Protein AF-A0A9Q0MIT6-F1 (afdb_monomer_lite)

InterPro domains:
  IPR011042 Six-bladed beta-propeller, TolB-like [G3DSA:2.120.10.30] (24-433)
  IPR011042 Six-bladed beta-propeller, TolB-like [G3DSA:2.120.10.30] (461-610)
  IPR011042 Six-bladed beta-propeller, TolB-like [G3DSA:2.120.10.30] (611-724)
  IPR017996 Major royal jelly/yellow-related [PF03022] (143-430)
  IPR017996 Major royal jelly/yellow-related [PF03022] (547-611)
  IPR017996 Major royal jelly/yellow-related [PF03022] (612-721)
  IPR017996 Major royal jelly/yellow-related [PTHR10009] (20-435)

Sequence (727 aa):
MGVGRSLIIFQILIYFVVVSDCKLNEFYRWKQMSFEKLETDIDDKESITFPSDLDLIGTTDSNEPTVTPNAEFIAYNNVPMSVAHYKGKVIITVPRRAPGIPSTLNYVNADLPEGSSPSLRPYPNFEMNELQPLQLADHTRIVSVYRTRVDDCGRLWFVCTGALEYNETIQIQRPSLWIIDMNTEKVVQRYEIPESIIEPGRGIISLNVDVDMKSCDNAYAYISDFLTQSLLVYSLKENHMWKFNHKYLQYDLELTKYSLDGFKYQWFDGVFSVALGNRQKDGYRTAYFHPMASTSEFAVNTKVLQNEKLSKRSDHGDDFKKIGERGNLSQSALHDFHQRSGIIFFSQIARNAVSCWNSQKPCTPENNVIVDQNDVTMNYPVDLNIDKEDNLWVLTNTLPRFIYGKLDKNEYNFRIWRTNVYEAIRGTECDQKQGHGYGLGNIGNIWNGHENRYGEESSDSSSSRSFRQYTNSIENFIPYNNVPMGVTHFKGKFIVTIPRRKPGIKSTLNYVSSKFSKGSSPNLRSFPDLETNQLHSELKPDTNKIVSVYRTRMDDCDRMWFVDTGSLQYNGTIQVQRASIWIMNMTTEQVIRRFEIPEHIVKSGQGLISLKKLGERGENSQSAMHDFDLDTGVIIFSQIGKNGLSCWNTATPLTPDNTALIIQNNESMLYPADVNIDNDGNLWVLTNKLPRFVYGKLKNTEYNFRIWNAKVRDVIKGTVCDTDRNQ

Structure (mmCIF, N/CA/C/O backbone):
data_AF-A0A9Q0MIT6-F1
#
_entry.id   AF-A0A9Q0MIT6-F1
#
loop_
_atom_site.group_PDB
_atom_site.id
_atom_site.type_symbol
_atom_site.label_atom_id
_atom_site.label_alt_id
_atom_site.label_comp_id
_atom_site.label_asym_id
_atom_site.label_entity_id
_atom_site.label_seq_id
_atom_site.pdbx_PDB_ins_code
_atom_site.Cartn_x
_atom_site.Cartn_y
_atom_site.Cartn_z
_atom_site.occupancy
_atom_site.B_iso_or_equiv
_atom_site.auth_seq_id
_atom_site.auth_comp_id
_atom_site.auth_asym_id
_atom_site.auth_atom_id
_atom_site.pdbx_PDB_model_num
ATOM 1 N N . MET A 1 1 ? -28.166 -74.457 -7.489 1.00 37.31 1 MET A N 1
ATOM 2 C CA . MET A 1 1 ? -26.768 -74.042 -7.741 1.00 37.31 1 MET A CA 1
ATOM 3 C C . MET A 1 1 ? -26.766 -73.072 -8.911 1.00 37.31 1 MET A C 1
ATOM 5 O O . MET A 1 1 ? -27.382 -73.395 -9.914 1.00 37.31 1 MET A O 1
ATOM 9 N N . GLY A 1 2 ? -26.114 -71.913 -8.760 1.00 35.88 2 GLY A N 1
ATOM 10 C CA . GLY A 1 2 ? -25.817 -70.967 -9.846 1.00 35.88 2 GLY A CA 1
ATOM 11 C C . GLY A 1 2 ? -26.899 -69.921 -10.141 1.00 35.88 2 GLY A C 1
ATOM 12 O O . GLY A 1 2 ? -27.712 -70.121 -11.033 1.00 35.88 2 GLY A O 1
ATOM 13 N N . VAL A 1 3 ? -26.873 -68.781 -9.441 1.00 33.78 3 VAL A N 1
ATOM 14 C CA . VAL A 1 3 ? -27.565 -67.554 -9.880 1.00 33.78 3 VAL A CA 1
ATOM 15 C C . VAL A 1 3 ? -26.517 -66.640 -10.513 1.00 33.78 3 VAL A C 1
ATOM 17 O O . VAL A 1 3 ? -25.520 -66.296 -9.876 1.00 33.78 3 VAL A O 1
ATOM 20 N N . GLY A 1 4 ? -26.719 -66.332 -11.794 1.00 30.14 4 GLY A N 1
ATOM 21 C CA . GLY A 1 4 ? -25.803 -65.583 -12.646 1.00 30.14 4 GLY A CA 1
ATOM 22 C C . GLY A 1 4 ? -25.633 -64.123 -12.227 1.00 30.14 4 GLY A C 1
ATOM 23 O O . GLY A 1 4 ? -26.590 -63.440 -11.868 1.00 30.14 4 GLY A O 1
ATOM 24 N N . ARG A 1 5 ? -24.388 -63.647 -12.304 1.00 33.78 5 ARG A N 1
ATOM 25 C CA . ARG A 1 5 ? -24.026 -62.230 -12.229 1.00 33.78 5 ARG A CA 1
ATOM 26 C C . ARG A 1 5 ? -24.001 -61.649 -13.643 1.00 33.78 5 ARG A C 1
ATOM 28 O O . ARG A 1 5 ? -23.174 -62.059 -14.453 1.00 33.78 5 ARG A O 1
ATOM 35 N N . SER A 1 6 ? -24.869 -60.678 -13.908 1.00 31.75 6 SER A N 1
ATOM 36 C CA . SER A 1 6 ? -24.752 -59.776 -15.056 1.00 31.75 6 SER A CA 1
ATOM 37 C C . SER A 1 6 ? -23.567 -58.828 -14.850 1.00 31.75 6 SER A C 1
ATOM 39 O O . SER A 1 6 ? -23.523 -58.102 -13.857 1.00 31.75 6 SER A O 1
ATOM 41 N N . LEU A 1 7 ? -22.613 -58.833 -15.785 1.00 30.09 7 LEU A N 1
ATOM 42 C CA . LEU A 1 7 ? -21.585 -57.799 -15.916 1.00 30.09 7 LEU A CA 1
ATOM 43 C C . LEU A 1 7 ? -22.195 -56.577 -16.618 1.00 30.09 7 LEU A C 1
ATOM 45 O O . LEU A 1 7 ? -22.647 -56.678 -17.756 1.00 30.09 7 LEU A O 1
ATOM 49 N N . ILE A 1 8 ? -22.169 -55.423 -15.952 1.00 32.97 8 ILE A N 1
ATOM 50 C CA . ILE A 1 8 ? -22.409 -54.110 -16.558 1.00 32.97 8 ILE A CA 1
ATOM 51 C C . ILE A 1 8 ? -21.040 -53.544 -16.947 1.00 32.97 8 ILE A C 1
ATOM 53 O O . ILE A 1 8 ? -20.187 -53.327 -16.089 1.00 32.97 8 ILE A O 1
ATOM 57 N N . ILE A 1 9 ? -20.824 -53.338 -18.246 1.00 30.41 9 ILE A N 1
ATOM 58 C CA . ILE A 1 9 ? -19.632 -52.691 -18.803 1.00 30.41 9 ILE A CA 1
ATOM 59 C C . ILE A 1 9 ? -19.832 -51.174 -18.690 1.00 30.41 9 ILE A C 1
ATOM 61 O O . ILE A 1 9 ? -20.677 -50.609 -19.379 1.00 30.41 9 ILE A O 1
ATOM 65 N N . PHE A 1 10 ? -19.059 -50.512 -17.827 1.00 30.06 10 PHE A N 1
ATOM 66 C CA . PHE A 1 10 ? -18.935 -49.053 -17.817 1.00 30.06 10 PHE A CA 1
ATOM 67 C C . PHE A 1 10 ? -17.907 -48.635 -18.878 1.00 30.06 10 PHE A C 1
ATOM 69 O O . PHE A 1 10 ? -16.709 -48.856 -18.711 1.00 30.06 10 PHE A O 1
ATOM 76 N N . GLN A 1 11 ? -18.369 -48.027 -19.974 1.00 29.22 11 GLN A N 1
ATOM 77 C CA . GLN A 1 11 ? -17.504 -47.257 -20.868 1.00 29.22 11 GLN A CA 1
ATOM 78 C C . GLN A 1 11 ? -17.152 -45.932 -20.183 1.00 29.22 11 GLN A C 1
ATOM 80 O O . GLN A 1 11 ? -17.995 -45.050 -20.040 1.00 29.22 11 GLN A O 1
ATOM 85 N N . ILE A 1 12 ? -15.899 -45.796 -19.754 1.00 32.59 12 ILE A N 1
ATOM 86 C CA . ILE A 1 12 ? -15.334 -44.517 -19.324 1.00 32.59 12 ILE A CA 1
ATOM 87 C C . ILE A 1 12 ? -14.945 -43.753 -20.594 1.00 32.59 12 ILE A C 1
ATOM 89 O O . ILE A 1 12 ? -13.946 -44.072 -21.238 1.00 32.59 12 ILE A O 1
ATOM 93 N N . LEU A 1 13 ? -15.746 -42.751 -20.968 1.00 29.98 13 LEU A N 1
ATOM 94 C CA . LEU A 1 13 ? -15.323 -41.712 -21.905 1.00 29.98 13 LEU A CA 1
ATOM 95 C C . LEU A 1 13 ? -14.286 -40.833 -21.196 1.00 29.98 13 LEU A C 1
ATOM 97 O O . LEU A 1 13 ? -14.628 -39.978 -20.381 1.00 29.98 13 LEU A O 1
ATOM 101 N N . ILE A 1 14 ? -13.011 -41.057 -21.505 1.00 31.94 14 ILE A N 1
ATOM 102 C CA . ILE A 1 14 ? -11.932 -40.133 -21.158 1.00 31.94 14 ILE A CA 1
ATOM 103 C C . ILE A 1 14 ? -12.075 -38.924 -22.088 1.00 31.94 14 ILE A C 1
ATOM 105 O O . ILE A 1 14 ? -11.670 -38.967 -23.249 1.00 31.94 14 ILE A O 1
ATOM 109 N N . TYR A 1 15 ? -12.680 -37.848 -21.587 1.00 30.31 15 TYR A N 1
ATOM 110 C CA . TYR A 1 15 ? -12.530 -36.527 -22.187 1.00 30.31 15 TYR A CA 1
ATOM 111 C C . TYR A 1 15 ? -11.078 -36.088 -21.974 1.00 30.31 15 TYR A C 1
ATOM 113 O O . TYR A 1 15 ? -10.703 -35.657 -20.885 1.00 30.31 15 TYR A O 1
ATOM 121 N N . PHE A 1 16 ? -10.251 -36.203 -23.012 1.00 28.75 16 PHE A N 1
ATOM 122 C CA . PHE A 1 16 ? -9.017 -35.429 -23.096 1.00 28.75 16 PHE A CA 1
ATOM 123 C C . PHE A 1 16 ? -9.410 -33.954 -23.227 1.00 28.75 16 PHE A C 1
ATOM 125 O O . PHE A 1 16 ? -9.684 -33.464 -24.321 1.00 28.75 16 PHE A O 1
ATOM 132 N N . VAL A 1 17 ? -9.473 -33.245 -22.100 1.00 32.09 17 VAL A N 1
ATOM 133 C CA . VAL A 1 17 ? -9.372 -31.787 -22.107 1.00 32.09 17 VAL A CA 1
ATOM 134 C C . VAL A 1 17 ? -7.928 -31.485 -22.483 1.00 32.09 17 VAL A C 1
ATOM 136 O O . VAL A 1 17 ? -7.019 -31.609 -21.665 1.00 32.09 17 VAL A O 1
ATOM 139 N N . VAL A 1 18 ? -7.706 -31.160 -23.753 1.00 29.61 18 VAL A N 1
ATOM 140 C CA . VAL A 1 18 ? -6.460 -30.540 -24.198 1.00 29.61 18 VAL A CA 1
ATOM 141 C C . VAL A 1 18 ? -6.438 -29.149 -23.569 1.00 29.61 18 VAL A C 1
ATOM 143 O O . VAL A 1 18 ? -7.050 -28.217 -24.086 1.00 29.61 18 VAL A O 1
ATOM 146 N N . VAL A 1 19 ? -5.800 -29.030 -22.404 1.00 38.34 19 VAL A N 1
ATOM 147 C CA . VAL A 1 19 ? -5.391 -27.734 -21.860 1.00 38.34 19 VAL A CA 1
ATOM 148 C C . VAL A 1 19 ? -4.369 -27.192 -22.853 1.00 38.34 19 VAL A C 1
ATOM 150 O O . VAL A 1 19 ? -3.306 -27.781 -23.037 1.00 38.34 19 VAL A O 1
ATOM 153 N N . SER A 1 20 ? -4.742 -26.138 -23.577 1.00 38.75 20 SER A N 1
ATOM 154 C CA . SER A 1 20 ? -3.818 -25.412 -24.442 1.00 38.75 20 SER A CA 1
ATOM 155 C C . SER A 1 20 ? -2.722 -24.838 -23.551 1.00 38.75 20 SER A C 1
ATOM 157 O O . SER A 1 20 ? -2.968 -23.911 -22.787 1.00 38.75 20 SER A O 1
ATOM 159 N N . ASP A 1 21 ? -1.536 -25.434 -23.615 1.00 45.31 21 ASP A N 1
ATOM 160 C CA . ASP A 1 21 ? -0.343 -25.071 -22.849 1.00 45.31 21 ASP A CA 1
ATOM 161 C C . ASP A 1 21 ? 0.244 -23.763 -23.441 1.00 45.31 21 ASP A C 1
ATOM 163 O O . ASP A 1 21 ? 1.302 -23.758 -24.068 1.00 45.31 21 ASP A O 1
ATOM 167 N N . CYS A 1 22 ? -0.489 -22.646 -23.342 1.00 52.25 22 CYS A N 1
ATOM 168 C CA . CYS A 1 22 ? -0.023 -21.321 -23.766 1.00 52.25 22 CYS A CA 1
ATOM 169 C C . CYS A 1 22 ? 0.924 -20.743 -22.708 1.00 52.25 22 CYS A C 1
ATOM 171 O O . CYS A 1 22 ? 0.532 -19.923 -21.884 1.00 52.25 22 CYS A O 1
ATOM 173 N N . LYS A 1 23 ? 2.178 -21.199 -22.722 1.00 75.06 23 LYS A N 1
ATOM 174 C CA . LYS A 1 23 ? 3.226 -20.747 -21.797 1.00 75.06 23 LYS A CA 1
ATOM 175 C C . LYS A 1 23 ? 3.854 -19.431 -22.255 1.00 75.06 23 LYS A C 1
ATOM 177 O O . LYS A 1 23 ? 3.988 -19.177 -23.453 1.00 75.06 23 LYS A O 1
ATOM 182 N N . LEU A 1 24 ? 4.250 -18.593 -21.300 1.00 90.19 24 LEU A N 1
ATOM 183 C CA . LEU A 1 24 ? 5.116 -17.451 -21.569 1.00 90.19 24 LEU A CA 1
ATOM 184 C C . LEU A 1 24 ? 6.452 -17.959 -22.129 1.00 90.19 24 LEU A C 1
ATOM 186 O O . LEU A 1 24 ? 7.014 -18.936 -21.629 1.00 90.19 24 LEU A O 1
ATOM 190 N N . ASN A 1 25 ? 6.995 -17.282 -23.142 1.00 93.00 25 ASN A N 1
ATOM 191 C CA . ASN A 1 25 ? 8.290 -17.666 -23.699 1.00 93.00 25 ASN A CA 1
ATOM 192 C C . ASN A 1 25 ? 9.416 -17.047 -22.868 1.00 93.00 25 ASN A C 1
ATOM 194 O O . ASN A 1 25 ? 9.407 -15.842 -22.601 1.00 93.00 25 ASN A O 1
ATOM 198 N N . GLU A 1 26 ? 10.386 -17.869 -22.459 1.00 94.69 26 GLU A N 1
ATOM 199 C CA . GLU A 1 26 ? 11.604 -17.402 -21.789 1.00 94.69 26 GLU A CA 1
ATOM 200 C C . GLU A 1 26 ? 12.425 -16.581 -22.790 1.00 94.69 26 GLU A C 1
ATOM 202 O O . GLU A 1 26 ? 13.030 -17.122 -23.713 1.00 94.69 26 GLU A O 1
ATOM 207 N N . PHE A 1 27 ? 12.425 -15.261 -22.619 1.00 96.00 27 PHE A N 1
ATOM 208 C CA . PHE A 1 27 ? 13.058 -14.337 -23.548 1.00 96.00 27 PHE A CA 1
ATOM 209 C C . PHE A 1 27 ? 14.537 -14.139 -23.206 1.00 96.00 27 PHE A C 1
ATOM 211 O O . PHE A 1 27 ? 15.395 -14.402 -24.042 1.00 96.00 27 PHE A O 1
ATOM 218 N N . TYR A 1 28 ? 14.852 -13.791 -21.954 1.00 97.88 28 TYR A N 1
ATOM 219 C CA . TYR A 1 28 ? 16.224 -13.740 -21.429 1.00 97.88 28 TYR A CA 1
ATOM 220 C C . TYR A 1 28 ? 16.319 -14.396 -20.057 1.00 97.88 28 TYR A C 1
ATOM 222 O O . TYR A 1 28 ? 15.340 -14.451 -19.312 1.00 97.88 28 TYR A O 1
ATOM 230 N N . ARG A 1 29 ? 17.519 -14.858 -19.695 1.00 97.12 29 ARG A N 1
ATOM 231 C CA . ARG A 1 29 ? 17.786 -15.499 -18.402 1.00 97.12 29 ARG A CA 1
ATOM 232 C C . ARG A 1 29 ? 19.184 -15.192 -17.898 1.00 97.12 29 ARG A C 1
ATOM 234 O O . ARG A 1 29 ? 20.124 -15.137 -18.679 1.00 97.12 29 ARG A O 1
ATOM 241 N N . TRP A 1 30 ? 19.356 -15.090 -16.588 1.00 97.62 30 TRP A N 1
ATOM 242 C CA . TRP A 1 30 ? 20.652 -14.862 -15.955 1.00 97.62 30 TRP A CA 1
ATOM 243 C C . TRP A 1 30 ? 20.809 -15.721 -14.714 1.00 97.62 30 TRP A C 1
ATOM 245 O O . TRP A 1 30 ? 19.898 -15.830 -13.891 1.00 97.62 30 TRP A O 1
ATOM 255 N N . LYS A 1 31 ? 21.998 -16.304 -14.559 1.00 95.81 31 LYS A N 1
ATOM 256 C CA . LYS A 1 31 ? 22.416 -16.862 -13.270 1.00 95.81 31 LYS A CA 1
ATOM 257 C C . LYS A 1 31 ? 22.822 -15.754 -12.312 1.00 95.81 31 LYS A C 1
ATOM 259 O O . LYS A 1 31 ? 22.378 -15.703 -11.170 1.00 95.81 31 LYS A O 1
ATOM 264 N N . GLN A 1 32 ? 23.619 -14.831 -12.834 1.00 94.31 32 GLN A N 1
ATOM 265 C CA . GLN A 1 32 ? 23.998 -13.575 -12.212 1.00 94.31 32 GLN A CA 1
ATOM 266 C C . GLN A 1 32 ? 23.965 -12.486 -13.286 1.00 94.31 32 GLN A C 1
ATOM 268 O O . GLN A 1 32 ? 24.192 -12.779 -14.463 1.00 94.31 32 GLN A O 1
ATOM 273 N N . MET A 1 33 ? 23.676 -11.249 -12.888 1.00 92.44 33 MET A N 1
ATOM 274 C CA . MET A 1 33 ? 23.738 -10.121 -13.815 1.00 92.44 33 MET A CA 1
ATOM 275 C C . MET A 1 33 ? 25.180 -9.828 -14.217 1.00 92.44 33 MET A C 1
ATOM 277 O O . MET A 1 33 ? 26.110 -10.066 -13.448 1.00 92.44 33 MET A O 1
ATOM 281 N N . SER A 1 34 ? 25.346 -9.301 -15.424 1.00 90.06 34 SER A N 1
ATOM 282 C CA . SER A 1 34 ? 26.616 -8.817 -15.962 1.00 90.06 34 SER A CA 1
ATOM 283 C C . SER A 1 34 ? 26.393 -7.465 -16.631 1.00 90.06 34 SER A C 1
ATOM 285 O O . SER A 1 34 ? 25.265 -7.145 -17.003 1.00 90.06 34 SER A O 1
ATOM 287 N N . PHE A 1 35 ? 27.450 -6.670 -16.756 1.00 88.12 35 PHE A N 1
ATOM 288 C CA . PHE A 1 35 ? 27.429 -5.354 -17.392 1.00 88.12 35 PHE A CA 1
ATOM 289 C C . PHE A 1 35 ? 28.458 -5.334 -18.517 1.00 88.12 35 PHE A C 1
ATOM 291 O O . PHE A 1 35 ? 29.453 -6.062 -18.466 1.00 88.12 35 PHE A O 1
ATOM 298 N N . GLU A 1 36 ? 28.192 -4.562 -19.565 1.00 84.56 36 GLU A N 1
ATOM 299 C CA . GLU A 1 36 ? 29.180 -4.346 -20.620 1.00 84.56 36 GLU A CA 1
ATOM 300 C C . GLU A 1 36 ? 30.369 -3.554 -20.058 1.00 84.56 36 GLU A C 1
ATOM 302 O O . GLU A 1 36 ? 30.187 -2.682 -19.207 1.00 84.56 36 GLU A O 1
ATOM 307 N N . LYS A 1 37 ? 31.588 -3.882 -20.507 1.00 70.19 37 LYS A N 1
ATOM 308 C CA . LYS A 1 37 ? 32.790 -3.140 -20.108 1.00 70.19 37 LYS A CA 1
ATOM 309 C C . LYS A 1 37 ? 32.696 -1.705 -20.623 1.00 70.19 37 LYS A C 1
ATOM 311 O O . LYS A 1 37 ? 32.309 -1.490 -21.771 1.00 70.19 37 LYS A O 1
ATOM 316 N N . LEU A 1 38 ? 33.057 -0.740 -19.784 1.00 65.06 38 LEU A N 1
ATOM 317 C CA . LEU A 1 38 ? 33.102 0.667 -20.173 1.00 65.06 38 LEU A CA 1
ATOM 318 C C . LEU A 1 38 ? 34.392 0.921 -20.967 1.00 65.06 38 LEU A C 1
ATOM 320 O O . LEU A 1 38 ? 35.427 0.330 -20.670 1.00 65.06 38 LEU A O 1
ATOM 324 N N . GLU A 1 39 ? 34.350 1.797 -21.975 1.00 52.94 39 GLU A N 1
ATOM 325 C CA . GLU A 1 39 ? 35.496 2.070 -22.867 1.00 52.94 39 GLU A CA 1
ATOM 326 C C . GLU A 1 39 ? 36.748 2.603 -22.138 1.00 52.94 39 GLU A C 1
ATOM 328 O O . GLU A 1 39 ? 37.835 2.595 -22.708 1.00 52.94 39 GLU A O 1
ATOM 333 N N . THR A 1 40 ? 36.627 3.030 -20.879 1.00 49.97 40 THR A N 1
ATOM 334 C CA . THR A 1 40 ? 37.739 3.483 -20.030 1.00 49.97 40 THR A CA 1
ATOM 335 C C . THR A 1 40 ? 38.530 2.347 -19.360 1.00 49.97 40 THR A C 1
ATOM 337 O O . THR A 1 40 ? 39.608 2.612 -18.837 1.00 49.97 40 THR A O 1
ATOM 340 N N . ASP A 1 41 ? 38.066 1.091 -19.405 1.00 50.25 41 ASP A N 1
ATOM 341 C CA . ASP A 1 41 ? 38.732 -0.084 -18.800 1.00 50.25 41 ASP A CA 1
ATOM 342 C C . ASP A 1 41 ? 39.813 -0.703 -19.730 1.00 50.25 41 ASP A C 1
ATOM 344 O O . ASP A 1 41 ? 39.845 -1.915 -19.953 1.00 50.25 41 ASP A O 1
ATOM 348 N N . ILE A 1 42 ? 40.693 0.118 -20.326 1.00 44.56 42 ILE A N 1
ATOM 349 C CA . ILE A 1 42 ? 41.691 -0.334 -21.329 1.00 44.56 42 ILE A CA 1
ATOM 350 C C . ILE A 1 42 ? 42.835 -1.177 -20.718 1.00 44.56 42 ILE A C 1
ATOM 352 O O . ILE A 1 42 ? 43.531 -1.872 -21.456 1.00 44.56 42 ILE A O 1
ATOM 356 N N . ASP A 1 43 ? 43.003 -1.215 -19.394 1.00 45.75 43 ASP A N 1
ATOM 357 C CA . ASP A 1 43 ? 43.998 -2.087 -18.756 1.00 45.75 43 ASP A CA 1
ATOM 358 C C . ASP A 1 43 ? 43.387 -3.430 -18.322 1.00 45.75 43 ASP A C 1
ATOM 360 O O . ASP A 1 43 ? 42.541 -3.465 -17.435 1.00 45.75 43 ASP A O 1
ATOM 364 N N . ASP A 1 44 ? 43.873 -4.511 -18.949 1.00 40.84 44 ASP A N 1
ATOM 365 C CA . ASP A 1 44 ? 43.752 -5.982 -18.776 1.00 40.84 44 ASP A CA 1
ATOM 366 C C . ASP A 1 44 ? 43.307 -6.604 -17.415 1.00 40.84 44 ASP A C 1
ATOM 368 O O . ASP A 1 44 ? 43.718 -7.710 -17.050 1.00 40.84 44 ASP A O 1
ATOM 372 N N . LYS A 1 45 ? 42.415 -5.981 -16.644 1.00 42.34 45 LYS A N 1
ATOM 373 C CA . LYS A 1 45 ? 41.775 -6.570 -15.461 1.00 42.34 45 LYS A CA 1
ATOM 374 C C . LYS A 1 45 ? 40.312 -6.883 -15.761 1.00 42.34 45 LYS A C 1
ATOM 376 O O . LYS A 1 45 ? 39.568 -6.084 -16.314 1.00 42.34 45 LYS A O 1
ATOM 381 N N . GLU A 1 46 ? 39.869 -8.078 -15.380 1.00 44.56 46 GLU A N 1
ATOM 382 C CA . GLU A 1 46 ? 38.486 -8.563 -15.538 1.00 44.56 46 GLU A CA 1
ATOM 383 C C . GLU A 1 46 ? 37.441 -7.807 -14.677 1.00 44.56 46 GLU A C 1
ATOM 385 O O . GLU A 1 46 ? 36.290 -8.231 -14.589 1.00 44.56 46 GLU A O 1
ATOM 390 N N . SER A 1 47 ? 37.812 -6.695 -14.038 1.00 44.72 47 SER A N 1
ATOM 391 C CA . SER A 1 47 ? 36.992 -5.946 -13.084 1.00 44.72 47 SER A CA 1
ATOM 392 C C . SER A 1 47 ? 36.534 -4.606 -13.661 1.00 44.72 47 SER A C 1
ATOM 394 O O . SER A 1 47 ? 37.379 -3.784 -13.997 1.00 44.72 47 SER A O 1
ATOM 396 N N . ILE A 1 48 ? 35.219 -4.354 -13.686 1.00 48.62 48 ILE A N 1
ATOM 397 C CA . ILE A 1 48 ? 34.675 -2.997 -13.867 1.00 48.62 48 ILE A CA 1
ATOM 398 C C . ILE A 1 48 ? 35.056 -2.197 -12.619 1.00 48.62 48 ILE A C 1
ATOM 400 O O . ILE A 1 48 ? 34.561 -2.485 -11.521 1.00 48.62 48 ILE A O 1
ATOM 404 N N . THR A 1 49 ? 35.953 -1.230 -12.783 1.00 44.16 49 THR A N 1
ATOM 405 C CA . THR A 1 49 ? 36.360 -0.302 -11.724 1.00 44.16 49 THR A CA 1
ATOM 406 C C . THR A 1 49 ? 35.622 1.021 -11.882 1.00 44.16 49 THR A C 1
ATOM 408 O O . THR A 1 49 ? 35.512 1.555 -12.979 1.00 44.16 49 THR A O 1
ATOM 411 N N . PHE A 1 50 ? 35.071 1.544 -10.788 1.00 49.69 50 PHE A N 1
ATOM 412 C CA . PHE A 1 50 ? 34.397 2.842 -10.800 1.00 49.69 50 PHE A CA 1
ATOM 413 C C . PHE A 1 50 ? 35.460 3.944 -10.710 1.00 49.69 50 PHE A C 1
ATOM 415 O O . PHE A 1 50 ? 36.402 3.769 -9.931 1.00 49.69 50 PHE A O 1
ATOM 422 N N . PRO A 1 51 ? 35.329 5.061 -11.449 1.00 39.94 51 PRO A N 1
ATOM 423 C CA . PRO A 1 51 ? 36.325 6.125 -11.420 1.00 39.94 51 PRO A CA 1
ATOM 424 C C . PRO A 1 51 ? 36.528 6.663 -9.999 1.00 39.94 51 PRO A C 1
ATOM 426 O O . PRO A 1 51 ? 35.578 7.073 -9.328 1.00 39.94 51 PRO A O 1
ATOM 429 N N . SER A 1 52 ? 37.780 6.680 -9.549 1.00 42.78 52 SER A N 1
ATOM 430 C CA . SER A 1 52 ? 38.227 7.341 -8.324 1.00 42.78 52 SER A CA 1
ATOM 431 C C . SER A 1 52 ? 38.946 8.643 -8.672 1.00 42.78 52 SER A C 1
ATOM 433 O O . SER A 1 52 ? 40.093 8.834 -8.283 1.00 42.78 52 SER A O 1
ATOM 435 N N . ASP A 1 53 ? 38.322 9.534 -9.439 1.00 36.22 53 ASP A N 1
ATOM 436 C CA . ASP A 1 53 ? 39.019 10.748 -9.865 1.00 36.22 53 ASP A CA 1
ATOM 437 C C . ASP A 1 53 ? 38.742 11.905 -8.905 1.00 36.22 53 ASP A C 1
ATOM 439 O O . ASP A 1 53 ? 37.729 12.595 -9.006 1.00 36.22 53 ASP A O 1
ATOM 443 N N . LEU A 1 54 ? 39.673 12.092 -7.962 1.00 35.66 54 LEU A N 1
ATOM 444 C CA . LEU A 1 54 ? 40.231 13.391 -7.564 1.00 35.66 54 LEU A CA 1
ATOM 445 C C . LEU A 1 54 ? 41.524 13.154 -6.762 1.00 35.66 54 LEU A C 1
ATOM 447 O O . LEU A 1 54 ? 41.524 13.117 -5.532 1.00 35.66 54 LEU A O 1
ATOM 451 N N . ASP A 1 55 ? 42.647 13.070 -7.478 1.00 35.78 55 ASP A N 1
ATOM 452 C CA . ASP A 1 55 ? 43.942 13.506 -6.952 1.00 35.78 55 ASP A CA 1
ATOM 453 C C . ASP A 1 55 ? 43.855 15.020 -6.680 1.00 35.78 55 ASP A C 1
ATOM 455 O O . ASP A 1 55 ? 44.165 15.852 -7.537 1.00 35.78 55 ASP A O 1
ATOM 459 N N . LEU A 1 56 ? 43.394 15.408 -5.486 1.00 31.56 56 LEU A N 1
ATOM 460 C CA . LEU A 1 56 ? 43.590 16.766 -4.980 1.00 31.56 56 LEU A CA 1
ATOM 461 C C . LEU A 1 56 ? 44.867 16.814 -4.145 1.00 31.56 56 LEU A C 1
ATOM 463 O O . LEU A 1 56 ? 44.984 16.253 -3.059 1.00 31.56 56 LEU A O 1
ATOM 467 N N . ILE A 1 57 ? 45.835 17.517 -4.712 1.00 30.30 57 ILE A N 1
ATOM 468 C CA . ILE A 1 57 ? 47.141 17.852 -4.160 1.00 30.30 57 ILE A CA 1
ATOM 469 C C . ILE A 1 57 ? 47.007 18.546 -2.786 1.00 30.30 57 ILE A C 1
ATOM 471 O O . ILE A 1 57 ? 46.473 19.648 -2.707 1.00 30.30 57 ILE A O 1
ATOM 475 N N . GLY A 1 58 ? 47.616 17.950 -1.749 1.00 30.53 58 GLY A N 1
ATOM 476 C CA . GLY A 1 58 ? 48.326 18.661 -0.669 1.00 30.53 58 GLY A CA 1
ATOM 477 C C . GLY A 1 58 ? 47.644 18.840 0.703 1.00 30.53 58 GLY A C 1
ATOM 478 O O . GLY A 1 58 ? 46.819 19.728 0.847 1.00 30.53 58 GLY A O 1
ATOM 479 N N . THR A 1 59 ? 48.137 18.078 1.705 1.00 35.62 59 THR A N 1
ATOM 480 C CA . THR A 1 59 ? 48.413 18.415 3.142 1.00 35.62 59 THR A CA 1
ATOM 481 C C . THR A 1 59 ? 47.332 19.171 3.950 1.00 35.62 59 THR A C 1
ATOM 483 O O . THR A 1 59 ? 46.903 20.232 3.534 1.00 35.62 59 THR A O 1
ATOM 486 N N . THR A 1 60 ? 46.876 18.814 5.157 1.00 36.16 60 THR A N 1
ATOM 487 C CA . THR A 1 60 ? 47.457 18.198 6.372 1.00 36.16 60 THR A CA 1
ATOM 488 C C . THR A 1 60 ? 46.311 17.812 7.328 1.00 36.16 60 THR A C 1
ATOM 490 O O . THR A 1 60 ? 45.291 18.492 7.330 1.00 36.16 60 THR A O 1
ATOM 493 N N . ASP A 1 61 ? 46.543 16.801 8.177 1.00 43.69 61 ASP A N 1
ATOM 494 C CA . ASP A 1 61 ? 45.925 16.535 9.494 1.00 43.69 61 ASP A CA 1
ATOM 495 C C . ASP A 1 61 ? 44.463 16.957 9.738 1.00 43.69 61 ASP A C 1
ATOM 497 O O . ASP A 1 61 ? 44.171 18.105 10.065 1.00 43.69 61 ASP A O 1
ATOM 501 N N . SER A 1 62 ? 43.552 15.981 9.769 1.00 35.62 62 SER A N 1
ATOM 502 C CA . SER A 1 62 ? 42.638 15.762 10.907 1.00 35.62 62 SER A CA 1
ATOM 503 C C . SER A 1 62 ? 41.721 14.559 10.664 1.00 35.62 62 SER A C 1
ATOM 505 O O . SER A 1 62 ? 41.399 14.206 9.536 1.00 35.62 62 SER A O 1
ATOM 507 N N . ASN A 1 63 ? 41.358 13.897 11.764 1.00 45.47 63 ASN A N 1
ATOM 508 C CA . ASN A 1 63 ? 40.489 12.725 11.831 1.00 45.47 63 ASN A CA 1
ATOM 509 C C . ASN A 1 63 ? 39.151 12.935 11.094 1.00 45.47 63 ASN A C 1
ATOM 511 O O . ASN A 1 63 ? 38.277 13.629 11.610 1.00 45.47 63 ASN A O 1
ATOM 515 N N . GLU A 1 64 ? 38.960 12.252 9.966 1.00 31.64 64 GLU A N 1
ATOM 516 C CA . GLU A 1 64 ? 37.668 12.083 9.292 1.00 31.64 64 GLU A CA 1
ATOM 517 C C . GLU A 1 64 ? 37.430 10.604 8.921 1.00 31.64 64 GLU A C 1
ATOM 519 O O . GLU A 1 64 ? 38.388 9.827 8.830 1.00 31.64 64 GLU A O 1
ATOM 524 N N . PRO A 1 65 ? 36.158 10.166 8.801 1.00 31.12 65 PRO A N 1
ATOM 525 C CA . PRO A 1 65 ? 35.808 8.754 8.721 1.00 31.12 65 PRO A CA 1
ATOM 526 C C . PRO A 1 65 ? 36.309 8.135 7.414 1.00 31.12 65 PRO A C 1
ATOM 528 O O . PRO A 1 65 ? 36.164 8.704 6.338 1.00 31.12 65 PRO A O 1
ATOM 531 N N . THR A 1 66 ? 36.880 6.933 7.503 1.00 28.80 66 THR A N 1
ATOM 532 C CA . THR A 1 66 ? 37.383 6.176 6.353 1.00 28.80 66 THR A CA 1
ATOM 533 C C . THR A 1 66 ? 36.244 5.799 5.403 1.00 28.80 66 THR A C 1
ATOM 535 O O . THR A 1 66 ? 35.579 4.779 5.596 1.00 28.80 66 THR A O 1
ATOM 538 N N . VAL A 1 67 ? 36.021 6.614 4.371 1.00 37.09 67 VAL A N 1
ATOM 539 C CA . VAL A 1 67 ? 35.259 6.246 3.170 1.00 37.09 67 VAL A CA 1
ATOM 540 C C . VAL A 1 67 ? 36.098 5.226 2.410 1.00 37.09 67 VAL A C 1
ATOM 542 O O . VAL A 1 67 ? 37.248 5.500 2.084 1.00 37.09 67 VAL A O 1
ATOM 545 N N . THR A 1 68 ? 35.562 4.030 2.167 1.00 40.03 68 THR A N 1
ATOM 546 C CA . THR A 1 68 ? 36.243 3.004 1.364 1.00 40.03 68 THR A CA 1
ATOM 547 C C . THR A 1 68 ? 36.104 3.359 -0.123 1.00 40.03 68 THR A C 1
ATOM 549 O O . THR A 1 68 ? 34.992 3.278 -0.650 1.00 40.03 68 THR A O 1
ATOM 552 N N . PRO A 1 69 ? 37.187 3.762 -0.816 1.00 40.78 69 PRO A N 1
ATOM 553 C CA . PRO A 1 69 ? 37.167 4.098 -2.234 1.00 40.78 69 PRO A CA 1
ATOM 554 C C . PRO A 1 69 ? 37.504 2.832 -3.030 1.00 40.78 69 PRO A C 1
ATOM 556 O O . PRO A 1 69 ? 38.604 2.305 -2.891 1.00 40.78 69 PRO A O 1
ATOM 559 N N . ASN A 1 70 ? 36.511 2.328 -3.770 1.00 43.81 70 ASN A N 1
ATOM 560 C CA . ASN A 1 70 ? 36.514 1.236 -4.762 1.00 43.81 70 ASN A CA 1
ATOM 561 C C . ASN A 1 70 ? 35.318 0.322 -4.489 1.00 43.81 70 ASN A C 1
ATOM 563 O O . ASN A 1 70 ? 35.434 -0.718 -3.840 1.00 43.81 70 ASN A O 1
ATOM 567 N N . ALA A 1 71 ? 34.134 0.694 -4.975 1.00 54.31 71 ALA A N 1
ATOM 568 C CA . ALA A 1 71 ? 33.080 -0.302 -5.097 1.00 54.31 71 ALA A CA 1
ATOM 569 C C . ALA A 1 71 ? 33.447 -1.182 -6.293 1.00 54.31 71 ALA A C 1
ATOM 571 O O . ALA A 1 71 ? 33.187 -0.796 -7.410 1.00 54.31 71 ALA A O 1
ATOM 572 N N . GLU A 1 72 ? 34.088 -2.330 -6.124 1.00 70.00 72 GLU A N 1
ATOM 573 C CA . GLU A 1 72 ? 34.221 -3.265 -7.250 1.00 70.00 72 GLU A CA 1
ATOM 574 C C . GLU A 1 72 ? 32.835 -3.799 -7.648 1.00 70.00 72 GLU A C 1
ATOM 576 O O . GLU A 1 72 ? 31.928 -3.909 -6.815 1.00 70.00 72 GLU A O 1
ATOM 581 N N . PHE A 1 73 ? 32.633 -4.124 -8.926 1.00 82.44 73 PHE A N 1
ATOM 582 C CA . PHE A 1 73 ? 31.415 -4.800 -9.371 1.00 82.44 73 PHE A CA 1
ATOM 583 C C . PHE A 1 73 ? 31.229 -6.145 -8.644 1.00 82.44 73 PHE A C 1
ATOM 585 O O . PHE A 1 73 ? 32.102 -7.010 -8.671 1.00 82.44 73 PHE A O 1
ATOM 592 N N . ILE A 1 74 ? 30.053 -6.361 -8.040 1.00 86.81 74 ILE A N 1
ATOM 593 C CA . ILE A 1 74 ? 29.713 -7.608 -7.337 1.00 86.81 74 ILE A CA 1
ATOM 594 C C . ILE A 1 74 ? 28.476 -8.223 -7.988 1.00 86.81 74 ILE A C 1
ATOM 596 O O . ILE A 1 74 ? 27.342 -7.964 -7.585 1.00 86.81 74 ILE A O 1
ATOM 600 N N . ALA A 1 75 ? 28.681 -9.116 -8.958 1.00 87.94 75 ALA A N 1
ATOM 601 C CA . ALA A 1 75 ? 27.600 -9.759 -9.716 1.00 87.94 75 ALA A CA 1
ATOM 602 C C . ALA A 1 75 ? 26.496 -10.388 -8.839 1.00 87.94 75 ALA A C 1
ATOM 604 O O . ALA A 1 75 ? 25.331 -10.415 -9.222 1.00 87.94 75 ALA A O 1
ATOM 605 N N . TYR A 1 76 ? 26.844 -10.896 -7.651 1.00 90.69 76 TYR A N 1
ATOM 606 C CA . TYR A 1 76 ? 25.896 -11.515 -6.712 1.00 90.69 76 TYR A CA 1
ATOM 607 C C . TYR A 1 76 ? 24.861 -10.526 -6.148 1.00 90.69 76 TYR A C 1
ATOM 609 O O . TYR A 1 76 ? 23.734 -10.915 -5.862 1.00 90.69 76 TYR A O 1
ATOM 617 N N . ASN A 1 77 ? 25.230 -9.252 -6.017 1.00 92.06 77 ASN A N 1
ATOM 618 C CA . ASN A 1 77 ? 24.409 -8.213 -5.393 1.00 92.06 77 ASN A CA 1
ATOM 619 C C . ASN A 1 77 ? 23.410 -7.558 -6.362 1.00 92.06 77 ASN A C 1
ATOM 621 O O . ASN A 1 77 ? 22.597 -6.734 -5.953 1.00 92.06 77 ASN A O 1
ATOM 625 N N . ASN A 1 78 ? 23.466 -7.908 -7.648 1.00 94.12 78 ASN A N 1
ATOM 626 C CA . ASN A 1 78 ? 22.696 -7.268 -8.707 1.00 94.12 78 ASN A CA 1
ATOM 627 C C . ASN A 1 78 ? 21.402 -8.058 -8.980 1.00 94.12 78 ASN A C 1
ATOM 629 O O . ASN A 1 78 ? 21.382 -8.960 -9.818 1.00 94.12 78 ASN A O 1
ATOM 633 N N . VAL A 1 79 ? 20.327 -7.722 -8.257 1.00 96.81 79 VAL A N 1
ATOM 634 C CA . VAL A 1 79 ? 18.990 -8.330 -8.405 1.00 96.81 79 VAL A CA 1
ATOM 635 C C . VAL A 1 79 ? 18.065 -7.378 -9.180 1.00 96.81 79 VAL A C 1
ATOM 637 O O . VAL A 1 79 ? 17.818 -6.269 -8.698 1.00 96.81 79 VAL A O 1
ATOM 640 N N . PRO A 1 80 ? 17.532 -7.766 -10.354 1.00 97.81 80 PRO A N 1
ATOM 641 C CA . PRO A 1 80 ? 16.650 -6.899 -11.129 1.00 97.81 80 PRO A CA 1
ATOM 642 C C . PRO A 1 80 ? 15.255 -6.791 -10.511 1.00 97.81 80 PRO A C 1
ATOM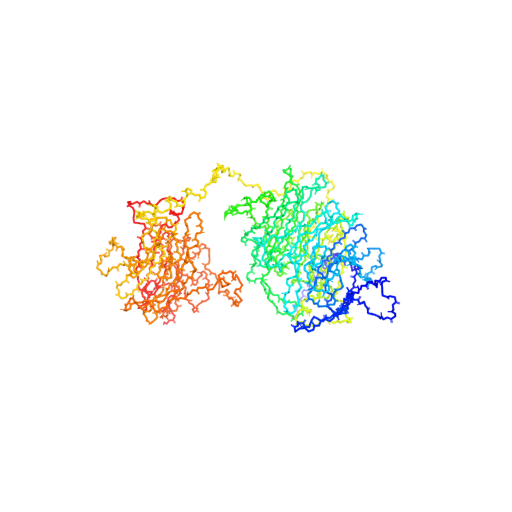 644 O O . PRO A 1 80 ? 14.763 -7.755 -9.919 1.00 97.81 80 PRO A O 1
ATOM 647 N N . MET A 1 81 ? 14.589 -5.648 -10.696 1.00 97.06 81 MET A N 1
ATOM 648 C CA . MET A 1 81 ? 13.268 -5.389 -10.096 1.00 97.06 81 MET A CA 1
ATOM 649 C C . MET A 1 81 ? 12.182 -4.922 -11.066 1.00 97.06 81 MET A C 1
ATOM 651 O O . MET A 1 81 ? 11.011 -4.955 -10.688 1.00 97.06 81 MET A O 1
ATOM 655 N N . SER A 1 82 ? 12.528 -4.511 -12.287 1.00 97.38 82 SER A N 1
ATOM 656 C CA . SER A 1 82 ? 11.547 -4.062 -13.279 1.00 97.38 82 SER A CA 1
ATOM 657 C C . SER A 1 82 ? 11.957 -4.381 -14.705 1.00 97.38 82 SER A C 1
ATOM 659 O O . SER A 1 82 ? 13.152 -4.463 -14.999 1.00 97.38 82 SER A O 1
ATOM 661 N N . VAL A 1 83 ? 10.954 -4.530 -15.572 1.00 97.62 83 VAL A N 1
ATOM 662 C CA . VAL A 1 83 ? 11.110 -4.668 -17.020 1.00 97.62 83 VAL A CA 1
ATOM 663 C C . VAL A 1 83 ? 10.150 -3.733 -17.757 1.00 97.62 83 VAL A C 1
ATOM 665 O O . VAL A 1 83 ? 8.961 -3.665 -17.453 1.00 97.62 83 VAL A O 1
ATOM 668 N N . ALA A 1 84 ? 10.656 -3.024 -18.764 1.00 96.88 84 ALA A N 1
ATOM 669 C CA . ALA A 1 84 ? 9.832 -2.280 -19.713 1.00 96.88 84 ALA A CA 1
ATOM 670 C C . ALA A 1 84 ? 10.428 -2.372 -21.121 1.00 96.88 84 ALA A C 1
ATOM 672 O O . ALA A 1 84 ? 11.643 -2.452 -21.270 1.00 96.88 84 ALA A O 1
ATOM 673 N N . HIS A 1 85 ? 9.594 -2.340 -22.158 1.00 97.06 85 HIS A N 1
ATOM 674 C CA . HIS A 1 85 ? 10.046 -2.404 -23.548 1.00 97.06 85 HIS A CA 1
ATOM 675 C C . HIS A 1 85 ? 9.655 -1.140 -24.319 1.00 97.06 85 HIS A C 1
ATOM 677 O O . HIS A 1 85 ? 8.535 -0.639 -24.196 1.00 97.06 85 HIS A O 1
ATOM 683 N N . TYR A 1 86 ? 10.580 -0.634 -25.135 1.00 96.50 86 TYR A N 1
ATOM 684 C CA . TYR A 1 86 ? 10.307 0.415 -26.112 1.00 96.50 86 TYR A CA 1
ATOM 685 C C . TYR A 1 86 ? 11.279 0.336 -27.292 1.00 96.50 86 TYR A C 1
ATOM 687 O O . TYR A 1 86 ? 12.490 0.441 -27.102 1.00 96.50 86 TYR A O 1
ATOM 695 N N . LYS A 1 87 ? 10.748 0.203 -28.517 1.00 93.94 87 LYS A N 1
ATOM 696 C CA . LYS A 1 87 ? 11.499 0.262 -29.789 1.00 93.94 87 LYS A CA 1
ATOM 697 C C . LYS A 1 87 ? 12.808 -0.546 -29.775 1.00 93.94 87 LYS A C 1
ATOM 699 O O . LYS A 1 87 ? 13.875 -0.016 -30.076 1.00 93.94 87 LYS A O 1
ATOM 704 N N . GLY A 1 88 ? 12.735 -1.821 -29.400 1.00 94.25 88 GLY A N 1
ATOM 705 C CA . GLY A 1 88 ? 13.891 -2.718 -29.404 1.00 94.25 88 GLY A CA 1
ATOM 706 C C . GLY A 1 88 ? 14.820 -2.586 -28.193 1.00 94.25 88 GLY A C 1
ATOM 707 O O . GLY A 1 88 ? 15.790 -3.333 -28.108 1.00 94.25 88 GLY A O 1
ATOM 708 N N . LYS A 1 89 ? 14.534 -1.694 -27.236 1.00 96.50 89 LYS A N 1
ATOM 709 C CA . LYS A 1 89 ? 15.225 -1.633 -25.940 1.00 96.50 89 LYS A CA 1
ATOM 710 C C . LYS A 1 89 ? 14.368 -2.263 -24.851 1.00 96.50 89 LYS A C 1
ATOM 712 O O . LYS A 1 89 ? 13.216 -1.872 -24.667 1.00 96.50 89 LYS A O 1
ATOM 717 N N . VAL A 1 90 ? 14.951 -3.191 -24.101 1.00 97.94 90 VAL A N 1
ATOM 718 C CA . VAL A 1 90 ? 14.374 -3.751 -22.874 1.00 97.94 90 VAL A CA 1
ATOM 719 C C . VAL A 1 90 ? 15.058 -3.078 -21.690 1.00 97.94 90 VAL A C 1
ATOM 721 O O . VAL A 1 90 ? 16.222 -3.352 -21.410 1.00 97.94 90 VAL A O 1
ATOM 724 N N . ILE A 1 91 ? 14.349 -2.167 -21.028 1.00 98.44 91 ILE A N 1
ATOM 725 C CA . ILE A 1 91 ? 14.795 -1.451 -19.832 1.00 98.44 91 ILE A CA 1
ATOM 726 C C . ILE A 1 91 ? 14.716 -2.384 -18.626 1.00 98.44 91 ILE A C 1
ATOM 728 O O . ILE A 1 91 ? 13.688 -3.023 -18.403 1.00 98.44 91 ILE A O 1
ATOM 732 N N . ILE A 1 92 ? 15.794 -2.439 -17.846 1.00 98.56 92 ILE A N 1
ATOM 733 C CA . ILE A 1 92 ? 15.933 -3.277 -16.653 1.00 98.56 92 ILE A CA 1
ATOM 734 C C . ILE A 1 92 ? 16.460 -2.411 -15.510 1.00 98.56 92 ILE A C 1
ATOM 736 O O . ILE A 1 92 ? 17.468 -1.717 -15.655 1.00 98.56 92 ILE A O 1
ATOM 740 N N . THR A 1 93 ? 15.806 -2.464 -14.353 1.00 98.50 93 THR A N 1
ATOM 741 C CA . THR A 1 93 ? 16.269 -1.757 -13.150 1.00 98.50 93 THR A CA 1
ATOM 742 C C . THR A 1 93 ? 16.974 -2.700 -12.184 1.00 98.50 93 THR A C 1
ATOM 744 O O . THR A 1 93 ? 16.551 -3.841 -12.001 1.00 98.50 93 THR A O 1
ATOM 747 N N . VAL A 1 94 ? 18.024 -2.208 -11.529 1.00 97.88 94 VAL A N 1
ATOM 748 C CA . VAL A 1 94 ? 18.755 -2.890 -10.453 1.00 97.88 94 VAL A CA 1
ATOM 749 C C . VAL A 1 94 ? 18.907 -1.895 -9.292 1.00 97.88 94 VAL A C 1
ATOM 751 O O . VAL A 1 94 ? 19.820 -1.065 -9.303 1.00 97.88 94 VAL A O 1
ATOM 754 N N . PRO A 1 95 ? 17.997 -1.888 -8.303 1.00 96.12 95 PRO A N 1
ATOM 755 C CA . PRO A 1 95 ? 18.063 -0.933 -7.198 1.00 96.12 95 PRO A CA 1
ATOM 756 C C . PRO A 1 95 ? 19.280 -1.191 -6.312 1.00 96.12 95 PRO A C 1
ATOM 758 O O . PRO A 1 95 ? 19.665 -2.340 -6.087 1.00 96.12 95 PRO A O 1
ATOM 761 N N . ARG A 1 96 ? 19.851 -0.128 -5.741 1.00 93.38 96 ARG A N 1
ATOM 762 C CA . ARG A 1 96 ? 21.061 -0.197 -4.910 1.00 93.38 96 ARG A CA 1
ATOM 763 C C . ARG A 1 96 ? 20.783 -0.719 -3.495 1.00 93.38 96 ARG A C 1
ATOM 765 O O . ARG A 1 96 ? 20.811 0.039 -2.529 1.00 93.38 96 ARG A O 1
ATOM 772 N N . ARG A 1 97 ? 20.514 -2.025 -3.389 1.00 90.31 97 ARG A N 1
ATOM 773 C CA . ARG A 1 97 ? 20.258 -2.757 -2.127 1.00 90.31 97 ARG A CA 1
ATOM 774 C C . ARG A 1 97 ? 21.499 -3.411 -1.518 1.00 90.31 97 ARG A C 1
ATOM 776 O O . ARG A 1 97 ? 21.463 -3.953 -0.422 1.00 90.31 97 ARG A O 1
ATOM 783 N N . ALA A 1 98 ? 22.601 -3.402 -2.250 1.00 88.38 98 ALA A N 1
ATOM 784 C CA . ALA A 1 98 ? 23.895 -3.862 -1.781 1.00 88.38 98 ALA A CA 1
ATOM 785 C C . ALA A 1 98 ? 25.004 -3.181 -2.607 1.00 88.38 98 ALA A C 1
ATOM 787 O O . ALA A 1 98 ? 24.726 -2.683 -3.701 1.00 88.38 98 ALA A O 1
ATOM 788 N N . PRO A 1 99 ? 26.251 -3.125 -2.109 1.00 87.50 99 PRO A N 1
ATOM 789 C CA . PRO A 1 99 ? 27.374 -2.566 -2.861 1.00 87.50 99 PRO A CA 1
ATOM 790 C C . PRO A 1 99 ? 27.656 -3.319 -4.173 1.00 87.50 99 PRO A C 1
ATOM 792 O O . PRO A 1 99 ? 27.257 -4.473 -4.337 1.00 87.50 99 PRO A O 1
ATOM 795 N N . GLY A 1 100 ? 28.400 -2.692 -5.088 1.00 85.56 100 GLY A N 1
ATOM 796 C CA . GLY A 1 100 ? 28.861 -3.330 -6.329 1.00 85.56 100 GLY A CA 1
ATOM 797 C C . GLY A 1 100 ? 27.821 -3.387 -7.453 1.00 85.56 100 GLY A C 1
ATOM 798 O O . GLY A 1 100 ? 27.844 -4.312 -8.268 1.00 85.56 100 GLY A O 1
ATOM 799 N N . ILE A 1 101 ? 26.907 -2.414 -7.489 1.00 91.12 101 ILE A N 1
ATOM 800 C CA . ILE A 1 101 ? 25.924 -2.206 -8.564 1.00 91.12 101 ILE A CA 1
ATOM 801 C C . ILE A 1 101 ? 26.398 -1.017 -9.422 1.00 91.12 101 ILE A C 1
ATOM 803 O O . ILE A 1 101 ? 26.388 0.108 -8.919 1.00 91.12 101 ILE A O 1
ATOM 807 N N . PRO A 1 102 ? 26.837 -1.224 -10.678 1.00 89.44 102 PRO A N 1
ATOM 808 C CA . PRO A 1 102 ? 27.348 -0.165 -11.554 1.00 89.44 102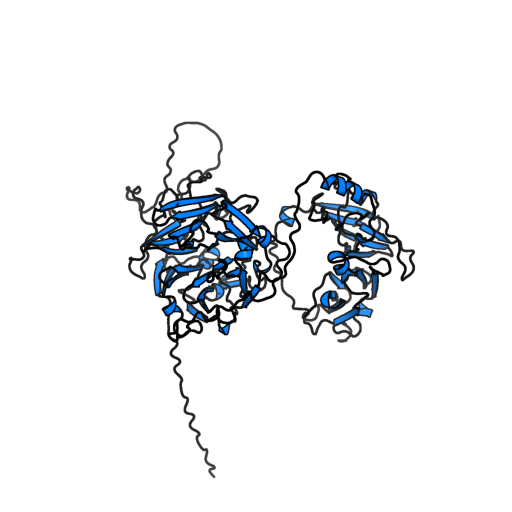 PRO A CA 1
ATOM 809 C C . PRO A 1 102 ? 26.322 0.921 -11.838 1.00 89.44 102 PRO A C 1
ATOM 811 O O . PRO A 1 102 ? 26.510 2.086 -11.483 1.00 89.44 102 PRO A O 1
ATOM 814 N N . SER A 1 103 ? 25.186 0.504 -12.378 1.00 93.88 103 SER A N 1
ATOM 815 C CA . SER A 1 103 ? 24.110 1.377 -12.818 1.00 93.88 103 SER A CA 1
ATOM 816 C C . SER A 1 103 ? 22.762 0.810 -12.405 1.00 93.88 103 SER A C 1
ATOM 818 O O . SER A 1 103 ? 22.514 -0.395 -12.487 1.00 93.88 103 SER A O 1
ATOM 820 N N . THR A 1 104 ? 21.880 1.692 -11.932 1.00 96.94 104 THR A N 1
ATOM 821 C CA . THR A 1 104 ? 20.568 1.287 -11.418 1.00 96.94 104 THR A CA 1
ATOM 822 C C . THR A 1 104 ? 19.504 1.225 -12.507 1.00 96.94 104 THR A C 1
ATOM 824 O O . THR A 1 104 ? 18.584 0.417 -12.417 1.00 96.94 104 THR A O 1
ATOM 827 N N . LEU A 1 105 ? 19.649 2.032 -13.558 1.00 98.25 105 LEU A N 1
ATOM 828 C CA . LEU A 1 105 ? 18.791 2.036 -14.730 1.00 98.25 105 LEU A CA 1
ATOM 829 C C . LEU A 1 105 ? 19.595 1.548 -15.935 1.00 98.25 105 LEU A C 1
ATOM 831 O O . LEU A 1 105 ? 20.647 2.101 -16.253 1.00 98.25 105 LEU A O 1
ATOM 835 N N . ASN A 1 106 ? 19.113 0.492 -16.587 1.00 98.25 106 ASN A N 1
ATOM 836 C CA . ASN A 1 106 ? 19.852 -0.215 -17.627 1.00 98.25 106 ASN A CA 1
ATOM 837 C C . ASN A 1 106 ? 18.966 -0.589 -18.807 1.00 98.25 106 ASN A C 1
ATOM 839 O O . ASN A 1 106 ? 17.741 -0.555 -18.706 1.00 98.25 106 ASN A O 1
ATOM 843 N N . TYR A 1 107 ? 19.584 -1.021 -19.902 1.00 98.00 107 TYR A N 1
ATOM 844 C CA . TYR A 1 107 ? 18.900 -1.667 -21.010 1.00 98.00 107 TYR A CA 1
ATOM 845 C C . TYR A 1 107 ? 19.708 -2.823 -21.610 1.00 98.00 107 TYR A C 1
ATOM 847 O O . TYR A 1 107 ? 20.926 -2.910 -21.444 1.00 98.00 107 TYR A O 1
ATOM 855 N N . VAL A 1 108 ? 19.003 -3.688 -22.337 1.00 97.88 108 VAL A N 1
ATOM 856 C CA . VAL A 1 108 ? 19.550 -4.650 -23.304 1.00 97.88 108 VAL A CA 1
ATOM 857 C C . VAL A 1 108 ? 18.764 -4.540 -24.611 1.00 97.88 108 VAL A C 1
ATOM 859 O O . VAL A 1 108 ? 17.624 -4.064 -24.613 1.00 97.88 108 VAL A O 1
ATOM 862 N N . ASN A 1 109 ? 19.348 -4.963 -25.731 1.00 96.25 109 ASN A N 1
ATOM 863 C CA . ASN A 1 109 ? 18.630 -4.967 -27.007 1.00 96.25 109 ASN A CA 1
ATOM 864 C C . ASN A 1 109 ? 17.662 -6.155 -27.076 1.00 96.25 109 ASN A C 1
ATOM 866 O O . ASN A 1 109 ? 17.947 -7.208 -26.514 1.00 96.25 109 ASN A O 1
ATOM 870 N N . ALA A 1 110 ? 16.527 -5.997 -27.755 1.00 94.50 110 ALA A N 1
ATOM 871 C CA . ALA A 1 110 ? 15.496 -7.025 -27.926 1.00 94.50 110 ALA A CA 1
ATOM 872 C C . ALA A 1 110 ? 15.722 -7.938 -29.151 1.00 94.50 110 ALA A C 1
ATOM 874 O O . ALA A 1 110 ? 14.937 -8.849 -29.388 1.00 94.50 110 ALA A O 1
ATOM 875 N N . ASP A 1 111 ? 16.747 -7.679 -29.959 1.00 93.62 111 ASP A N 1
ATOM 876 C CA . ASP A 1 111 ? 17.101 -8.459 -31.152 1.00 93.62 111 ASP A CA 1
ATOM 877 C C . ASP A 1 111 ? 18.149 -9.551 -30.875 1.00 93.62 111 ASP A C 1
ATOM 879 O O . ASP A 1 111 ? 18.508 -10.316 -31.773 1.00 93.62 111 ASP A O 1
ATOM 883 N N . LEU A 1 112 ? 18.632 -9.648 -29.633 1.00 93.88 112 LEU A N 1
ATOM 884 C CA . LEU A 1 112 ? 19.557 -10.696 -29.216 1.00 93.88 112 LEU A CA 1
ATOM 885 C C . LEU A 1 112 ? 18.840 -12.057 -29.149 1.00 93.88 112 LEU A C 1
ATOM 887 O O . LEU A 1 112 ? 17.624 -12.109 -28.956 1.00 93.88 112 LEU A O 1
ATOM 891 N N . PRO A 1 113 ? 19.573 -13.181 -29.286 1.00 94.69 113 PRO A N 1
ATOM 892 C CA . PRO A 1 113 ? 18.964 -14.507 -29.286 1.00 94.69 113 PRO A CA 1
ATOM 893 C C . PRO A 1 113 ? 18.133 -14.783 -28.024 1.00 94.69 113 PRO A C 1
ATOM 895 O O . PRO A 1 113 ? 18.594 -14.529 -26.907 1.00 94.69 113 PRO A O 1
ATOM 898 N N . GLU A 1 114 ? 16.939 -15.355 -28.194 1.00 92.31 114 GLU A N 1
ATOM 899 C CA . GLU A 1 114 ? 16.098 -15.785 -27.071 1.00 92.31 114 GLU A CA 1
ATOM 900 C C . GLU A 1 114 ? 16.826 -16.828 -26.200 1.00 92.31 114 GLU A C 1
ATOM 902 O O . GLU A 1 114 ? 17.623 -17.638 -26.680 1.00 92.31 114 GLU A O 1
ATOM 907 N N . GLY A 1 115 ? 16.591 -16.785 -24.889 1.00 92.25 115 GLY A N 1
ATOM 908 C CA . GLY A 1 115 ? 17.258 -17.638 -23.901 1.00 92.25 115 GLY A CA 1
ATOM 909 C C . GLY A 1 115 ? 18.722 -17.269 -23.613 1.00 92.25 115 GLY A C 1
ATOM 910 O O . GLY A 1 115 ? 19.401 -18.001 -22.880 1.00 92.25 115 GLY A O 1
ATOM 911 N N . SER A 1 116 ? 19.224 -16.157 -24.164 1.00 95.75 116 SER A N 1
ATOM 912 C CA . SER A 1 116 ? 20.562 -15.628 -23.865 1.00 95.75 116 SER A CA 1
ATOM 913 C C . SER A 1 116 ? 20.627 -14.886 -22.516 1.00 95.75 116 SER A C 1
ATOM 915 O O . SER A 1 116 ? 19.611 -14.648 -21.856 1.00 95.75 116 SER A O 1
ATOM 917 N N . SER A 1 117 ? 21.851 -14.549 -22.092 1.00 97.25 117 SER A N 1
ATOM 918 C CA . SER A 1 117 ? 22.168 -13.822 -20.850 1.00 97.25 117 SER A CA 1
ATOM 919 C C . SER A 1 117 ? 22.909 -12.514 -21.161 1.00 97.25 117 SER A C 1
ATOM 921 O O . SER A 1 117 ? 24.104 -12.420 -20.877 1.00 97.25 117 SER A O 1
ATOM 923 N N . PRO A 1 118 ? 22.262 -11.526 -21.804 1.00 96.50 118 PRO A N 1
ATOM 924 C CA . PRO A 1 118 ? 22.961 -10.346 -22.299 1.00 96.50 118 PRO A CA 1
ATOM 925 C C . PRO A 1 118 ? 23.479 -9.448 -21.172 1.00 96.50 118 PRO A C 1
ATOM 927 O O . PRO A 1 118 ? 22.849 -9.325 -20.119 1.00 96.50 118 PRO A O 1
ATOM 930 N N . SER A 1 119 ? 24.624 -8.807 -21.404 1.00 95.00 119 SER A N 1
ATOM 931 C CA . SER A 1 119 ? 25.192 -7.826 -20.478 1.00 95.00 119 SER A CA 1
ATOM 932 C C . SER A 1 119 ? 24.381 -6.531 -20.484 1.00 95.00 119 SER A C 1
ATOM 934 O O . SER A 1 119 ? 23.994 -6.033 -21.541 1.00 95.00 119 SER A O 1
ATOM 936 N N . LEU A 1 120 ? 24.142 -5.978 -19.297 1.00 96.06 120 LEU A N 1
ATOM 937 C CA . LEU A 1 120 ? 23.414 -4.733 -19.095 1.00 96.06 120 LEU A CA 1
ATOM 938 C C . LEU A 1 120 ? 24.243 -3.519 -19.531 1.00 96.06 120 LEU A C 1
ATOM 940 O O . LEU A 1 120 ? 25.451 -3.457 -19.295 1.00 96.06 120 LEU A O 1
ATOM 944 N N . ARG A 1 121 ? 23.560 -2.526 -20.104 1.00 95.44 121 ARG A N 1
ATOM 945 C CA . ARG A 1 121 ? 24.123 -1.222 -20.470 1.00 95.44 121 ARG A CA 1
ATOM 946 C C . ARG A 1 121 ? 23.447 -0.113 -19.666 1.00 95.44 121 ARG A C 1
ATOM 948 O O . ARG A 1 121 ? 22.215 -0.105 -19.634 1.00 95.44 121 ARG A O 1
ATOM 955 N N . PRO A 1 122 ? 24.184 0.828 -19.053 1.00 95.81 122 PRO A N 1
ATOM 956 C CA . PRO A 1 122 ? 23.586 1.966 -18.356 1.00 95.81 122 PRO A CA 1
ATOM 957 C C . PRO A 1 122 ? 22.660 2.777 -19.273 1.00 95.81 122 PRO A C 1
ATOM 959 O O . PRO A 1 122 ? 22.989 3.014 -20.435 1.00 95.81 122 PRO A O 1
ATOM 962 N N . TYR A 1 123 ? 21.516 3.225 -18.753 1.00 97.06 123 TYR A N 1
ATOM 963 C CA . TYR A 1 123 ? 20.560 4.060 -19.484 1.00 97.06 123 TYR A CA 1
ATOM 964 C C . TYR A 1 123 ? 20.249 5.362 -18.721 1.00 97.06 123 TYR A C 1
ATOM 966 O O . TYR A 1 123 ? 19.900 5.286 -17.543 1.00 97.06 123 TYR A O 1
ATOM 974 N N . PRO A 1 124 ? 20.294 6.546 -19.364 1.00 96.00 124 PRO A N 1
ATOM 975 C CA . PRO A 1 124 ? 20.665 6.760 -20.771 1.00 96.00 124 PRO A CA 1
ATOM 976 C C . PRO A 1 124 ? 22.161 6.578 -21.021 1.00 96.00 124 PRO A C 1
ATOM 978 O O . PRO A 1 124 ? 22.570 6.196 -22.109 1.00 96.00 124 PRO A O 1
ATOM 981 N N . ASN A 1 125 ? 22.971 6.837 -19.998 1.00 93.12 125 ASN A N 1
ATOM 982 C CA . ASN A 1 125 ? 24.416 6.700 -20.038 1.00 93.12 125 ASN A CA 1
ATOM 983 C C . ASN A 1 125 ? 24.957 6.343 -18.647 1.00 93.12 125 ASN A C 1
ATOM 985 O O . ASN A 1 125 ? 24.212 6.293 -17.659 1.00 93.12 125 ASN A O 1
ATOM 989 N N . PHE A 1 126 ? 26.256 6.055 -18.591 1.00 90.38 126 PHE A N 1
ATOM 990 C CA . PHE A 1 126 ? 26.927 5.696 -17.349 1.00 90.38 126 PHE A CA 1
ATOM 991 C C . PHE A 1 126 ? 27.004 6.877 -16.377 1.00 90.38 126 PHE A C 1
ATOM 993 O O . PHE A 1 126 ? 26.637 6.697 -15.224 1.00 90.38 126 PHE A O 1
ATOM 1000 N N . GLU A 1 127 ? 27.357 8.077 -16.845 1.00 89.62 127 GLU A N 1
ATOM 1001 C CA . GLU A 1 127 ? 27.511 9.299 -16.031 1.00 89.62 127 GLU A CA 1
ATOM 1002 C C . GLU A 1 127 ? 26.277 9.613 -15.164 1.00 89.62 127 GLU A C 1
ATOM 1004 O O . GLU A 1 127 ? 26.398 9.898 -13.975 1.00 89.62 127 GLU A O 1
ATOM 1009 N N . MET A 1 128 ? 25.066 9.483 -15.716 1.00 93.62 128 MET A N 1
ATOM 1010 C CA . MET A 1 128 ? 23.827 9.664 -14.949 1.00 93.62 128 MET A CA 1
ATOM 1011 C C . MET A 1 128 ? 23.573 8.550 -13.929 1.00 93.62 128 MET A C 1
ATOM 1013 O O . MET A 1 128 ? 22.779 8.737 -13.010 1.00 93.62 128 MET A O 1
ATOM 1017 N N . ASN A 1 129 ? 24.179 7.377 -14.092 1.00 93.75 129 ASN A N 1
ATOM 1018 C CA . ASN A 1 129 ? 23.932 6.208 -13.255 1.00 93.75 129 ASN A CA 1
ATOM 1019 C C . ASN A 1 129 ? 25.024 5.935 -12.222 1.00 93.75 129 ASN A C 1
ATOM 1021 O O . ASN A 1 129 ? 24.713 5.288 -11.222 1.00 93.75 129 ASN A O 1
ATOM 1025 N N . GLU A 1 130 ? 26.270 6.354 -12.441 1.00 87.69 130 GLU A N 1
ATOM 1026 C CA . GLU A 1 130 ? 27.337 6.177 -11.455 1.00 87.69 130 GLU A CA 1
ATOM 1027 C C . GLU A 1 130 ? 27.054 6.983 -10.183 1.00 87.69 130 GLU A C 1
ATOM 1029 O O . GLU A 1 130 ? 26.555 8.111 -10.225 1.00 87.69 130 GLU A O 1
ATOM 1034 N N . LEU A 1 131 ? 27.380 6.394 -9.027 1.00 84.56 131 LEU A N 1
ATOM 1035 C CA . LEU A 1 131 ? 27.327 7.127 -7.766 1.00 84.56 131 LEU A CA 1
ATOM 1036 C C . LEU A 1 131 ? 28.434 8.163 -7.725 1.00 84.56 131 LEU A C 1
ATOM 1038 O O . LEU A 1 131 ? 29.569 7.892 -8.103 1.00 84.56 131 LEU A O 1
ATOM 1042 N N . GLN A 1 132 ? 28.102 9.318 -7.164 1.00 80.44 132 GLN A N 1
ATOM 1043 C CA . GLN A 1 132 ? 29.097 10.318 -6.829 1.00 80.44 132 GLN A CA 1
ATOM 1044 C C . GLN A 1 132 ? 30.067 9.727 -5.770 1.00 80.44 132 GLN A C 1
ATOM 1046 O O . GLN A 1 132 ? 29.589 9.171 -4.775 1.00 80.44 132 GLN A O 1
ATOM 1051 N N . PRO A 1 133 ? 31.403 9.811 -5.956 1.00 73.81 133 PRO A N 1
ATOM 1052 C CA . PRO A 1 133 ? 32.376 9.122 -5.095 1.00 73.81 133 PRO A CA 1
ATOM 1053 C C . PRO A 1 133 ? 32.324 9.499 -3.608 1.00 73.81 133 PRO A C 1
ATOM 1055 O O . PRO A 1 133 ? 32.509 8.647 -2.742 1.00 73.81 133 PRO A O 1
ATOM 1058 N N . LEU A 1 134 ? 32.031 10.765 -3.305 1.00 77.25 134 LEU A N 1
ATOM 1059 C CA . LEU A 1 134 ? 31.861 11.287 -1.943 1.00 77.25 134 LEU A CA 1
ATOM 1060 C C . LEU A 1 134 ? 30.451 11.037 -1.381 1.00 77.25 134 LEU A C 1
ATOM 1062 O O . LEU A 1 134 ? 30.156 11.463 -0.268 1.00 77.25 134 LEU A O 1
ATOM 1066 N N . GLN A 1 135 ? 29.576 10.375 -2.146 1.00 80.38 135 GLN A N 1
ATOM 1067 C CA . GLN A 1 135 ? 28.181 10.113 -1.800 1.00 80.38 135 GLN A CA 1
ATOM 1068 C C . GLN A 1 135 ? 27.404 11.385 -1.420 1.00 80.38 135 GLN A C 1
ATOM 1070 O O . GLN A 1 135 ? 26.490 11.357 -0.598 1.00 80.38 135 GLN A O 1
ATOM 1075 N N . LEU A 1 136 ? 27.764 12.511 -2.037 1.00 82.81 136 LEU A N 1
ATOM 1076 C CA . LEU A 1 136 ? 27.052 13.774 -1.891 1.00 82.81 136 LEU A CA 1
ATOM 1077 C C . LEU A 1 136 ? 25.860 13.830 -2.851 1.00 82.81 136 LEU A C 1
ATOM 1079 O O . LEU A 1 136 ? 25.853 13.180 -3.899 1.00 82.81 136 LEU A O 1
ATOM 1083 N N . ALA A 1 137 ? 24.852 14.629 -2.496 1.00 89.88 137 ALA A N 1
ATOM 1084 C CA . ALA A 1 137 ? 23.697 14.854 -3.355 1.00 89.88 137 ALA A CA 1
ATOM 1085 C C . ALA A 1 137 ? 24.133 15.461 -4.699 1.00 89.88 137 ALA A C 1
ATOM 1087 O O . ALA A 1 137 ? 24.705 16.550 -4.738 1.00 89.88 137 ALA A O 1
ATOM 1088 N N . ASP A 1 138 ? 23.804 14.782 -5.799 1.00 91.88 138 ASP A N 1
ATOM 1089 C CA . ASP A 1 138 ? 24.020 15.265 -7.161 1.00 91.88 138 ASP A CA 1
ATOM 1090 C C . ASP A 1 138 ? 22.715 15.117 -7.944 1.00 91.88 138 ASP A C 1
ATOM 1092 O O . ASP A 1 138 ? 22.231 14.025 -8.244 1.00 91.88 138 ASP A O 1
ATOM 1096 N N . HIS A 1 139 ? 22.108 16.255 -8.269 1.00 92.44 139 HIS A N 1
ATOM 1097 C CA . HIS A 1 139 ? 20.774 16.292 -8.856 1.00 92.44 139 HIS A CA 1
ATOM 1098 C C . HIS A 1 139 ? 20.765 15.864 -10.329 1.00 92.44 139 HIS A C 1
ATOM 1100 O O . HIS A 1 139 ? 19.684 15.674 -10.887 1.00 92.44 139 HIS A O 1
ATOM 1106 N N . THR A 1 140 ? 21.936 15.678 -10.940 1.00 92.81 140 THR A N 1
ATOM 1107 C CA . THR A 1 140 ? 22.092 15.127 -12.292 1.00 92.81 140 THR A CA 1
ATOM 1108 C C . THR A 1 140 ? 22.195 13.601 -12.301 1.00 92.81 140 THR A C 1
ATOM 1110 O O . THR A 1 140 ? 22.030 12.989 -13.355 1.00 92.81 140 THR A O 1
ATOM 1113 N N . ARG A 1 141 ? 22.383 12.977 -11.129 1.00 93.69 141 ARG A N 1
ATOM 1114 C CA . ARG A 1 141 ? 22.596 11.535 -10.981 1.00 93.69 141 ARG A CA 1
ATOM 1115 C C . ARG A 1 141 ? 21.385 10.801 -10.419 1.00 93.69 141 ARG A C 1
ATOM 1117 O O . ARG A 1 141 ? 20.592 11.307 -9.616 1.00 93.69 141 ARG A O 1
ATOM 1124 N N . ILE A 1 142 ? 21.271 9.549 -10.842 1.00 96.19 142 ILE A N 1
ATOM 1125 C CA . ILE A 1 142 ? 20.236 8.601 -10.462 1.00 96.19 142 ILE A CA 1
ATOM 1126 C C . ILE A 1 142 ? 20.831 7.645 -9.428 1.00 96.19 142 ILE A C 1
ATOM 1128 O O . ILE A 1 142 ? 21.647 6.781 -9.737 1.00 96.19 142 ILE A O 1
ATOM 1132 N N . VAL A 1 143 ? 20.386 7.779 -8.179 1.00 94.69 143 VAL A N 1
ATOM 1133 C CA . VAL A 1 143 ? 20.876 6.952 -7.071 1.00 94.69 143 VAL A CA 1
ATOM 1134 C C . VAL A 1 143 ? 20.333 5.527 -7.164 1.00 94.69 143 VAL A C 1
ATOM 1136 O O . VAL A 1 143 ? 21.107 4.584 -7.274 1.00 94.69 143 VAL A O 1
ATOM 1139 N N . SER A 1 144 ? 19.013 5.335 -7.112 1.00 95.75 144 SER A N 1
ATOM 1140 C CA . SER A 1 144 ? 18.411 3.995 -7.056 1.00 95.75 144 SER A CA 1
ATOM 1141 C C . SER A 1 144 ? 16.984 4.019 -7.593 1.00 95.75 144 SER A C 1
ATOM 1143 O O . SER A 1 144 ? 16.183 4.859 -7.175 1.00 95.75 144 SER A O 1
ATOM 1145 N N . VAL A 1 145 ? 16.668 3.115 -8.522 1.00 97.50 145 VAL A N 1
ATOM 1146 C CA . VAL A 1 145 ? 15.369 3.041 -9.206 1.00 97.50 145 VAL A CA 1
ATOM 1147 C C . VAL A 1 145 ? 14.792 1.642 -9.081 1.00 97.50 145 VAL A C 1
ATOM 1149 O O . VAL A 1 145 ? 15.457 0.665 -9.407 1.00 97.50 145 VAL A O 1
ATOM 1152 N N . TYR A 1 146 ? 13.530 1.555 -8.659 1.00 96.88 146 TYR A N 1
ATOM 1153 C CA . TYR A 1 146 ? 12.814 0.285 -8.536 1.00 96.88 146 TYR A CA 1
ATOM 1154 C C . TYR A 1 146 ? 12.053 -0.102 -9.785 1.00 96.88 146 TYR A C 1
ATOM 1156 O O . TYR A 1 146 ? 12.268 -1.194 -10.304 1.00 96.88 146 TYR A O 1
ATOM 1164 N N . ARG A 1 147 ? 11.168 0.771 -10.265 1.00 96.56 147 ARG A N 1
ATOM 1165 C CA . ARG A 1 147 ? 10.290 0.477 -11.396 1.00 96.56 147 ARG A CA 1
ATOM 1166 C C . ARG A 1 147 ? 10.222 1.619 -12.372 1.00 96.56 147 ARG A C 1
ATOM 1168 O O . ARG A 1 147 ? 10.391 2.782 -12.004 1.00 96.56 147 ARG A O 1
ATOM 1175 N N . THR A 1 148 ? 9.963 1.244 -13.615 1.00 97.31 148 THR A N 1
ATOM 1176 C CA . THR A 1 148 ? 9.863 2.169 -14.734 1.00 97.31 148 THR A CA 1
ATOM 1177 C C . THR A 1 148 ? 8.553 1.964 -15.474 1.00 97.31 148 THR A C 1
ATOM 1179 O O . THR A 1 148 ? 7.977 0.876 -15.470 1.00 97.31 148 THR A O 1
ATOM 1182 N N . ARG A 1 149 ? 8.077 3.021 -16.125 1.00 97.44 149 ARG A N 1
ATOM 1183 C CA . ARG A 1 149 ? 6.899 2.965 -16.981 1.00 97.44 149 ARG A CA 1
ATOM 1184 C C . ARG A 1 149 ? 7.155 3.737 -18.264 1.00 97.44 149 ARG A C 1
ATOM 1186 O O . ARG A 1 149 ? 7.581 4.886 -18.210 1.00 97.44 149 ARG A O 1
ATOM 1193 N N . VAL A 1 150 ? 6.888 3.110 -19.404 1.00 97.44 150 VAL A N 1
ATOM 1194 C CA . VAL A 1 150 ? 6.904 3.788 -20.702 1.00 97.44 150 VAL A CA 1
ATOM 1195 C C . VAL A 1 150 ? 5.490 4.256 -21.002 1.00 97.44 150 VAL A C 1
ATOM 1197 O O . VAL A 1 150 ? 4.548 3.473 -20.914 1.00 97.44 150 VAL A O 1
ATOM 1200 N N . ASP A 1 151 ? 5.335 5.534 -21.321 1.00 96.44 151 ASP A N 1
ATOM 1201 C CA . ASP A 1 151 ? 4.026 6.124 -21.578 1.00 96.44 151 ASP A CA 1
ATOM 1202 C C . ASP A 1 151 ? 3.633 6.126 -23.073 1.00 96.44 151 ASP A C 1
ATOM 1204 O O . ASP A 1 151 ? 4.411 5.780 -23.977 1.00 96.44 151 ASP A O 1
ATOM 1208 N N . ASP A 1 152 ? 2.404 6.567 -23.366 1.00 93.38 152 ASP A N 1
ATOM 1209 C CA . ASP A 1 152 ? 1.890 6.615 -24.741 1.00 93.38 152 ASP A CA 1
ATOM 1210 C C . ASP A 1 152 ? 2.652 7.584 -25.662 1.00 93.38 152 ASP A C 1
ATOM 1212 O O . ASP A 1 152 ? 2.585 7.449 -26.885 1.00 93.38 152 ASP A O 1
ATOM 1216 N N . CYS A 1 153 ? 3.484 8.461 -25.106 1.00 95.88 153 CYS A N 1
ATOM 1217 C CA . CYS A 1 153 ? 4.314 9.416 -25.834 1.00 95.88 153 CYS A CA 1
ATOM 1218 C C . CYS A 1 153 ? 5.767 8.945 -26.018 1.00 95.88 153 CYS A C 1
ATOM 1220 O O . CYS A 1 153 ? 6.560 9.644 -26.643 1.00 95.88 153 CYS A O 1
ATOM 1222 N N . GLY A 1 154 ? 6.124 7.755 -25.518 1.00 96.12 154 GLY A N 1
ATOM 1223 C CA . GLY A 1 154 ? 7.488 7.228 -25.619 1.00 96.12 154 GLY A CA 1
ATOM 1224 C C . GLY A 1 154 ? 8.451 7.871 -24.623 1.00 96.12 154 GLY A C 1
ATOM 1225 O O . GLY A 1 154 ? 9.639 8.012 -24.912 1.00 96.12 154 GLY A O 1
ATOM 1226 N N . ARG A 1 155 ? 7.942 8.285 -23.460 1.00 98.00 155 ARG A N 1
ATOM 1227 C CA . ARG A 1 155 ? 8.746 8.776 -22.340 1.00 98.00 155 ARG A CA 1
ATOM 1228 C C . ARG A 1 155 ? 8.861 7.689 -21.280 1.00 98.00 155 ARG A C 1
ATOM 1230 O O . ARG A 1 155 ? 7.869 7.038 -20.952 1.00 98.00 155 ARG A O 1
ATOM 1237 N N . LEU A 1 156 ? 10.059 7.517 -20.737 1.00 98.56 156 LEU A N 1
ATOM 1238 C CA . LEU A 1 156 ? 10.345 6.654 -19.601 1.00 98.56 156 LEU A CA 1
ATOM 1239 C C . LEU A 1 156 ? 10.166 7.449 -18.310 1.00 98.56 156 LEU A C 1
ATOM 1241 O O . LEU A 1 156 ? 10.843 8.454 -18.095 1.00 98.56 156 LEU A O 1
ATOM 1245 N N . TRP A 1 157 ? 9.280 6.971 -17.450 1.00 98.69 157 TRP A N 1
ATOM 1246 C CA . TRP A 1 157 ? 8.990 7.546 -16.146 1.00 98.69 157 TRP A CA 1
ATOM 1247 C C . TRP A 1 157 ? 9.491 6.627 -15.047 1.00 98.69 157 TRP A C 1
ATOM 1249 O O . TRP A 1 157 ? 9.283 5.413 -15.112 1.00 98.69 157 TRP A O 1
ATOM 1259 N N . PHE A 1 158 ? 10.107 7.195 -14.017 1.00 98.56 158 PHE A N 1
ATOM 1260 C CA . PHE A 1 158 ? 10.538 6.437 -12.848 1.00 98.56 158 PHE A CA 1
ATOM 1261 C C . PHE A 1 158 ? 10.764 7.326 -11.633 1.00 98.56 158 PHE A C 1
ATOM 1263 O O . PHE A 1 158 ? 10.972 8.533 -11.740 1.00 98.56 158 PHE A O 1
ATOM 1270 N N . VAL A 1 159 ? 10.754 6.701 -10.460 1.00 98.19 159 VAL A N 1
ATOM 1271 C CA . VAL A 1 159 ? 11.122 7.345 -9.202 1.00 98.19 159 VAL A CA 1
ATOM 1272 C C . VAL A 1 159 ? 12.536 6.920 -8.826 1.00 98.19 159 VAL A C 1
ATOM 1274 O O . VAL A 1 159 ? 12.830 5.730 -8.714 1.00 98.19 159 VAL A O 1
ATOM 1277 N N . CYS A 1 160 ? 13.400 7.906 -8.608 1.00 97.19 160 CYS A N 1
ATOM 1278 C CA . CYS A 1 160 ? 14.678 7.734 -7.937 1.00 97.19 160 CYS A CA 1
ATOM 1279 C C . CYS A 1 160 ? 14.453 7.907 -6.431 1.00 97.19 160 CYS A C 1
ATOM 1281 O O . CYS A 1 160 ? 14.047 8.984 -5.987 1.00 97.19 160 CYS A O 1
ATOM 1283 N N . THR A 1 161 ? 14.713 6.870 -5.632 1.00 95.69 161 THR A N 1
ATOM 1284 C CA . THR A 1 161 ? 14.487 6.912 -4.172 1.00 95.69 161 THR A CA 1
ATOM 1285 C C . THR A 1 161 ? 15.471 7.834 -3.453 1.00 95.69 161 THR A C 1
ATOM 1287 O O . THR A 1 161 ? 15.219 8.249 -2.320 1.00 95.69 161 THR A O 1
ATOM 1290 N N . GLY A 1 162 ? 16.600 8.146 -4.100 1.00 94.06 162 GLY A N 1
ATOM 1291 C CA . GLY A 1 162 ? 17.692 8.916 -3.512 1.00 94.06 162 GLY A CA 1
ATOM 1292 C C . GLY A 1 162 ? 18.400 8.194 -2.362 1.00 94.06 162 GLY A C 1
ATOM 1293 O O . GLY A 1 162 ? 19.159 8.831 -1.636 1.00 94.06 162 GLY A O 1
ATOM 1294 N N . ALA A 1 163 ? 18.139 6.896 -2.172 1.00 92.00 163 ALA A N 1
ATOM 1295 C CA . ALA A 1 163 ? 18.608 6.124 -1.030 1.00 92.00 163 ALA A CA 1
ATOM 1296 C C . ALA A 1 163 ? 19.392 4.875 -1.454 1.00 92.00 163 ALA A C 1
ATOM 1298 O O . ALA A 1 163 ? 19.036 4.197 -2.422 1.00 92.00 163 ALA A O 1
ATOM 1299 N N . LEU A 1 164 ? 20.434 4.565 -0.685 1.00 91.00 164 LEU A N 1
ATOM 1300 C CA . LEU A 1 164 ? 21.158 3.297 -0.722 1.00 91.00 164 LEU A CA 1
ATOM 1301 C C . LEU A 1 164 ? 20.594 2.402 0.375 1.00 91.00 164 LEU A C 1
ATOM 1303 O O . LEU A 1 164 ? 20.591 2.794 1.536 1.00 91.00 164 LEU A O 1
ATOM 1307 N N . GLU A 1 165 ? 20.114 1.214 0.030 1.00 88.06 165 GLU A N 1
ATOM 1308 C CA . GLU A 1 165 ? 19.491 0.278 0.971 1.00 88.06 165 GLU A CA 1
ATOM 1309 C C . GLU A 1 165 ? 20.457 -0.843 1.353 1.00 88.06 165 GLU A C 1
ATOM 1311 O O . GLU A 1 165 ? 20.177 -2.012 1.117 1.00 88.06 165 GLU A O 1
ATOM 1316 N N . TYR A 1 166 ? 21.618 -0.484 1.901 1.00 85.38 166 TYR A N 1
ATOM 1317 C CA . TYR A 1 166 ? 22.596 -1.458 2.396 1.00 85.38 166 TYR A CA 1
ATOM 1318 C C . TYR A 1 166 ? 22.165 -1.981 3.782 1.00 85.38 166 TYR A C 1
ATOM 1320 O O . TYR A 1 166 ? 20.975 -2.045 4.083 1.00 85.38 166 TYR A O 1
ATOM 1328 N N . ASN A 1 167 ? 23.113 -2.350 4.651 1.00 74.56 167 ASN A N 1
ATOM 1329 C CA . ASN A 1 167 ? 22.797 -2.771 6.025 1.00 74.56 167 ASN A CA 1
ATOM 1330 C C . ASN A 1 167 ? 21.989 -1.704 6.780 1.00 74.56 167 ASN A C 1
ATOM 1332 O O . ASN A 1 167 ? 21.031 -2.019 7.481 1.00 74.56 167 ASN A O 1
ATOM 1336 N N . GLU A 1 168 ? 22.363 -0.442 6.586 1.00 78.06 168 GLU A N 1
ATOM 1337 C CA . GLU A 1 168 ? 21.572 0.716 6.971 1.00 78.06 168 GLU A CA 1
ATOM 1338 C C . GLU A 1 168 ? 21.199 1.483 5.709 1.00 78.06 168 GLU A C 1
ATOM 1340 O O . GLU A 1 168 ? 21.976 1.560 4.752 1.00 78.06 168 GLU A O 1
ATOM 1345 N N . THR A 1 169 ? 19.994 2.046 5.689 1.00 84.06 169 THR A N 1
ATOM 1346 C CA . THR A 1 169 ? 19.598 2.876 4.559 1.00 84.06 169 THR A CA 1
ATOM 1347 C C . THR A 1 169 ? 20.199 4.269 4.699 1.00 84.06 169 THR A C 1
ATOM 1349 O O . THR A 1 169 ? 19.891 4.985 5.655 1.00 84.06 169 THR A O 1
ATOM 1352 N N . ILE A 1 170 ? 20.972 4.676 3.699 1.00 88.56 170 ILE A N 1
ATOM 1353 C CA . ILE A 1 170 ? 21.624 5.982 3.623 1.00 88.56 170 ILE A CA 1
ATOM 1354 C C . ILE A 1 170 ? 20.858 6.832 2.609 1.00 88.56 170 ILE A C 1
ATOM 1356 O O . ILE A 1 170 ? 20.750 6.461 1.440 1.00 88.56 170 ILE A O 1
ATOM 1360 N N . GLN A 1 171 ? 20.299 7.960 3.047 1.00 91.19 171 GLN A N 1
ATOM 1361 C CA . GLN A 1 171 ? 19.617 8.905 2.160 1.00 91.19 171 GLN A CA 1
ATOM 1362 C C . GLN A 1 171 ? 20.653 9.882 1.587 1.00 91.19 171 GLN A C 1
ATOM 1364 O O . GLN A 1 171 ? 21.125 10.763 2.297 1.00 91.19 171 GLN A O 1
ATOM 1369 N N . ILE A 1 172 ? 20.996 9.717 0.311 1.00 91.56 172 ILE A N 1
ATOM 1370 C CA . ILE A 1 172 ? 21.985 10.541 -0.402 1.00 91.56 172 ILE A CA 1
ATOM 1371 C C . ILE A 1 172 ? 21.374 11.872 -0.837 1.00 91.56 172 ILE A C 1
ATOM 1373 O O . ILE A 1 172 ? 21.968 12.931 -0.676 1.00 91.56 172 ILE A O 1
ATOM 1377 N N . GLN A 1 173 ? 20.159 11.819 -1.380 1.00 93.19 173 GLN A N 1
ATOM 1378 C CA . GLN A 1 173 ? 19.422 12.994 -1.845 1.00 93.19 173 GLN A CA 1
ATOM 1379 C C . GLN A 1 173 ? 17.921 12.787 -1.694 1.00 93.19 173 GLN A C 1
ATOM 1381 O O . GLN A 1 173 ? 17.466 11.659 -1.519 1.00 93.19 173 GLN A O 1
ATOM 1386 N N . ARG A 1 174 ? 17.128 13.857 -1.787 1.00 94.75 174 ARG A N 1
ATOM 1387 C CA . ARG A 1 174 ? 15.660 13.767 -1.770 1.00 94.75 174 ARG A CA 1
ATOM 1388 C C . ARG A 1 174 ? 15.152 12.843 -2.895 1.00 94.75 174 ARG A C 1
ATOM 1390 O O . ARG A 1 174 ? 15.720 12.847 -3.994 1.00 94.75 174 ARG A O 1
ATOM 1397 N N . PRO A 1 175 ? 14.078 12.067 -2.666 1.00 96.44 175 PRO A N 1
ATOM 1398 C CA . PRO A 1 175 ? 13.470 11.286 -3.733 1.00 96.44 175 PRO A CA 1
ATOM 1399 C C . PRO A 1 175 ? 12.962 12.195 -4.855 1.00 96.44 175 PRO A C 1
ATOM 1401 O O . PRO A 1 175 ? 12.511 13.315 -4.612 1.00 96.44 175 PRO A O 1
ATOM 1404 N N . SER A 1 176 ? 13.033 11.719 -6.094 1.00 97.31 176 SER A N 1
ATOM 1405 C CA . SER A 1 176 ? 12.677 12.508 -7.277 1.00 97.31 176 SER A CA 1
ATOM 1406 C C . SER A 1 176 ? 11.977 11.667 -8.339 1.00 97.31 176 SER A C 1
ATOM 1408 O O . SER A 1 176 ? 12.321 10.507 -8.554 1.00 97.31 176 SER A O 1
ATOM 1410 N N . LEU A 1 177 ? 10.994 12.261 -9.012 1.00 98.44 177 LEU A N 1
ATOM 1411 C CA . LEU A 1 177 ? 10.361 11.715 -10.209 1.00 98.44 177 LEU A CA 1
ATOM 1412 C C . LEU A 1 177 ? 11.132 12.194 -11.442 1.00 98.44 177 LEU A C 1
ATOM 1414 O O . LEU A 1 177 ? 11.401 13.388 -11.580 1.00 98.44 177 LEU A O 1
ATOM 1418 N N . TRP A 1 178 ? 11.452 11.270 -12.340 1.00 98.56 178 TRP A N 1
ATOM 1419 C CA . TRP A 1 178 ? 12.193 11.523 -13.570 1.00 98.56 178 TRP A CA 1
ATOM 1420 C C . TRP A 1 178 ? 11.365 11.143 -14.789 1.00 98.56 178 TRP A C 1
ATOM 1422 O O . TRP A 1 178 ? 10.655 10.135 -14.780 1.00 98.56 178 TRP A O 1
ATOM 1432 N N . ILE A 1 179 ? 11.498 11.948 -15.840 1.00 98.62 179 ILE A N 1
ATOM 1433 C CA . ILE A 1 179 ? 10.903 11.719 -17.154 1.00 98.62 179 ILE A CA 1
ATOM 1434 C C . ILE A 1 179 ? 12.008 11.868 -18.194 1.00 98.62 179 ILE A C 1
ATOM 1436 O O . ILE A 1 179 ? 12.604 12.939 -18.305 1.00 98.62 179 ILE A O 1
ATOM 1440 N N . ILE A 1 180 ? 12.268 10.816 -18.965 1.00 98.56 180 ILE A N 1
ATOM 1441 C CA . ILE A 1 180 ? 13.260 10.809 -20.046 1.00 98.56 180 ILE A CA 1
ATOM 1442 C C . ILE A 1 180 ? 12.542 10.507 -21.357 1.00 98.56 180 ILE A C 1
ATOM 1444 O O . ILE A 1 180 ? 11.850 9.498 -21.463 1.00 98.56 180 ILE A O 1
ATOM 1448 N N . ASP A 1 181 ? 12.699 11.354 -22.368 1.00 97.81 181 ASP A N 1
ATOM 1449 C CA . ASP A 1 181 ? 12.222 11.039 -23.717 1.00 97.81 181 ASP A CA 1
ATOM 1450 C C . ASP A 1 181 ? 13.110 9.941 -24.304 1.00 97.81 181 ASP A C 1
ATOM 1452 O O . ASP A 1 181 ? 14.313 10.129 -24.459 1.00 97.81 181 ASP A O 1
ATOM 1456 N N . MET A 1 182 ? 12.534 8.783 -24.625 1.00 97.38 182 MET A N 1
ATOM 1457 C CA . MET A 1 182 ? 13.308 7.631 -25.092 1.00 97.38 182 MET A CA 1
ATOM 1458 C C . MET A 1 182 ? 13.752 7.736 -26.552 1.00 97.38 182 MET A C 1
ATOM 1460 O O . MET A 1 182 ? 14.553 6.922 -27.000 1.00 97.38 182 MET A O 1
ATOM 1464 N N . ASN A 1 183 ? 13.229 8.699 -27.315 1.00 95.31 183 ASN A N 1
ATOM 1465 C CA . ASN A 1 183 ? 13.668 8.937 -28.690 1.00 95.31 183 ASN A CA 1
ATOM 1466 C C . ASN A 1 183 ? 14.893 9.853 -28.736 1.00 95.31 183 ASN A C 1
ATOM 1468 O O . ASN A 1 183 ? 15.743 9.687 -29.605 1.00 95.31 183 ASN A O 1
ATOM 1472 N N . THR A 1 184 ? 14.961 10.832 -27.829 1.00 96.44 184 THR A N 1
ATOM 1473 C CA . THR A 1 184 ? 16.070 11.798 -27.755 1.00 96.44 184 THR A CA 1
ATOM 1474 C C . THR A 1 184 ? 17.070 11.487 -26.647 1.00 96.44 184 THR A C 1
ATOM 1476 O O . THR A 1 184 ? 18.143 12.081 -26.631 1.00 96.44 184 THR A O 1
ATOM 1479 N N . GLU A 1 185 ? 16.714 10.583 -25.730 1.00 95.44 185 GLU A N 1
ATOM 1480 C CA . GLU A 1 185 ? 17.474 10.201 -24.532 1.00 95.44 185 GLU A CA 1
ATOM 1481 C C . GLU A 1 185 ? 17.763 11.372 -23.585 1.00 95.44 185 GLU A C 1
ATOM 1483 O O . GLU A 1 185 ? 18.679 11.332 -22.763 1.00 95.44 185 GLU A O 1
ATOM 1488 N N . LYS A 1 186 ? 16.948 12.428 -23.671 1.00 96.62 186 LYS A N 1
ATOM 1489 C CA . LYS A 1 186 ? 17.076 13.630 -22.847 1.00 96.62 186 LYS A CA 1
ATOM 1490 C C . LYS A 1 186 ? 16.090 13.617 -21.693 1.00 96.62 186 LYS A C 1
ATOM 1492 O O . LYS A 1 186 ? 14.942 13.189 -21.826 1.00 96.62 186 LYS A O 1
ATOM 1497 N N . VAL A 1 187 ? 16.540 14.155 -20.564 1.00 97.88 187 VAL A N 1
ATOM 1498 C CA . VAL A 1 187 ? 15.683 14.424 -19.410 1.00 97.88 187 VAL A CA 1
ATOM 1499 C C . VAL A 1 187 ? 14.678 15.509 -19.797 1.00 97.88 187 VAL A C 1
ATOM 1501 O O . VAL A 1 187 ? 15.054 16.631 -20.124 1.00 97.88 187 VAL A O 1
ATOM 1504 N N . VAL A 1 188 ? 13.398 15.154 -19.771 1.00 97.25 188 VAL A N 1
ATOM 1505 C CA . VAL A 1 188 ? 12.267 16.065 -19.986 1.00 97.25 188 VAL A CA 1
ATOM 1506 C C . VAL A 1 188 ? 11.925 16.786 -18.689 1.00 97.25 188 VAL A C 1
ATOM 1508 O O . VAL A 1 188 ? 11.620 17.974 -18.704 1.00 97.25 188 VAL A O 1
ATOM 1511 N N . GLN A 1 189 ? 11.966 16.065 -17.566 1.00 97.75 189 GLN A N 1
ATOM 1512 C CA . GLN A 1 189 ? 11.636 16.612 -16.258 1.00 97.75 189 GLN A CA 1
ATOM 1513 C C . GLN A 1 189 ? 12.341 15.848 -15.140 1.00 97.75 189 GLN A C 1
ATOM 1515 O O . GLN A 1 189 ? 12.423 14.617 -15.169 1.00 97.75 189 GLN A O 1
ATOM 1520 N N . ARG A 1 190 ? 12.756 16.594 -14.114 1.00 97.75 190 ARG A N 1
ATOM 1521 C CA . ARG A 1 190 ? 13.121 16.071 -12.795 1.00 97.75 190 ARG A CA 1
ATOM 1522 C C . ARG A 1 190 ? 12.343 16.851 -11.744 1.00 97.75 190 ARG A C 1
ATOM 1524 O O . ARG A 1 190 ? 12.605 18.029 -11.521 1.00 97.75 190 ARG A O 1
ATOM 1531 N N . TYR A 1 191 ? 11.416 16.185 -11.072 1.00 98.12 191 TYR A N 1
ATOM 1532 C CA . TYR A 1 191 ? 10.663 16.759 -9.964 1.00 98.12 191 TYR A CA 1
ATOM 1533 C C . TYR A 1 191 ? 11.181 16.204 -8.641 1.00 98.12 191 TYR A C 1
ATOM 1535 O O . TYR A 1 191 ? 11.078 15.007 -8.377 1.00 98.12 191 TYR A O 1
ATOM 1543 N N . GLU A 1 192 ? 11.743 17.066 -7.801 1.00 97.38 192 GLU A N 1
ATOM 1544 C CA . GLU A 1 192 ? 12.135 16.693 -6.445 1.00 97.38 192 GLU A CA 1
ATOM 1545 C C . GLU A 1 192 ? 10.909 16.641 -5.535 1.00 97.38 192 GLU A C 1
ATOM 1547 O O . GLU A 1 192 ? 10.163 17.613 -5.433 1.00 97.38 192 GLU A O 1
ATOM 1552 N N . ILE A 1 193 ? 10.687 15.504 -4.875 1.00 97.00 193 ILE A N 1
ATOM 1553 C CA . ILE A 1 193 ? 9.514 15.311 -4.025 1.00 97.00 193 ILE A CA 1
ATOM 1554 C C . ILE A 1 193 ? 9.741 16.060 -2.700 1.00 97.00 193 ILE A C 1
ATOM 1556 O O . ILE A 1 193 ? 10.721 15.762 -2.007 1.00 97.00 193 ILE A O 1
ATOM 1560 N N . PRO A 1 194 ? 8.851 16.988 -2.297 1.00 94.75 194 PRO A N 1
ATOM 1561 C CA . PRO A 1 194 ? 9.009 17.760 -1.062 1.00 94.75 194 PRO A CA 1
ATOM 1562 C C . PRO A 1 194 ? 8.935 16.913 0.216 1.00 94.75 194 PRO A C 1
ATOM 1564 O O . PRO A 1 194 ? 8.244 15.892 0.264 1.00 94.75 194 PRO A O 1
ATOM 1567 N N . GLU A 1 195 ? 9.595 17.366 1.286 1.00 91.38 195 GLU A N 1
ATOM 1568 C CA . GLU A 1 195 ? 9.599 16.684 2.597 1.00 91.38 195 GLU A CA 1
ATOM 1569 C C . GLU A 1 195 ? 8.210 16.580 3.220 1.00 91.38 195 GLU A C 1
ATOM 1571 O O . GLU A 1 195 ? 7.862 15.567 3.821 1.00 91.38 195 GLU A O 1
ATOM 1576 N N . SER A 1 196 ? 7.366 17.580 2.969 1.00 89.44 196 SER A N 1
ATOM 1577 C CA . SER A 1 196 ? 5.961 17.580 3.376 1.00 89.44 196 SER A CA 1
ATOM 1578 C C . SER A 1 196 ? 5.124 16.466 2.731 1.00 89.44 196 SER A C 1
ATOM 1580 O O . SER A 1 196 ? 4.043 16.158 3.231 1.00 89.44 196 SER A O 1
ATOM 1582 N N . ILE A 1 197 ? 5.597 15.866 1.632 1.00 91.75 197 ILE A N 1
ATOM 1583 C CA . ILE A 1 197 ? 4.942 14.747 0.942 1.00 91.75 197 ILE A CA 1
ATOM 1584 C C . ILE A 1 197 ? 5.538 13.408 1.392 1.00 91.75 197 ILE A C 1
ATOM 1586 O O . ILE A 1 197 ? 4.795 12.462 1.676 1.00 91.75 197 ILE A O 1
ATOM 1590 N N . ILE A 1 198 ? 6.868 13.317 1.471 1.00 87.75 198 ILE A N 1
ATOM 1591 C CA . ILE A 1 198 ? 7.562 12.105 1.910 1.00 87.75 198 ILE A CA 1
ATOM 1592 C C . ILE A 1 198 ? 8.847 12.442 2.670 1.00 87.75 198 ILE A C 1
ATOM 1594 O O . ILE A 1 198 ? 9.636 13.270 2.220 1.00 87.75 198 ILE A O 1
ATOM 1598 N N . GLU A 1 199 ? 9.075 11.791 3.809 1.00 78.06 199 GLU A N 1
ATOM 1599 C CA . GLU A 1 199 ? 10.250 12.044 4.650 1.00 78.06 199 GLU A CA 1
ATOM 1600 C C . GLU A 1 199 ? 11.478 11.279 4.087 1.00 78.06 199 GLU A C 1
ATOM 1602 O O . GLU A 1 199 ? 12.256 11.928 3.382 1.00 78.06 199 GLU A O 1
ATOM 1607 N N . PRO A 1 200 ? 11.621 9.935 4.206 1.00 80.44 200 PRO A N 1
ATOM 1608 C CA . PRO A 1 200 ? 12.577 9.164 3.399 1.00 80.44 200 PRO A CA 1
ATOM 1609 C C . PRO A 1 200 ? 11.919 8.429 2.212 1.00 80.44 200 PRO A C 1
ATOM 1611 O O . PRO A 1 200 ? 10.782 7.960 2.289 1.00 80.44 200 PRO A O 1
ATOM 1614 N N . GLY A 1 201 ? 12.662 8.237 1.119 1.00 75.12 201 GLY A N 1
ATOM 1615 C CA . GLY A 1 201 ? 12.168 7.658 -0.144 1.00 75.12 201 GLY A CA 1
ATOM 1616 C C . GLY A 1 201 ? 11.950 6.134 -0.176 1.00 75.12 201 GLY A C 1
ATOM 1617 O O . GLY A 1 201 ? 12.061 5.545 -1.245 1.00 75.12 201 GLY A O 1
ATOM 1618 N N . ARG A 1 202 ? 11.676 5.472 0.958 1.00 79.31 202 ARG A N 1
ATOM 1619 C CA . ARG A 1 202 ? 11.731 3.994 1.086 1.00 79.31 202 ARG A CA 1
ATOM 1620 C C . ARG A 1 202 ? 10.474 3.238 0.613 1.00 79.31 202 ARG A C 1
ATOM 1622 O O . ARG A 1 202 ? 10.535 2.030 0.430 1.00 79.31 202 ARG A O 1
ATOM 1629 N N . GLY A 1 203 ? 9.338 3.919 0.430 1.00 86.50 203 GLY A N 1
ATOM 1630 C CA . GLY A 1 203 ? 8.045 3.279 0.110 1.00 86.50 203 GLY A CA 1
ATOM 1631 C C . GLY A 1 203 ? 7.567 3.436 -1.336 1.00 86.50 203 GLY A C 1
ATOM 1632 O O . GLY A 1 203 ? 6.631 2.763 -1.756 1.00 86.50 203 GLY A O 1
ATOM 1633 N N . ILE A 1 204 ? 8.199 4.317 -2.111 1.00 92.69 204 ILE A N 1
ATOM 1634 C CA . ILE A 1 204 ? 7.723 4.779 -3.426 1.00 92.69 204 ILE A CA 1
ATOM 1635 C C . ILE A 1 204 ? 8.381 4.013 -4.576 1.00 92.69 204 ILE A C 1
ATOM 1637 O O . ILE A 1 204 ? 9.197 4.542 -5.327 1.00 92.69 204 ILE A O 1
ATOM 1641 N N . ILE A 1 205 ? 8.037 2.732 -4.689 1.00 87.69 205 ILE A N 1
ATOM 1642 C CA . ILE A 1 205 ? 8.727 1.782 -5.579 1.00 87.69 205 ILE A CA 1
ATOM 1643 C C . ILE A 1 205 ? 7.947 1.414 -6.847 1.00 87.69 205 ILE A C 1
ATOM 1645 O O . ILE A 1 205 ? 8.402 0.570 -7.617 1.00 87.69 205 ILE A O 1
ATOM 1649 N N . SER A 1 206 ? 6.752 1.965 -7.067 1.00 92.62 206 SER A N 1
ATOM 1650 C CA . SER A 1 206 ? 5.984 1.732 -8.294 1.00 92.62 206 SER A CA 1
ATOM 1651 C C . SER A 1 206 ? 5.245 2.988 -8.739 1.00 92.62 206 SER A C 1
ATOM 1653 O O . SER A 1 206 ? 4.928 3.864 -7.929 1.00 92.62 206 SER A O 1
ATOM 1655 N N . LEU A 1 207 ? 5.005 3.076 -10.046 1.00 97.00 207 LEU A N 1
ATOM 1656 C CA . LEU A 1 207 ? 4.230 4.140 -10.659 1.00 97.00 207 LEU A CA 1
ATOM 1657 C C . LEU A 1 207 ? 3.478 3.639 -11.894 1.00 97.00 207 LEU A C 1
ATOM 1659 O O . LEU A 1 207 ? 3.951 2.745 -12.596 1.00 97.00 207 LEU A O 1
ATOM 1663 N N . ASN A 1 208 ? 2.352 4.278 -12.197 1.00 97.31 208 ASN A N 1
ATOM 1664 C CA . ASN A 1 208 ? 1.709 4.202 -13.507 1.00 97.31 208 ASN A CA 1
ATOM 1665 C C . ASN A 1 208 ? 1.367 5.615 -14.003 1.00 97.31 208 ASN A C 1
ATOM 1667 O O . ASN A 1 208 ? 1.241 6.542 -13.200 1.00 97.31 208 ASN A O 1
ATOM 1671 N N . VAL A 1 209 ? 1.255 5.793 -15.318 1.00 97.88 209 VAL A N 1
ATOM 1672 C CA . VAL A 1 209 ? 1.178 7.111 -15.963 1.00 97.88 209 VAL A CA 1
ATOM 1673 C C . VAL A 1 209 ? -0.100 7.212 -16.790 1.00 97.88 209 VAL A C 1
ATOM 1675 O O . VAL A 1 209 ? -0.306 6.446 -17.728 1.00 97.88 209 VAL A O 1
ATOM 1678 N N . ASP A 1 210 ? -0.955 8.177 -16.456 1.00 97.69 210 ASP A N 1
ATOM 1679 C CA . ASP A 1 210 ? -2.135 8.538 -17.236 1.00 97.69 210 ASP A CA 1
ATOM 1680 C C . ASP A 1 210 ? -1.791 9.675 -18.198 1.00 97.69 210 ASP A C 1
ATOM 1682 O O . ASP A 1 210 ? -1.712 10.839 -17.807 1.00 97.69 210 ASP A O 1
ATOM 1686 N N . VAL A 1 211 ? -1.604 9.336 -19.470 1.00 95.81 211 VAL A N 1
ATOM 1687 C CA . VAL A 1 211 ? -1.309 10.293 -20.542 1.00 95.81 211 VAL A CA 1
ATOM 1688 C C . VAL A 1 211 ? -2.256 10.081 -21.716 1.00 95.81 211 VAL A C 1
ATOM 1690 O O . VAL A 1 211 ? -2.750 8.979 -21.956 1.00 95.81 211 VAL A O 1
ATOM 1693 N N . ASP A 1 212 ? -2.654 11.160 -22.382 1.00 90.69 212 ASP A N 1
ATOM 1694 C CA . ASP A 1 212 ? -3.324 11.088 -23.680 1.00 90.69 212 ASP A CA 1
ATOM 1695 C C . ASP A 1 212 ? -2.260 11.353 -24.742 1.00 90.69 212 ASP A C 1
ATOM 1697 O O . ASP A 1 212 ? -1.570 12.369 -24.677 1.00 90.69 212 ASP A O 1
ATOM 1701 N N . MET A 1 213 ? -2.129 10.466 -25.729 1.00 87.44 213 MET A N 1
ATOM 1702 C CA . MET A 1 213 ? -1.181 10.638 -26.833 1.00 87.44 213 MET A CA 1
ATOM 1703 C C . MET A 1 213 ? -1.406 11.956 -27.600 1.00 87.44 213 MET A C 1
ATOM 1705 O O . MET A 1 213 ? -0.483 12.476 -28.220 1.00 87.44 213 MET A O 1
ATOM 1709 N N . LYS A 1 214 ? -2.616 12.531 -27.544 1.00 90.00 214 LYS A N 1
ATOM 1710 C CA . LYS A 1 214 ? -2.934 13.846 -28.126 1.00 90.00 214 LYS A CA 1
ATOM 1711 C C . LYS A 1 214 ? -2.497 15.027 -27.252 1.00 90.00 214 LYS A C 1
ATOM 1713 O O . LYS A 1 214 ? -2.528 16.163 -27.715 1.00 90.00 214 LYS A O 1
ATOM 1718 N N . SER A 1 215 ? -2.141 14.789 -25.990 1.00 91.88 215 SER A N 1
ATOM 1719 C CA . SER A 1 215 ? -1.785 15.818 -25.011 1.00 91.88 215 SER A CA 1
ATOM 1720 C C . SER A 1 215 ? -0.739 15.293 -24.022 1.00 91.88 215 SER A C 1
ATOM 1722 O O . SER A 1 215 ? -0.999 15.127 -22.831 1.00 91.88 215 SER A O 1
ATOM 1724 N N . CYS A 1 216 ? 0.471 15.035 -24.527 1.00 95.00 216 CYS A N 1
ATOM 1725 C CA . CYS A 1 216 ? 1.575 14.488 -23.735 1.00 95.00 216 CYS A CA 1
ATOM 1726 C C . CYS A 1 216 ? 1.953 15.358 -22.523 1.00 95.00 216 CYS A C 1
ATOM 1728 O O . CYS A 1 216 ? 2.370 14.825 -21.493 1.00 95.00 216 CYS A O 1
ATOM 1730 N N . ASP A 1 217 ? 1.777 16.678 -22.609 1.00 94.56 217 ASP A N 1
ATOM 1731 C CA . ASP A 1 217 ? 2.093 17.611 -21.517 1.00 94.56 217 ASP A CA 1
ATOM 1732 C C . ASP A 1 217 ? 1.044 17.600 -20.395 1.00 94.56 217 ASP A C 1
ATOM 1734 O O . ASP A 1 217 ? 1.311 18.051 -19.283 1.00 94.56 217 ASP A O 1
ATOM 1738 N N . ASN A 1 218 ? -0.142 17.041 -20.651 1.00 95.25 218 ASN A N 1
ATOM 1739 C CA . ASN A 1 218 ? -1.204 16.869 -19.663 1.00 95.25 218 ASN A CA 1
ATOM 1740 C C . ASN A 1 218 ? -1.218 15.433 -19.118 1.00 95.25 218 ASN A C 1
ATOM 1742 O O . ASN A 1 218 ? -2.212 14.714 -19.235 1.00 95.25 218 ASN A O 1
ATOM 1746 N N . ALA A 1 219 ? -0.080 15.010 -18.569 1.00 97.75 219 ALA A N 1
ATOM 1747 C CA . ALA A 1 219 ? 0.100 13.687 -17.986 1.00 97.75 219 ALA A CA 1
ATOM 1748 C C . ALA A 1 219 ? 0.022 13.725 -16.456 1.00 97.75 219 ALA A C 1
ATOM 1750 O O . ALA A 1 219 ? 0.467 14.686 -15.822 1.00 97.75 219 ALA A O 1
ATOM 1751 N N . TYR A 1 220 ? -0.483 12.638 -15.876 1.00 98.69 220 TYR A N 1
ATOM 1752 C CA . TYR A 1 220 ? -0.479 12.405 -14.437 1.00 98.69 220 TYR A CA 1
ATOM 1753 C C . TYR A 1 220 ? 0.281 11.125 -14.103 1.00 98.69 220 TYR A C 1
ATOM 1755 O O . TYR A 1 220 ? 0.138 10.128 -14.805 1.00 98.69 220 TYR A O 1
ATOM 1763 N N . ALA A 1 221 ? 1.044 11.124 -13.013 1.00 98.62 221 ALA A N 1
ATOM 1764 C CA . ALA A 1 221 ? 1.644 9.908 -12.467 1.00 98.62 221 ALA A CA 1
ATOM 1765 C C . ALA A 1 221 ? 0.972 9.532 -11.142 1.00 98.62 221 ALA A C 1
ATOM 1767 O O . ALA A 1 221 ? 0.764 10.392 -10.285 1.00 98.62 221 ALA A O 1
ATOM 1768 N N . TYR A 1 222 ? 0.663 8.247 -10.975 1.00 98.62 222 TYR A N 1
ATOM 1769 C CA . TYR A 1 222 ? 0.158 7.656 -9.737 1.00 98.62 222 TYR A CA 1
ATOM 1770 C C . TYR A 1 222 ? 1.255 6.791 -9.133 1.00 98.62 222 TYR A C 1
ATOM 1772 O O . TYR A 1 222 ? 1.606 5.763 -9.708 1.00 98.62 222 TYR A O 1
ATOM 1780 N N . ILE A 1 223 ? 1.811 7.217 -8.003 1.00 98.56 223 ILE A N 1
ATOM 1781 C CA . ILE A 1 223 ? 2.960 6.580 -7.355 1.00 98.56 223 ILE A CA 1
ATOM 1782 C C . ILE A 1 223 ? 2.469 5.941 -6.058 1.00 98.56 223 ILE A C 1
ATOM 1784 O O . ILE A 1 223 ? 1.927 6.628 -5.188 1.00 98.56 223 ILE A O 1
ATOM 1788 N N . SER A 1 224 ? 2.636 4.626 -5.931 1.00 96.62 224 SER A N 1
ATOM 1789 C CA . SER A 1 224 ? 2.212 3.897 -4.735 1.00 96.62 224 SER A CA 1
ATOM 1790 C C . SER A 1 224 ? 3.266 3.995 -3.640 1.00 96.62 224 SER A C 1
ATOM 1792 O O . SER A 1 224 ? 4.437 3.706 -3.894 1.00 96.62 224 SER A O 1
ATOM 1794 N N . ASP A 1 225 ? 2.845 4.328 -2.425 1.00 95.31 225 ASP A N 1
ATOM 1795 C CA . ASP A 1 225 ? 3.679 4.264 -1.230 1.00 95.31 225 ASP A CA 1
ATOM 1796 C C . ASP A 1 225 ? 3.158 3.154 -0.313 1.00 95.31 225 ASP A C 1
ATOM 1798 O O . ASP A 1 225 ? 2.219 3.349 0.469 1.00 95.31 225 ASP A O 1
ATOM 1802 N N . PHE A 1 226 ? 3.767 1.972 -0.433 1.00 93.69 226 PHE A N 1
ATOM 1803 C CA . PHE A 1 226 ? 3.322 0.781 0.292 1.00 93.69 226 PHE A CA 1
ATOM 1804 C C . PHE A 1 226 ? 3.584 0.882 1.801 1.00 93.69 226 PHE A C 1
ATOM 1806 O O . PHE A 1 226 ? 2.851 0.275 2.582 1.00 93.69 226 PHE A O 1
ATOM 1813 N N . LEU A 1 227 ? 4.593 1.662 2.218 1.00 89.75 227 LEU A N 1
ATOM 1814 C CA . LEU A 1 227 ? 4.970 1.818 3.625 1.00 89.75 227 LEU A CA 1
ATOM 1815 C C . LEU A 1 227 ? 3.963 2.684 4.371 1.00 89.75 227 LEU A C 1
ATOM 1817 O O . LEU A 1 227 ? 3.483 2.306 5.441 1.00 89.75 227 LEU A O 1
ATOM 1821 N N . THR A 1 228 ? 3.631 3.848 3.806 1.00 89.81 228 THR A N 1
ATOM 1822 C CA . THR A 1 228 ? 2.670 4.766 4.434 1.00 89.81 228 THR A CA 1
ATOM 1823 C C . THR A 1 228 ? 1.225 4.513 4.006 1.00 89.81 228 THR A C 1
ATOM 1825 O O . THR A 1 228 ? 0.328 5.204 4.485 1.00 89.81 228 THR A O 1
ATOM 1828 N N . GLN A 1 229 ? 0.996 3.499 3.160 1.00 92.81 229 GLN A N 1
ATOM 1829 C CA . GLN A 1 229 ? -0.322 3.071 2.674 1.00 92.81 229 GLN A CA 1
ATOM 1830 C C . GLN A 1 229 ? -1.065 4.228 1.990 1.00 92.81 229 GLN A C 1
ATOM 1832 O O . GLN A 1 229 ? -2.243 4.492 2.247 1.00 92.81 229 GLN A O 1
ATOM 1837 N N . SER A 1 230 ? -0.332 4.940 1.132 1.00 94.62 230 SER A N 1
ATOM 1838 C CA . SER A 1 230 ? -0.764 6.187 0.507 1.00 94.62 230 SER A CA 1
ATOM 1839 C C . SER A 1 230 ? -0.544 6.168 -0.999 1.00 94.62 230 SER A C 1
ATOM 1841 O O . SER A 1 230 ? 0.270 5.399 -1.514 1.00 94.62 230 SER A O 1
ATOM 1843 N N . LEU A 1 231 ? -1.266 7.031 -1.710 1.00 97.12 231 LEU A N 1
ATOM 1844 C CA . LEU A 1 231 ? -1.037 7.271 -3.129 1.00 97.12 231 LEU A CA 1
ATOM 1845 C C . LEU A 1 231 ? -0.590 8.719 -3.320 1.00 97.12 231 LEU A C 1
ATOM 1847 O O . LEU A 1 231 ? -1.208 9.653 -2.796 1.00 97.12 231 LEU A O 1
ATOM 1851 N N . LEU A 1 232 ? 0.492 8.894 -4.072 1.00 98.19 232 LEU A N 1
ATOM 1852 C CA . LEU A 1 232 ? 0.974 10.194 -4.512 1.00 98.19 232 LEU A CA 1
ATOM 1853 C C . LEU A 1 232 ? 0.505 10.406 -5.951 1.00 98.19 232 LEU A C 1
ATOM 1855 O O . LEU A 1 232 ? 0.584 9.500 -6.783 1.00 98.19 232 LEU A O 1
ATOM 1859 N N . VAL A 1 233 ? 0.025 11.609 -6.244 1.00 98.62 233 VAL A N 1
ATOM 1860 C CA . VAL A 1 233 ? -0.403 12.013 -7.583 1.00 98.62 233 VAL A CA 1
ATOM 1861 C C . VAL A 1 233 ? 0.437 13.203 -8.005 1.00 98.62 233 VAL A C 1
ATOM 1863 O O . VAL A 1 233 ? 0.528 14.181 -7.268 1.00 98.62 233 VAL A O 1
ATOM 1866 N N . TYR A 1 234 ? 1.053 13.108 -9.177 1.00 98.69 234 TYR A N 1
ATOM 1867 C CA . TYR A 1 234 ? 1.812 14.191 -9.794 1.00 98.69 234 TYR A CA 1
ATOM 1868 C C . TYR A 1 234 ? 1.122 14.653 -11.070 1.00 98.69 234 TYR A C 1
ATOM 1870 O O . TYR A 1 234 ? 0.757 13.819 -11.894 1.00 98.69 234 TYR A O 1
ATOM 1878 N N . SER A 1 235 ? 0.982 15.965 -11.240 1.00 98.38 235 SER A N 1
ATOM 1879 C CA . SER A 1 235 ? 0.525 16.609 -12.472 1.00 98.38 235 SER A CA 1
ATOM 1880 C C . SER A 1 235 ? 1.724 17.204 -13.202 1.00 98.38 235 SER A C 1
ATOM 1882 O O . SER A 1 235 ? 2.372 18.110 -12.677 1.00 98.38 235 SER A O 1
ATOM 1884 N N . LEU A 1 236 ? 2.009 16.733 -14.421 1.00 98.19 236 LEU A N 1
ATOM 1885 C CA . LEU A 1 236 ? 3.102 17.276 -15.233 1.00 98.19 236 LEU A CA 1
ATOM 1886 C C . LEU A 1 236 ? 2.840 18.733 -15.620 1.00 98.19 236 LEU A C 1
ATOM 1888 O O . LEU A 1 236 ? 3.728 19.574 -15.515 1.00 98.19 236 LEU A O 1
ATOM 1892 N N . LYS A 1 237 ? 1.601 19.037 -16.014 1.00 97.19 237 LYS A N 1
ATOM 1893 C CA . LYS A 1 237 ? 1.191 20.372 -16.457 1.00 97.19 237 LYS A CA 1
ATOM 1894 C C . LYS A 1 237 ? 1.306 21.419 -15.351 1.00 97.19 237 LYS A C 1
ATOM 1896 O O . LYS A 1 237 ? 1.700 22.550 -15.614 1.00 97.19 237 LYS A O 1
ATOM 1901 N N . GLU A 1 238 ? 0.928 21.053 -14.131 1.00 97.69 238 GLU A N 1
ATOM 1902 C CA . GLU A 1 238 ? 0.976 21.953 -12.970 1.00 97.69 238 GLU A CA 1
ATOM 1903 C C . GLU A 1 238 ? 2.319 21.883 -12.237 1.00 97.69 238 GLU A C 1
ATOM 1905 O O . GLU A 1 238 ? 2.592 22.716 -11.378 1.00 97.69 238 GLU A O 1
ATOM 1910 N N . ASN A 1 239 ? 3.151 20.892 -12.571 1.00 97.56 239 ASN A N 1
ATOM 1911 C CA . ASN A 1 239 ? 4.375 20.546 -11.863 1.00 97.56 239 ASN A CA 1
ATOM 1912 C C . ASN A 1 239 ? 4.175 20.462 -10.337 1.00 97.56 239 ASN A C 1
ATOM 1914 O O . ASN A 1 239 ? 4.956 21.000 -9.551 1.00 97.56 239 ASN A O 1
ATOM 1918 N N . HIS A 1 240 ? 3.088 19.809 -9.927 1.00 97.69 240 HIS A N 1
ATOM 1919 C CA . HIS A 1 240 ? 2.627 19.766 -8.542 1.00 97.69 240 HIS A CA 1
ATOM 1920 C C . HIS A 1 240 ? 2.301 18.336 -8.126 1.00 97.69 240 HIS A C 1
ATOM 1922 O O . HIS A 1 240 ? 1.809 17.541 -8.931 1.00 97.69 240 HIS A O 1
ATOM 1928 N N . MET A 1 241 ? 2.584 18.014 -6.864 1.00 98.38 241 MET A N 1
ATOM 1929 C CA . MET A 1 241 ? 2.364 16.694 -6.288 1.00 98.38 241 MET A CA 1
ATOM 1930 C C . MET A 1 241 ? 1.571 16.794 -4.991 1.00 98.38 241 MET A C 1
ATOM 1932 O O . MET A 1 241 ? 1.856 17.621 -4.126 1.00 98.38 241 MET A O 1
ATOM 1936 N N . TRP A 1 242 ? 0.620 15.882 -4.816 1.00 98.00 242 TRP A N 1
ATOM 1937 C CA . TRP A 1 242 ? -0.106 15.718 -3.565 1.00 98.00 242 TRP A CA 1
ATOM 1938 C C . TRP A 1 242 ? -0.194 14.252 -3.158 1.00 98.00 242 TRP A C 1
ATOM 1940 O O . TRP A 1 242 ? -0.058 13.340 -3.969 1.00 98.00 242 TRP A O 1
ATOM 1950 N N . LYS A 1 243 ? -0.423 14.037 -1.864 1.00 96.31 243 LYS A N 1
ATOM 1951 C CA . LYS A 1 243 ? -0.533 12.726 -1.226 1.00 96.31 243 LYS A CA 1
ATOM 1952 C C . LYS A 1 243 ? -1.854 12.620 -0.486 1.00 96.31 243 LYS A C 1
ATOM 1954 O O . LYS A 1 243 ? -2.282 13.587 0.150 1.00 96.31 243 LYS A O 1
ATOM 1959 N N . PHE A 1 244 ? -2.473 11.449 -0.544 1.00 94.75 244 PHE A N 1
ATOM 1960 C CA . PHE A 1 244 ? -3.679 11.138 0.214 1.00 94.75 244 PHE A CA 1
ATOM 1961 C C . PHE A 1 244 ? -3.693 9.664 0.642 1.00 94.75 244 PHE A C 1
ATOM 1963 O O . PHE A 1 244 ? -2.975 8.828 0.091 1.00 94.75 244 PHE A O 1
ATOM 1970 N N . ASN A 1 245 ? -4.529 9.361 1.635 1.00 91.56 245 ASN A N 1
ATOM 1971 C CA . ASN A 1 245 ? -4.726 8.019 2.175 1.00 91.56 245 ASN A CA 1
ATOM 1972 C C . ASN A 1 245 ? -6.179 7.592 1.983 1.00 91.56 245 ASN A C 1
ATOM 1974 O O . ASN A 1 245 ? -7.089 8.419 2.035 1.00 91.56 245 ASN A O 1
ATOM 1978 N N . HIS A 1 246 ? -6.400 6.291 1.833 1.00 94.69 246 HIS A N 1
ATOM 1979 C CA . HIS A 1 246 ? -7.729 5.693 1.833 1.00 94.69 246 HIS A CA 1
ATOM 1980 C C . HIS A 1 246 ? -7.645 4.274 2.409 1.00 94.69 246 HIS A C 1
ATOM 1982 O O . HIS A 1 246 ? -6.635 3.596 2.235 1.00 94.69 246 HIS A O 1
ATOM 1988 N N . LYS A 1 247 ? -8.708 3.791 3.067 1.00 92.88 247 LYS A N 1
ATOM 1989 C CA . LYS A 1 247 ? -8.728 2.464 3.721 1.00 92.88 247 LYS A CA 1
ATOM 1990 C C . LYS A 1 247 ? -8.387 1.301 2.779 1.00 92.88 247 LYS A C 1
ATOM 1992 O O . LYS A 1 247 ? -7.808 0.317 3.208 1.00 92.88 247 LYS A O 1
ATOM 1997 N N . TYR A 1 248 ? -8.711 1.421 1.491 1.00 96.25 248 TYR A N 1
ATOM 1998 C CA . TYR A 1 248 ? -8.406 0.394 0.481 1.00 96.25 248 TYR A CA 1
ATOM 1999 C C . TYR A 1 248 ? -6.944 0.396 0.010 1.00 96.25 248 TYR A C 1
ATOM 2001 O O . TYR A 1 248 ? -6.544 -0.504 -0.719 1.00 96.25 248 TYR A O 1
ATOM 2009 N N . LEU A 1 249 ? -6.142 1.385 0.417 1.00 96.00 249 LEU A N 1
ATOM 2010 C CA . LEU A 1 249 ? -4.694 1.401 0.182 1.00 96.00 249 LEU A CA 1
ATOM 2011 C C . LEU A 1 249 ? -3.922 0.639 1.274 1.00 96.00 249 LEU A C 1
ATOM 2013 O O . LEU A 1 249 ? -2.713 0.452 1.153 1.00 96.00 249 LEU A O 1
ATOM 2017 N N . GLN A 1 250 ? -4.602 0.223 2.345 1.00 94.94 250 GLN A N 1
ATOM 2018 C CA . GLN A 1 250 ? -4.009 -0.507 3.462 1.00 94.94 250 GLN A CA 1
ATOM 2019 C C . GLN A 1 250 ? -3.913 -1.998 3.142 1.00 94.94 250 GLN A C 1
ATOM 2021 O O . GLN A 1 250 ? -4.770 -2.543 2.448 1.00 94.94 250 GLN A O 1
ATOM 2026 N N . TYR A 1 251 ? -2.881 -2.663 3.658 1.00 93.00 251 TYR A N 1
ATOM 2027 C CA . TYR A 1 251 ? -2.761 -4.115 3.556 1.00 93.00 251 TYR A CA 1
ATOM 2028 C C . TYR A 1 251 ? -3.823 -4.831 4.398 1.00 93.00 251 TYR A C 1
ATOM 2030 O O . TYR A 1 251 ? -4.311 -4.312 5.403 1.00 93.00 251 TYR A O 1
ATOM 2038 N N . ASP A 1 252 ? -4.130 -6.067 4.021 1.00 91.81 252 ASP A N 1
ATOM 2039 C CA . ASP A 1 252 ? -4.924 -6.979 4.830 1.00 91.81 252 ASP A CA 1
ATOM 2040 C C . ASP A 1 252 ? -4.006 -7.745 5.790 1.00 91.81 252 ASP A C 1
ATOM 2042 O O . ASP A 1 252 ? -3.138 -8.511 5.368 1.00 91.81 252 ASP A O 1
ATOM 2046 N N . LEU A 1 253 ? -4.209 -7.547 7.096 1.00 86.00 253 LEU A N 1
ATOM 2047 C CA . LEU A 1 253 ? -3.431 -8.189 8.158 1.00 86.00 253 LEU A CA 1
ATOM 2048 C C . LEU A 1 253 ? -3.408 -9.721 8.045 1.00 86.00 253 LEU A C 1
ATOM 2050 O O . LEU A 1 253 ? -2.388 -10.335 8.372 1.00 86.00 253 LEU A O 1
ATOM 2054 N N . GLU A 1 254 ? -4.490 -10.338 7.562 1.00 86.19 254 GLU A N 1
ATOM 2055 C CA . GLU A 1 254 ? -4.604 -11.795 7.427 1.00 86.19 254 GLU A CA 1
ATOM 2056 C C . GLU A 1 254 ? -3.758 -12.347 6.270 1.00 86.19 254 GLU A C 1
ATOM 2058 O O . GLU A 1 254 ? -3.387 -13.522 6.279 1.00 86.19 254 GLU A O 1
ATOM 2063 N N . LEU A 1 255 ? -3.381 -11.491 5.317 1.00 92.38 255 LEU A N 1
ATOM 2064 C CA . LEU A 1 255 ? -2.689 -11.857 4.079 1.00 92.38 255 LEU A CA 1
ATOM 2065 C C . LEU A 1 255 ? -1.233 -11.370 4.022 1.00 92.38 255 LEU A C 1
ATOM 2067 O O . LEU A 1 255 ? -0.601 -11.435 2.968 1.00 92.38 255 LEU A O 1
ATOM 2071 N N . THR A 1 256 ? -0.683 -10.930 5.158 1.00 91.00 256 THR A N 1
ATOM 2072 C CA . THR A 1 256 ? 0.706 -10.440 5.295 1.00 91.00 256 THR A CA 1
ATOM 2073 C C . THR A 1 256 ? 1.764 -11.544 5.313 1.00 91.00 256 THR A C 1
ATOM 2075 O O . THR A 1 256 ? 2.957 -11.258 5.218 1.00 91.00 256 THR A O 1
ATOM 2078 N N . LYS A 1 257 ? 1.360 -12.809 5.476 1.00 89.81 257 LYS A N 1
ATOM 2079 C CA . LYS A 1 257 ? 2.272 -13.955 5.577 1.00 89.81 257 LYS A CA 1
ATOM 2080 C C . LYS A 1 257 ? 2.487 -14.602 4.218 1.00 89.81 257 LYS A C 1
ATOM 2082 O O . LYS A 1 257 ? 1.530 -14.964 3.540 1.00 89.81 257 LYS A O 1
ATOM 2087 N N . TYR A 1 258 ? 3.751 -14.834 3.894 1.00 90.00 258 TYR A N 1
ATOM 2088 C CA . TYR A 1 258 ? 4.187 -15.473 2.663 1.00 90.00 258 TYR A CA 1
ATOM 2089 C C . TYR A 1 258 ? 4.938 -16.761 2.987 1.00 90.00 258 TYR A C 1
ATOM 2091 O O . TYR A 1 258 ? 5.690 -16.838 3.962 1.00 90.00 258 TYR A O 1
ATOM 2099 N N . SER A 1 259 ? 4.715 -17.777 2.159 1.00 89.31 259 SER A N 1
ATOM 2100 C CA . SER A 1 259 ? 5.440 -19.042 2.201 1.00 89.31 259 SER A CA 1
ATOM 2101 C C . SER A 1 259 ? 5.885 -19.361 0.783 1.00 89.31 259 SER A C 1
ATOM 2103 O O . SER A 1 259 ? 5.115 -19.938 0.020 1.00 89.31 259 SER A O 1
ATOM 2105 N N . LEU A 1 260 ? 7.100 -18.950 0.431 1.00 84.69 260 LEU A N 1
ATOM 2106 C CA . LEU A 1 260 ? 7.640 -19.100 -0.915 1.00 84.69 260 LEU A CA 1
ATOM 2107 C C . LEU A 1 260 ? 9.011 -19.750 -0.850 1.00 84.69 260 LEU A C 1
ATOM 2109 O O . LEU A 1 260 ? 9.850 -19.333 -0.055 1.00 84.69 260 LEU A O 1
ATOM 2113 N N . ASP A 1 261 ? 9.227 -20.759 -1.695 1.00 80.06 261 ASP A N 1
ATOM 2114 C CA . ASP A 1 261 ? 10.546 -21.364 -1.883 1.00 80.06 261 ASP A CA 1
ATOM 2115 C C . ASP A 1 261 ? 11.186 -21.884 -0.572 1.00 80.06 261 ASP A C 1
ATOM 2117 O O . ASP A 1 261 ? 12.375 -21.756 -0.309 1.00 80.06 261 ASP A O 1
ATOM 2121 N N . GLY A 1 262 ? 10.355 -22.436 0.317 1.00 84.88 262 GLY A N 1
ATOM 2122 C CA . GLY A 1 262 ? 10.778 -22.930 1.634 1.00 84.88 262 GLY A CA 1
ATOM 2123 C C . GLY A 1 262 ? 10.970 -21.848 2.705 1.00 84.88 262 GLY A C 1
ATOM 2124 O O . GLY A 1 262 ? 11.071 -22.184 3.887 1.00 84.88 262 GLY A O 1
ATOM 2125 N N . PHE A 1 263 ? 10.939 -20.564 2.344 1.00 87.38 263 PHE A N 1
ATOM 2126 C CA . PHE A 1 263 ? 11.013 -19.449 3.285 1.00 87.38 263 PHE A CA 1
ATOM 2127 C C . PHE A 1 263 ? 9.626 -19.035 3.768 1.00 87.38 263 PHE A C 1
ATOM 2129 O O . PHE A 1 263 ? 8.664 -18.979 3.002 1.00 87.38 263 PHE A O 1
ATOM 2136 N N . LYS A 1 264 ? 9.537 -18.689 5.055 1.00 89.62 264 LYS A N 1
ATOM 2137 C CA . LYS A 1 264 ? 8.351 -18.083 5.663 1.00 89.62 264 LYS A CA 1
ATOM 2138 C C . LYS A 1 264 ? 8.713 -16.699 6.162 1.00 89.62 264 LYS A C 1
ATOM 2140 O O . LYS A 1 264 ? 9.587 -16.563 7.014 1.00 89.62 264 LYS A O 1
ATOM 2145 N N . TYR A 1 265 ? 8.034 -15.690 5.645 1.00 86.62 265 TYR A N 1
ATOM 2146 C CA . TYR A 1 265 ? 8.281 -14.295 5.98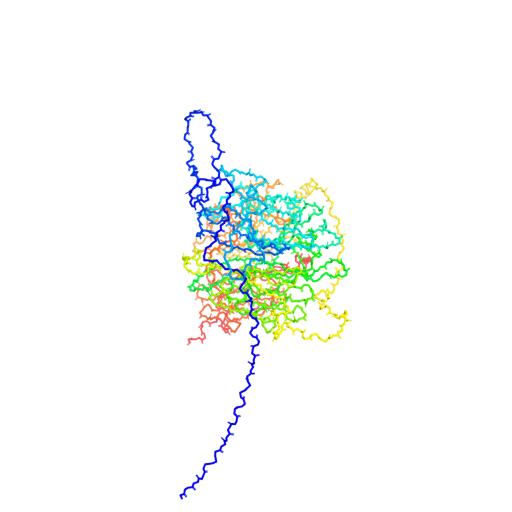4 1.00 86.62 265 TYR A CA 1
ATOM 2147 C C . TYR A 1 265 ? 6.968 -13.517 6.012 1.00 86.62 265 TYR A C 1
ATOM 2149 O O . TYR A 1 265 ? 5.915 -14.010 5.598 1.00 86.62 265 TYR A O 1
ATOM 2157 N N . GLN A 1 266 ? 7.022 -12.310 6.562 1.00 88.25 266 GLN A N 1
ATOM 2158 C CA . GLN A 1 266 ? 5.864 -11.445 6.709 1.00 88.25 266 GLN A CA 1
ATOM 2159 C C . GLN A 1 266 ? 6.204 -10.054 6.184 1.00 88.25 266 GLN A C 1
ATOM 2161 O O . GLN A 1 266 ? 7.169 -9.451 6.652 1.00 88.25 266 GLN A O 1
ATOM 2166 N N . TRP A 1 267 ? 5.408 -9.557 5.238 1.00 89.25 267 TRP A N 1
ATOM 2167 C CA . TRP A 1 267 ? 5.509 -8.194 4.717 1.00 89.25 267 TRP A CA 1
ATOM 2168 C C . TRP A 1 267 ? 4.174 -7.475 4.861 1.00 89.25 267 TRP A C 1
ATOM 2170 O O . TRP A 1 267 ? 3.105 -8.057 4.666 1.00 89.25 267 TRP A O 1
ATOM 2180 N N . PHE A 1 268 ? 4.256 -6.198 5.210 1.00 91.12 268 PHE A N 1
ATOM 2181 C CA . PHE A 1 268 ? 3.123 -5.325 5.506 1.00 91.12 268 PHE A CA 1
ATOM 2182 C C . PHE A 1 268 ? 2.973 -4.288 4.393 1.00 91.12 268 PHE A C 1
ATOM 2184 O O . PHE A 1 268 ? 2.906 -3.083 4.638 1.00 91.12 268 PHE A O 1
ATOM 2191 N N . ASP A 1 269 ? 2.979 -4.774 3.157 1.00 93.31 269 ASP A N 1
ATOM 2192 C CA . ASP A 1 269 ? 3.040 -3.924 1.977 1.00 93.31 269 ASP A CA 1
ATOM 2193 C C . ASP A 1 269 ? 1.621 -3.519 1.565 1.00 93.31 269 ASP A C 1
ATOM 2195 O O . ASP A 1 269 ? 0.812 -4.356 1.143 1.00 93.31 269 ASP A O 1
ATOM 2199 N N . GLY A 1 270 ? 1.322 -2.224 1.740 1.00 95.88 270 GLY A N 1
ATOM 2200 C CA . GLY A 1 270 ? 0.075 -1.577 1.331 1.00 95.88 270 GLY A CA 1
ATOM 2201 C C . GLY A 1 270 ? -0.074 -1.489 -0.189 1.00 95.88 270 GLY A C 1
ATOM 2202 O O . GLY A 1 270 ? 0.429 -2.347 -0.914 1.00 95.88 270 GLY A O 1
ATOM 2203 N N . VAL A 1 271 ? -0.788 -0.465 -0.677 1.00 97.50 271 VAL A N 1
ATOM 2204 C CA . VAL A 1 271 ? -0.972 -0.203 -2.118 1.00 97.50 271 VAL A CA 1
ATOM 2205 C C . VAL A 1 271 ? 0.347 -0.351 -2.866 1.00 97.50 271 VAL A C 1
ATOM 2207 O O . VAL A 1 271 ? 1.360 0.227 -2.476 1.00 97.50 271 VAL A O 1
ATOM 2210 N N . PHE A 1 272 ? 0.323 -1.149 -3.929 1.00 97.31 272 PHE A N 1
ATOM 2211 C CA . PHE A 1 272 ? 1.546 -1.575 -4.599 1.00 97.31 272 PHE A CA 1
ATOM 2212 C C . PHE A 1 272 ? 1.482 -1.437 -6.117 1.00 97.31 272 PHE A C 1
ATOM 2214 O O . PHE A 1 272 ? 2.511 -1.209 -6.753 1.00 97.31 272 PHE A O 1
ATOM 2221 N N . SER A 1 273 ? 0.287 -1.528 -6.704 1.00 97.88 273 SER A N 1
ATOM 2222 C CA . SER A 1 273 ? 0.097 -1.358 -8.142 1.00 97.88 273 SER A CA 1
ATOM 2223 C C . SER A 1 273 ? -1.175 -0.590 -8.472 1.00 97.88 273 SER A C 1
ATOM 2225 O O . SER A 1 273 ? -2.192 -0.710 -7.785 1.00 97.88 273 SER A O 1
ATOM 2227 N N . VAL A 1 274 ? -1.104 0.189 -9.552 1.00 98.50 274 VAL A N 1
ATOM 2228 C CA . VAL A 1 274 ? -2.226 0.881 -10.186 1.00 98.50 274 VAL A CA 1
ATOM 2229 C C . VAL A 1 274 ? -2.200 0.528 -11.672 1.00 98.50 274 VAL A C 1
ATOM 2231 O O . VAL A 1 274 ? -1.166 0.691 -12.309 1.00 98.50 274 VAL A O 1
ATOM 2234 N N . ALA A 1 275 ? -3.321 0.078 -12.229 1.00 98.19 275 ALA A N 1
ATOM 2235 C CA . ALA A 1 275 ? -3.518 -0.177 -13.652 1.00 98.19 275 ALA A CA 1
ATOM 2236 C C . ALA A 1 275 ? -4.633 0.723 -14.182 1.00 98.19 275 ALA A C 1
ATOM 2238 O O . ALA A 1 275 ? -5.622 1.002 -13.501 1.00 98.19 275 ALA A O 1
ATOM 2239 N N . LEU A 1 276 ? -4.470 1.203 -15.410 1.00 97.94 276 LEU A N 1
ATOM 2240 C CA . LEU A 1 276 ? -5.325 2.235 -15.979 1.00 97.94 276 LEU A CA 1
ATOM 2241 C C . LEU A 1 276 ? -6.194 1.663 -17.090 1.00 97.94 276 LEU A C 1
ATOM 2243 O O . LEU A 1 276 ? -5.702 1.291 -18.151 1.00 97.94 276 LEU A O 1
ATOM 2247 N N . GLY A 1 277 ? -7.503 1.640 -16.847 1.00 97.06 277 GLY A N 1
ATOM 2248 C CA . GLY A 1 277 ? -8.489 1.207 -17.827 1.00 97.06 277 GLY A CA 1
ATOM 2249 C C . GLY A 1 277 ? -8.604 2.146 -19.030 1.00 97.06 277 GLY A C 1
ATOM 2250 O O . GLY A 1 277 ? -7.914 3.164 -19.157 1.00 97.06 277 GLY A O 1
ATOM 2251 N N . ASN A 1 278 ? -9.547 1.832 -19.913 1.00 95.31 278 ASN A N 1
ATOM 2252 C CA . ASN A 1 278 ? -9.842 2.677 -21.068 1.00 95.31 278 ASN A CA 1
ATOM 2253 C C . ASN A 1 278 ? -10.398 4.049 -20.653 1.00 95.31 278 ASN A C 1
ATOM 2255 O O . ASN A 1 278 ? -11.177 4.158 -19.699 1.00 95.31 278 ASN A O 1
ATOM 2259 N N . ARG A 1 279 ? -10.011 5.094 -21.398 1.00 93.62 279 ARG A N 1
ATOM 2260 C CA . ARG A 1 279 ? -10.586 6.438 -21.249 1.00 93.62 279 ARG A CA 1
ATOM 2261 C C . ARG A 1 279 ? -12.070 6.430 -21.596 1.00 93.62 279 ARG A C 1
ATOM 2263 O O . ARG A 1 279 ? -12.490 5.847 -22.594 1.00 93.62 279 ARG A O 1
ATOM 2270 N N . GLN A 1 280 ? -12.847 7.118 -20.775 1.00 92.12 280 GLN A N 1
ATOM 2271 C CA . GLN A 1 280 ? -14.259 7.394 -20.982 1.00 92.12 280 GLN A CA 1
ATOM 2272 C C . GLN A 1 280 ? -14.430 8.713 -21.752 1.00 92.12 280 GLN A C 1
ATOM 2274 O O . GLN A 1 280 ? -13.471 9.439 -22.021 1.00 92.12 280 GLN A O 1
ATOM 2279 N N . LYS A 1 281 ? -15.675 9.029 -22.134 1.00 91.38 281 LYS A N 1
ATOM 2280 C CA . LYS A 1 281 ? -15.999 10.225 -22.935 1.00 91.38 281 LYS A CA 1
ATOM 2281 C C . LYS A 1 281 ? -15.647 11.545 -22.242 1.00 91.38 281 LYS A C 1
ATOM 2283 O O . LYS A 1 281 ? -15.457 12.542 -22.925 1.00 91.38 281 LYS A O 1
ATOM 2288 N N . ASP A 1 282 ? -15.586 11.551 -20.916 1.00 91.75 282 ASP A N 1
ATOM 2289 C CA . ASP A 1 282 ? -15.227 12.713 -20.100 1.00 91.75 282 ASP A CA 1
ATOM 2290 C C . ASP A 1 282 ? -13.705 12.912 -19.956 1.00 91.75 282 ASP A C 1
ATOM 2292 O O . ASP A 1 282 ? -13.272 13.851 -19.294 1.00 91.75 282 ASP A O 1
ATOM 2296 N N . GLY A 1 283 ? -12.894 12.052 -20.582 1.00 91.69 283 GLY A N 1
ATOM 2297 C CA . GLY A 1 283 ? -11.431 12.105 -20.550 1.00 91.69 283 GLY A CA 1
ATOM 2298 C C . GLY A 1 283 ? -10.801 11.360 -19.372 1.00 91.69 283 GLY A C 1
ATOM 2299 O O . GLY A 1 283 ? -9.598 11.085 -19.408 1.00 91.69 283 GLY A O 1
ATOM 2300 N N . TYR A 1 284 ? -11.593 10.965 -18.374 1.00 96.12 284 TYR A N 1
ATOM 2301 C CA . TYR A 1 284 ? -11.134 10.204 -17.216 1.00 96.12 284 TYR A CA 1
ATOM 2302 C C . TYR A 1 284 ? -11.244 8.699 -17.463 1.00 96.12 284 TYR A C 1
ATOM 2304 O O . TYR A 1 284 ? -11.770 8.238 -18.475 1.00 96.12 284 TYR A O 1
ATOM 2312 N N . ARG A 1 285 ? -10.703 7.896 -16.552 1.00 96.50 285 ARG A N 1
ATOM 2313 C CA . ARG A 1 285 ? -10.695 6.434 -16.661 1.00 96.50 285 ARG A CA 1
ATOM 2314 C C . ARG A 1 285 ? -10.811 5.790 -15.290 1.00 96.50 285 ARG A C 1
ATOM 2316 O O . ARG A 1 285 ? -10.676 6.445 -14.260 1.00 96.50 285 ARG A O 1
ATOM 2323 N N . THR A 1 286 ? -11.061 4.490 -15.280 1.00 98.00 286 THR A N 1
ATOM 2324 C CA . THR A 1 286 ? -10.976 3.698 -14.052 1.00 98.00 286 THR A CA 1
ATOM 2325 C C . THR A 1 286 ? -9.510 3.394 -13.752 1.00 98.00 286 THR A C 1
ATOM 2327 O O . THR A 1 286 ? -8.816 2.839 -14.601 1.00 98.00 286 THR A O 1
ATOM 2330 N N . ALA A 1 287 ? -9.052 3.744 -12.554 1.00 98.56 287 ALA A N 1
ATOM 2331 C CA . ALA A 1 287 ? -7.798 3.270 -11.987 1.00 98.56 287 ALA A CA 1
ATOM 2332 C C . ALA A 1 287 ? -8.091 2.058 -11.094 1.00 98.56 287 ALA A C 1
ATOM 2334 O O . ALA A 1 287 ? -8.765 2.197 -10.072 1.00 98.56 287 ALA A O 1
ATOM 2335 N N . TYR A 1 288 ? -7.614 0.887 -11.509 1.00 98.69 288 TYR A N 1
ATOM 2336 C CA . TYR A 1 288 ? -7.640 -0.356 -10.740 1.00 98.69 288 TYR A CA 1
ATOM 2337 C C . TYR A 1 288 ? -6.407 -0.414 -9.850 1.00 98.69 288 TYR A C 1
ATOM 2339 O O . TYR A 1 288 ? -5.317 -0.057 -10.298 1.00 98.69 288 TYR A O 1
ATOM 2347 N N . PHE A 1 289 ? -6.552 -0.805 -8.592 1.00 98.62 289 PHE A N 1
ATOM 2348 C CA . PHE A 1 289 ? -5.430 -0.843 -7.665 1.00 98.62 289 PHE A CA 1
ATOM 2349 C C . PHE A 1 289 ? -5.611 -1.915 -6.596 1.00 98.62 289 PHE A C 1
ATOM 2351 O O . PHE A 1 289 ? -6.730 -2.248 -6.199 1.00 98.62 289 PHE A O 1
ATOM 2358 N N . HIS A 1 290 ? -4.485 -2.390 -6.065 1.00 98.31 290 HIS A N 1
ATOM 2359 C CA . HIS A 1 290 ? -4.476 -3.290 -4.921 1.00 98.31 290 HIS A CA 1
ATOM 2360 C C . HIS A 1 290 ? -3.261 -3.056 -4.006 1.00 98.31 290 HIS A C 1
ATOM 2362 O O . HIS A 1 290 ? -2.186 -2.642 -4.462 1.00 98.31 290 HIS A O 1
ATOM 2368 N N . PRO A 1 291 ? -3.404 -3.349 -2.702 1.00 97.56 291 PRO A N 1
ATOM 2369 C CA . PRO A 1 291 ? -2.283 -3.660 -1.826 1.00 97.56 291 PRO A CA 1
ATOM 2370 C C . PRO A 1 291 ? -1.574 -4.950 -2.237 1.00 97.56 291 PRO A C 1
ATOM 2372 O O . PRO A 1 291 ? -2.207 -5.840 -2.807 1.00 97.56 291 PRO A O 1
ATOM 2375 N N . MET A 1 292 ? -0.282 -5.086 -1.936 1.00 96.06 292 MET A N 1
ATOM 2376 C CA . MET A 1 292 ? 0.437 -6.341 -2.201 1.00 96.06 292 MET A CA 1
ATOM 2377 C C . MET A 1 292 ? -0.037 -7.453 -1.263 1.00 96.06 292 MET A C 1
ATOM 2379 O O . MET A 1 292 ? -0.404 -8.536 -1.720 1.00 96.06 292 MET A O 1
ATOM 2383 N N . ALA A 1 293 ? -0.126 -7.163 0.038 1.00 95.69 293 ALA A N 1
ATOM 2384 C CA . ALA A 1 293 ? -0.730 -8.055 1.027 1.00 95.69 293 ALA A CA 1
ATOM 2385 C C . ALA A 1 293 ? -2.270 -7.969 0.975 1.00 95.69 293 ALA A C 1
ATOM 2387 O O . ALA A 1 293 ? -2.923 -7.528 1.916 1.00 95.69 293 ALA A O 1
ATOM 2388 N N . SER A 1 294 ? -2.858 -8.336 -0.167 1.00 96.56 294 SER A N 1
ATOM 2389 C CA . SER A 1 294 ? -4.305 -8.440 -0.374 1.00 96.56 294 SER A CA 1
ATOM 2390 C C . SER A 1 294 ? -4.633 -9.329 -1.578 1.00 96.56 294 SER A C 1
ATOM 2392 O O . SER A 1 294 ? -3.869 -9.406 -2.540 1.00 96.56 294 SER A O 1
ATOM 2394 N N . THR A 1 295 ? -5.805 -9.963 -1.561 1.00 97.31 295 THR A N 1
ATOM 2395 C CA . THR A 1 295 ? -6.413 -10.644 -2.719 1.00 97.31 295 THR A CA 1
ATOM 2396 C C . THR A 1 295 ? -7.517 -9.805 -3.372 1.00 97.31 295 THR A C 1
ATOM 2398 O O . THR A 1 295 ? -8.054 -10.195 -4.407 1.00 97.31 295 THR A O 1
ATOM 2401 N N . SER A 1 296 ? -7.872 -8.663 -2.775 1.00 97.88 296 SER A N 1
ATOM 2402 C CA . SER A 1 296 ? -8.941 -7.786 -3.255 1.00 97.88 296 SER A CA 1
ATOM 2403 C C . SER A 1 296 ? -8.459 -6.872 -4.377 1.00 97.88 296 SER A C 1
ATOM 2405 O O . SER A 1 296 ? -7.320 -6.401 -4.355 1.00 97.88 296 SER A O 1
ATOM 2407 N N . GLU A 1 297 ? -9.349 -6.592 -5.325 1.00 98.19 297 GLU A N 1
ATOM 2408 C CA . GLU A 1 297 ? -9.156 -5.580 -6.363 1.00 98.19 297 GLU A CA 1
ATOM 2409 C C . GLU A 1 297 ? -10.079 -4.392 -6.100 1.00 98.19 297 GLU A C 1
ATOM 2411 O O . GLU A 1 297 ? -11.276 -4.564 -5.832 1.00 98.19 297 GLU A O 1
ATOM 2416 N N . PHE A 1 298 ? -9.534 -3.183 -6.181 1.00 98.44 298 PHE A N 1
ATOM 2417 C CA . PHE A 1 298 ? -10.268 -1.948 -5.943 1.00 98.44 298 PHE A CA 1
ATOM 2418 C C . PHE A 1 298 ? -10.241 -1.055 -7.177 1.00 98.44 298 PHE A C 1
ATOM 2420 O O . PHE A 1 298 ? -9.394 -1.200 -8.053 1.00 98.44 298 PHE A O 1
ATOM 2427 N N . ALA A 1 299 ? -11.172 -0.110 -7.246 1.00 98.38 299 ALA A N 1
ATOM 2428 C CA . ALA A 1 299 ? -11.201 0.873 -8.312 1.00 98.38 299 ALA A CA 1
ATOM 2429 C C . ALA A 1 299 ? -11.629 2.254 -7.828 1.00 98.38 299 ALA A C 1
ATOM 2431 O O . ALA A 1 299 ? -12.411 2.395 -6.886 1.00 98.38 299 ALA A O 1
ATOM 2432 N N . VAL A 1 300 ? -11.129 3.266 -8.529 1.00 98.12 300 VAL A N 1
ATOM 2433 C CA . VAL A 1 300 ? -11.473 4.682 -8.370 1.00 98.12 300 VAL A CA 1
ATOM 2434 C C . VAL A 1 300 ? -11.454 5.363 -9.736 1.00 98.12 300 VAL A C 1
ATOM 2436 O O . VAL A 1 300 ? -10.683 4.983 -10.618 1.00 98.12 300 VAL A O 1
ATOM 2439 N N . ASN A 1 301 ? -12.313 6.355 -9.953 1.00 98.00 301 ASN A N 1
ATOM 2440 C CA . ASN A 1 301 ? -12.259 7.161 -11.170 1.00 98.00 301 ASN A CA 1
ATOM 2441 C C . ASN A 1 301 ? -11.103 8.174 -11.077 1.00 98.00 301 ASN A C 1
ATOM 2443 O O . ASN A 1 301 ? -10.966 8.874 -10.069 1.00 98.00 301 ASN A O 1
ATOM 2447 N N . THR A 1 302 ? -10.287 8.304 -12.127 1.00 98.25 302 THR A N 1
ATOM 2448 C CA . THR A 1 302 ? -9.150 9.236 -12.130 1.00 98.25 302 THR A CA 1
ATOM 2449 C C . THR A 1 302 ? -9.559 10.699 -11.953 1.00 98.25 302 THR A C 1
ATOM 2451 O O . THR A 1 302 ? -8.745 11.477 -11.469 1.00 98.25 302 THR A O 1
ATOM 2454 N N . LYS A 1 303 ? -10.821 11.070 -12.200 1.00 97.44 303 LYS A N 1
ATOM 2455 C CA . LYS A 1 303 ? -11.389 12.388 -11.860 1.00 97.44 303 LYS A CA 1
ATOM 2456 C C . LYS A 1 303 ? -11.208 12.764 -10.389 1.00 97.44 303 LYS A C 1
ATOM 2458 O O . LYS A 1 303 ? -10.974 13.928 -10.073 1.00 97.44 303 LYS A O 1
ATOM 2463 N N . VAL A 1 304 ? -11.313 11.781 -9.495 1.00 98.00 304 VAL A N 1
ATOM 2464 C CA . VAL A 1 304 ? -11.116 11.966 -8.051 1.00 98.00 304 VAL A CA 1
ATOM 2465 C C . VAL A 1 304 ? -9.629 12.097 -7.745 1.00 98.00 304 VAL A C 1
ATOM 2467 O O . VAL A 1 304 ? -9.230 12.989 -7.002 1.00 98.00 304 VAL A O 1
ATOM 2470 N N . LEU A 1 305 ? -8.805 11.238 -8.354 1.00 98.19 305 LEU A N 1
ATOM 2471 C CA . LEU A 1 305 ? -7.359 11.215 -8.132 1.00 98.19 305 LEU A CA 1
ATOM 2472 C C . LEU A 1 305 ? -6.671 12.492 -8.611 1.00 98.19 305 LEU A C 1
ATOM 2474 O O . LEU A 1 305 ? -5.831 13.022 -7.897 1.00 98.19 305 LEU A O 1
ATOM 2478 N N . GLN A 1 306 ? -7.035 12.975 -9.802 1.00 97.75 306 GLN A N 1
ATOM 2479 C CA . GLN A 1 306 ? -6.432 14.129 -10.478 1.00 97.75 306 GLN A CA 1
ATOM 2480 C C . GLN A 1 306 ? -6.856 15.477 -9.872 1.00 97.75 306 GLN A C 1
ATOM 2482 O O . GLN A 1 306 ? -6.301 16.507 -10.240 1.00 97.75 306 GLN A O 1
ATOM 2487 N N . ASN A 1 307 ? -7.814 15.490 -8.939 1.00 97.62 307 ASN A N 1
ATOM 2488 C CA . ASN A 1 307 ? -8.229 16.689 -8.220 1.00 97.62 307 ASN A CA 1
ATOM 2489 C C . ASN A 1 307 ? -7.783 16.604 -6.756 1.00 97.62 307 ASN A C 1
ATOM 2491 O O . ASN A 1 307 ? -8.327 15.828 -5.970 1.00 97.62 307 ASN A O 1
ATOM 2495 N N . GLU A 1 308 ? -6.825 17.447 -6.365 1.00 97.06 308 GLU A N 1
ATOM 2496 C CA . GLU A 1 308 ? -6.252 17.430 -5.016 1.00 97.06 308 GLU A CA 1
ATOM 2497 C C . GLU A 1 308 ? -7.321 17.553 -3.916 1.00 97.06 308 GLU A C 1
ATOM 2499 O O . GLU A 1 308 ? -7.313 16.772 -2.962 1.00 97.06 308 GLU A O 1
ATOM 2504 N N . LYS A 1 309 ? -8.289 18.467 -4.067 1.00 95.81 309 LYS A N 1
ATOM 2505 C CA . LYS A 1 309 ? -9.356 18.670 -3.073 1.00 95.81 309 LYS A CA 1
ATOM 2506 C C . LYS A 1 309 ? -10.258 17.440 -2.946 1.00 95.81 309 LYS A C 1
ATOM 2508 O O . LYS A 1 309 ? -10.608 17.064 -1.829 1.00 95.81 309 LYS A O 1
ATOM 2513 N N . LEU A 1 310 ? -10.613 16.805 -4.066 1.00 96.25 310 LEU A N 1
ATOM 2514 C CA . LEU A 1 310 ? -11.428 15.586 -4.057 1.00 96.25 310 LEU A CA 1
ATOM 2515 C C . LEU A 1 310 ? -10.658 14.387 -3.500 1.00 96.25 310 LEU A C 1
ATOM 2517 O O . LEU A 1 310 ? -11.228 13.610 -2.746 1.00 96.25 310 LEU A O 1
ATOM 2521 N N . SER A 1 311 ? -9.368 14.246 -3.805 1.00 94.44 311 SER A N 1
ATOM 2522 C CA . SER A 1 311 ? -8.559 13.135 -3.287 1.00 94.44 311 SER A CA 1
ATOM 2523 C C . SER A 1 311 ? -8.305 13.226 -1.775 1.00 94.44 311 SER A C 1
ATOM 2525 O O . SER A 1 311 ? -8.276 12.200 -1.096 1.00 94.44 311 SER A O 1
ATOM 2527 N N . LYS A 1 312 ? -8.179 14.443 -1.222 1.00 91.94 312 LYS A N 1
ATOM 2528 C CA . LYS A 1 312 ? -7.855 14.695 0.196 1.00 91.94 312 LYS A CA 1
ATOM 2529 C C . LYS A 1 312 ? -9.065 14.825 1.124 1.00 91.94 312 LYS A C 1
ATOM 2531 O O . LYS A 1 312 ? -8.886 15.066 2.319 1.00 91.94 312 LYS A O 1
ATOM 2536 N N . ARG A 1 313 ? -10.291 14.698 0.610 1.00 89.62 313 ARG A N 1
ATOM 2537 C CA . ARG A 1 313 ? -11.498 14.766 1.443 1.00 89.62 313 ARG A CA 1
ATOM 2538 C C . ARG A 1 313 ? -11.516 13.648 2.487 1.00 89.62 313 ARG A C 1
ATOM 2540 O O . ARG A 1 313 ? -10.997 12.565 2.257 1.00 89.62 313 ARG A O 1
ATOM 2547 N N . SER A 1 314 ? -12.113 13.916 3.644 1.00 79.56 314 SER A N 1
ATOM 2548 C CA . SER A 1 314 ? -12.198 12.933 4.733 1.00 79.56 314 SER A CA 1
ATOM 2549 C C . SER A 1 314 ? -13.215 11.822 4.469 1.00 79.56 314 SER A C 1
ATOM 2551 O O . SER A 1 314 ? -13.111 10.749 5.055 1.00 79.56 314 SER A O 1
ATOM 2553 N N . ASP A 1 315 ? -14.220 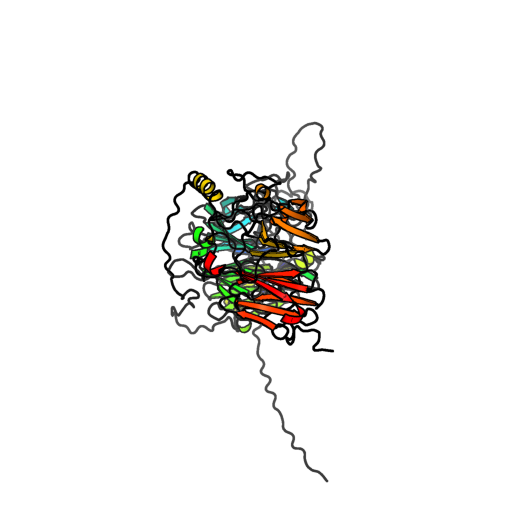12.108 3.640 1.00 84.50 315 ASP A N 1
ATOM 2554 C CA . ASP A 1 315 ? -15.275 11.178 3.251 1.00 84.50 315 ASP A CA 1
ATOM 2555 C C . ASP A 1 315 ? -15.344 11.093 1.727 1.00 84.50 315 ASP A C 1
ATOM 2557 O O . ASP A 1 315 ? -15.678 12.070 1.050 1.00 84.50 315 ASP A O 1
ATOM 2561 N N . HIS A 1 316 ? -15.001 9.918 1.204 1.00 88.62 316 HIS A N 1
ATOM 2562 C CA . HIS A 1 316 ? -14.986 9.635 -0.225 1.00 88.62 316 HIS A CA 1
ATOM 2563 C C . HIS A 1 316 ? -16.286 9.026 -0.751 1.00 88.62 316 HIS A C 1
ATOM 2565 O O . HIS A 1 316 ? -16.346 8.717 -1.941 1.00 88.62 316 HIS A O 1
ATOM 2571 N N . GLY A 1 317 ? -17.316 8.862 0.088 1.00 88.81 317 GLY A N 1
ATOM 2572 C CA . GLY A 1 317 ? -18.583 8.252 -0.315 1.00 88.81 317 GLY A CA 1
ATOM 2573 C C . GLY A 1 317 ? -18.364 6.959 -1.111 1.00 88.81 317 GLY A C 1
ATOM 2574 O O . GLY A 1 317 ? -17.662 6.055 -0.657 1.00 88.81 317 GLY A O 1
ATOM 2575 N N . ASP A 1 318 ? -18.907 6.920 -2.330 1.00 88.94 318 ASP A N 1
ATOM 2576 C CA . ASP A 1 318 ? -18.826 5.774 -3.246 1.00 88.94 318 ASP A CA 1
ATOM 2577 C C . ASP A 1 318 ? -17.751 5.914 -4.347 1.00 88.94 318 ASP A C 1
ATOM 2579 O O . ASP A 1 318 ? -17.756 5.152 -5.320 1.00 88.94 318 ASP A O 1
ATOM 2583 N N . ASP A 1 319 ? -16.820 6.871 -4.226 1.00 94.50 319 ASP A N 1
ATOM 2584 C CA . ASP A 1 319 ? -15.751 7.086 -5.219 1.00 94.50 319 ASP A CA 1
ATOM 2585 C C . ASP A 1 319 ? -14.782 5.906 -5.311 1.00 94.50 319 ASP A C 1
ATOM 2587 O O . ASP A 1 319 ? -14.238 5.630 -6.377 1.00 94.50 319 ASP A O 1
ATOM 2591 N N . PHE A 1 320 ? -14.524 5.238 -4.186 1.00 96.56 320 PHE A N 1
ATOM 2592 C CA . PHE A 1 320 ? -13.633 4.088 -4.100 1.00 96.56 320 PHE A CA 1
ATOM 2593 C C . PHE A 1 320 ? -14.462 2.827 -3.895 1.00 96.56 320 PHE A C 1
ATOM 2595 O O . PHE A 1 320 ? -15.242 2.730 -2.947 1.00 96.56 320 PHE A O 1
ATOM 2602 N N . LYS A 1 321 ? -14.254 1.820 -4.742 1.00 96.38 321 LYS A N 1
ATOM 2603 C CA . LYS A 1 321 ? -15.046 0.585 -4.737 1.00 96.38 321 LYS A CA 1
ATOM 2604 C C . LYS A 1 321 ? -14.149 -0.637 -4.623 1.00 96.38 321 LYS A C 1
ATOM 2606 O O . LYS A 1 321 ? -13.124 -0.705 -5.292 1.00 96.38 321 LYS A O 1
ATOM 2611 N N . LYS A 1 322 ? -14.549 -1.617 -3.809 1.00 96.62 322 LYS A N 1
ATOM 2612 C CA . LYS A 1 322 ? -14.022 -2.985 -3.899 1.00 96.62 322 LYS A CA 1
ATOM 2613 C C . LYS A 1 322 ? -14.750 -3.669 -5.051 1.00 96.62 322 LYS A C 1
ATOM 2615 O O . LYS A 1 322 ? -15.968 -3.801 -4.999 1.00 96.62 322 LYS A O 1
ATOM 2620 N N . ILE A 1 323 ? -14.015 -4.036 -6.094 1.00 96.44 323 ILE A N 1
ATOM 2621 C CA . ILE A 1 323 ? -14.571 -4.638 -7.312 1.00 96.44 323 ILE A CA 1
ATOM 2622 C C . ILE A 1 323 ? -14.695 -6.155 -7.167 1.00 96.44 323 ILE A C 1
ATOM 2624 O O . ILE A 1 323 ? -15.581 -6.754 -7.772 1.00 96.44 323 ILE A O 1
ATOM 2628 N N . GLY A 1 324 ? -13.853 -6.767 -6.334 1.00 96.31 324 GLY A N 1
ATOM 2629 C CA . GLY A 1 324 ? -13.957 -8.182 -6.002 1.00 96.31 324 GLY A CA 1
ATOM 2630 C C . GLY A 1 324 ? -12.678 -8.753 -5.410 1.00 96.31 324 GLY A C 1
ATOM 2631 O O . GLY A 1 324 ? -11.861 -8.012 -4.860 1.00 96.31 324 GLY A O 1
ATOM 2632 N N . GLU A 1 325 ? -12.522 -10.070 -5.514 1.00 95.81 325 GLU A N 1
ATOM 2633 C CA . GLU A 1 325 ? -11.365 -10.819 -5.016 1.00 95.81 325 GLU A CA 1
ATOM 2634 C C . GLU A 1 325 ? -10.842 -11.786 -6.079 1.00 95.81 325 GLU A C 1
ATOM 2636 O O . GLU A 1 325 ? -11.615 -12.440 -6.778 1.00 95.81 325 GLU A O 1
ATOM 2641 N N . ARG A 1 326 ? -9.513 -11.893 -6.174 1.00 96.69 326 ARG A N 1
ATOM 2642 C CA . ARG A 1 326 ? -8.809 -12.713 -7.173 1.00 96.69 326 ARG A CA 1
ATOM 2643 C C . ARG A 1 326 ? -8.587 -14.169 -6.721 1.00 96.69 326 ARG A C 1
ATOM 2645 O O . ARG A 1 326 ? -8.165 -15.005 -7.516 1.00 96.69 326 ARG A O 1
ATOM 2652 N N . GLY A 1 327 ? -8.891 -14.491 -5.461 1.00 95.56 327 GLY A N 1
ATOM 2653 C CA . GLY A 1 327 ? -8.842 -15.846 -4.896 1.00 95.56 327 GLY A CA 1
ATOM 2654 C C . GLY A 1 327 ? -7.673 -16.116 -3.942 1.00 95.56 327 GLY A C 1
ATOM 2655 O O . GLY A 1 327 ? -6.839 -15.263 -3.669 1.00 95.56 327 GLY A O 1
ATOM 2656 N N . ASN A 1 328 ? -7.618 -17.326 -3.383 1.00 94.75 328 ASN A N 1
ATOM 2657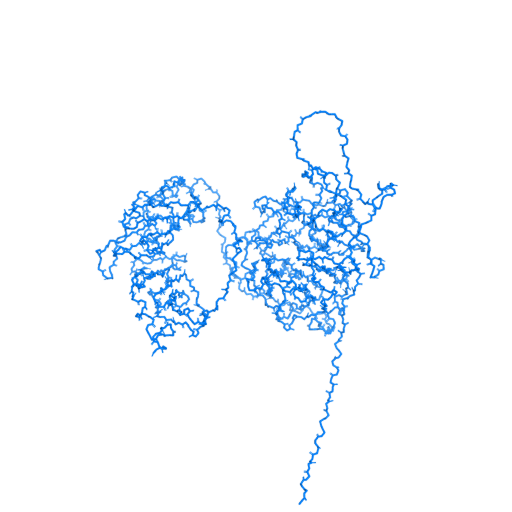 C CA . ASN A 1 328 ? -6.645 -17.673 -2.340 1.00 94.75 328 ASN A CA 1
ATOM 2658 C C . ASN A 1 328 ? -5.187 -17.600 -2.838 1.00 94.75 328 ASN A C 1
ATOM 2660 O O . ASN A 1 328 ? -4.894 -18.115 -3.912 1.00 94.75 328 ASN A O 1
ATOM 2664 N N . LEU A 1 329 ? -4.262 -17.039 -2.054 1.00 94.75 329 LEU A N 1
ATOM 2665 C CA . LEU A 1 329 ? -2.844 -16.857 -2.422 1.00 94.75 329 LEU A CA 1
ATOM 2666 C C . LEU A 1 329 ? -2.605 -15.969 -3.665 1.00 94.75 329 LEU A C 1
ATOM 2668 O O . LEU A 1 329 ? -1.563 -16.060 -4.306 1.00 94.75 329 LEU A O 1
ATOM 2672 N N . SER A 1 330 ? -3.557 -15.112 -4.041 1.00 96.50 330 SER A N 1
ATOM 2673 C CA . SER A 1 330 ? -3.421 -14.208 -5.193 1.00 96.50 330 SER A CA 1
ATOM 2674 C C . SER A 1 330 ? -2.778 -12.852 -4.842 1.00 96.50 330 SER A C 1
ATOM 2676 O O . SER A 1 330 ? -3.023 -11.858 -5.543 1.00 96.50 330 SER A O 1
ATOM 2678 N N . GLN A 1 331 ? -2.004 -12.764 -3.749 1.00 96.69 331 GLN A N 1
ATOM 2679 C CA . GLN A 1 331 ? -1.174 -11.588 -3.467 1.00 96.69 331 GLN A CA 1
ATOM 2680 C C . GLN A 1 331 ? -0.296 -11.310 -4.683 1.00 96.69 331 GLN A C 1
ATOM 2682 O O . GLN A 1 331 ? 0.376 -12.207 -5.199 1.00 96.69 331 GLN A O 1
ATOM 2687 N N . SER A 1 332 ? -0.361 -10.079 -5.174 1.00 95.44 332 SER A N 1
ATOM 2688 C CA . SER A 1 332 ? 0.216 -9.701 -6.461 1.00 95.44 332 SER A CA 1
ATOM 2689 C C . SER A 1 332 ? 1.203 -8.560 -6.275 1.00 95.44 332 SER A C 1
ATOM 2691 O O . SER A 1 332 ? 0.973 -7.688 -5.439 1.00 95.44 332 SER A O 1
ATOM 2693 N N . ALA A 1 333 ? 2.294 -8.575 -7.043 1.00 95.75 333 ALA A N 1
ATOM 2694 C CA . ALA A 1 333 ? 3.191 -7.432 -7.125 1.00 95.75 333 ALA A CA 1
ATOM 2695 C C . ALA A 1 333 ? 2.578 -6.378 -8.062 1.00 95.75 333 ALA A C 1
ATOM 2697 O O . ALA A 1 333 ? 1.918 -5.463 -7.581 1.00 95.75 333 ALA A O 1
ATOM 2698 N N . LEU A 1 334 ? 2.729 -6.505 -9.380 1.00 96.81 334 LEU A N 1
ATOM 2699 C CA . LEU A 1 334 ? 2.228 -5.523 -10.342 1.00 96.81 334 LEU A CA 1
ATOM 2700 C C . LEU A 1 334 ? 1.101 -6.096 -11.180 1.00 96.81 334 LEU A C 1
ATOM 2702 O O . LEU A 1 334 ? 0.987 -7.307 -11.385 1.00 96.81 334 LEU A O 1
ATOM 2706 N N . HIS A 1 335 ? 0.298 -5.176 -11.700 1.00 98.00 335 HIS A N 1
ATOM 2707 C CA . HIS A 1 335 ? -0.676 -5.460 -12.729 1.00 98.00 335 HIS A CA 1
ATOM 2708 C C . HIS A 1 335 ? -0.659 -4.425 -13.838 1.00 98.00 335 HIS A C 1
ATOM 2710 O O . HIS A 1 335 ? -0.171 -3.305 -13.672 1.00 98.00 335 HIS A O 1
ATOM 2716 N N . ASP A 1 336 ? -1.208 -4.807 -14.982 1.00 98.12 336 ASP A N 1
ATOM 2717 C CA . ASP A 1 336 ? -1.313 -3.918 -16.126 1.00 98.12 336 ASP A CA 1
ATOM 2718 C C . ASP A 1 336 ? -2.546 -4.225 -16.973 1.00 98.12 336 ASP A C 1
ATOM 2720 O O . ASP A 1 336 ? -2.992 -5.371 -17.052 1.00 98.12 336 ASP A O 1
ATOM 2724 N N . PHE A 1 337 ? -3.104 -3.181 -17.584 1.00 97.88 337 PHE A N 1
ATOM 2725 C CA . PHE A 1 337 ? -4.345 -3.216 -18.348 1.00 97.88 337 PHE A CA 1
ATOM 2726 C C . PHE A 1 337 ? -4.050 -3.151 -19.845 1.00 97.88 337 PHE A C 1
ATOM 2728 O O . PHE A 1 337 ? -3.580 -2.137 -20.364 1.00 97.88 337 PHE A O 1
ATOM 2735 N N . HIS A 1 338 ? -4.413 -4.202 -20.573 1.00 97.56 338 HIS A N 1
ATOM 2736 C CA . HIS A 1 338 ? -4.323 -4.205 -22.021 1.00 97.56 338 HIS A CA 1
ATOM 2737 C C . HIS A 1 338 ? -5.533 -3.490 -22.642 1.00 97.56 338 HIS A C 1
ATOM 2739 O O . HIS A 1 338 ? -6.618 -4.065 -22.771 1.00 97.56 338 HIS A O 1
ATOM 2745 N N . GLN A 1 339 ? -5.328 -2.244 -23.081 1.00 92.25 339 GLN A N 1
ATOM 2746 C CA . GLN A 1 339 ? -6.388 -1.344 -23.557 1.00 92.25 339 GLN A CA 1
ATOM 2747 C C . GLN A 1 339 ? -7.304 -1.942 -24.638 1.00 92.25 339 GLN A C 1
ATOM 2749 O O . GLN A 1 339 ? -8.529 -1.806 -24.551 1.00 92.25 339 GLN A O 1
ATOM 2754 N N . ARG A 1 340 ? -6.735 -2.636 -25.635 1.00 93.44 340 ARG A N 1
ATOM 2755 C CA . ARG A 1 340 ? -7.501 -3.177 -26.773 1.00 93.44 340 ARG A CA 1
ATOM 2756 C C . ARG A 1 340 ? -8.420 -4.333 -26.387 1.00 93.44 340 ARG A C 1
ATOM 2758 O O . ARG A 1 340 ? -9.512 -4.443 -26.933 1.00 93.44 340 ARG A O 1
ATOM 2765 N N . SER A 1 341 ? -7.986 -5.182 -25.457 1.00 94.19 341 SER A N 1
ATOM 2766 C CA . SER A 1 341 ? -8.737 -6.381 -25.052 1.00 94.19 341 SER A CA 1
ATOM 2767 C C . SER A 1 341 ? -9.579 -6.186 -23.788 1.00 94.19 341 SER A C 1
ATOM 2769 O O . SER A 1 341 ? -10.525 -6.933 -23.556 1.00 94.19 341 SER A O 1
ATOM 2771 N N . GLY A 1 342 ? -9.246 -5.193 -22.958 1.00 95.88 342 GLY A N 1
ATOM 2772 C CA . GLY A 1 342 ? -9.853 -5.014 -21.641 1.00 95.88 342 GLY A CA 1
ATOM 2773 C C . GLY A 1 342 ? -9.404 -6.041 -20.595 1.00 95.88 342 GLY A C 1
ATOM 2774 O O . GLY A 1 342 ? -10.072 -6.184 -19.567 1.00 95.88 342 GLY A O 1
ATOM 2775 N N . ILE A 1 343 ? -8.310 -6.765 -20.847 1.00 97.62 343 ILE A N 1
ATOM 2776 C CA . ILE A 1 343 ? -7.731 -7.743 -19.921 1.00 97.62 343 ILE A CA 1
ATOM 2777 C C . ILE A 1 343 ? -6.740 -7.065 -18.977 1.00 97.62 343 ILE A C 1
ATOM 2779 O O . ILE A 1 343 ? -5.925 -6.253 -19.410 1.00 97.62 343 ILE A O 1
ATOM 2783 N N . ILE A 1 344 ? -6.788 -7.433 -17.699 1.00 98.44 344 ILE A N 1
ATOM 2784 C CA . ILE A 1 344 ? -5.766 -7.104 -16.704 1.00 98.44 344 ILE A CA 1
ATOM 2785 C C . ILE A 1 344 ? -4.938 -8.352 -16.433 1.00 98.44 344 ILE A C 1
ATOM 2787 O O . ILE A 1 344 ? -5.507 -9.418 -16.207 1.00 98.44 344 ILE A O 1
ATOM 2791 N N . PHE A 1 345 ? -3.616 -8.217 -16.429 1.00 98.62 345 PHE A N 1
ATOM 2792 C CA . PHE A 1 345 ? -2.702 -9.265 -15.974 1.00 98.62 345 PHE A CA 1
ATOM 2793 C C . PHE A 1 345 ? -2.147 -8.930 -14.596 1.00 98.62 345 PHE A C 1
ATOM 2795 O O . PHE A 1 345 ? -1.890 -7.764 -14.321 1.00 98.62 345 PHE A O 1
ATOM 2802 N N . PHE A 1 346 ? -1.919 -9.945 -13.762 1.00 98.50 346 PHE A N 1
ATOM 2803 C CA . PHE A 1 346 ? -1.365 -9.810 -12.410 1.00 98.50 346 PHE A CA 1
ATOM 2804 C C . PHE A 1 346 ? -0.162 -10.732 -12.217 1.00 98.50 346 PHE A C 1
ATOM 2806 O O . PHE A 1 346 ? -0.219 -11.908 -12.590 1.00 98.50 346 PHE A O 1
ATOM 2813 N N . SER A 1 347 ? 0.889 -10.230 -11.566 1.00 97.25 347 SER A N 1
ATOM 2814 C CA . SER A 1 347 ? 2.052 -11.019 -11.162 1.00 97.25 347 SER A CA 1
ATOM 2815 C C . SER A 1 347 ? 1.852 -11.578 -9.743 1.00 97.25 347 SER A C 1
ATOM 2817 O O . SER A 1 347 ? 2.147 -10.927 -8.738 1.00 97.25 347 SER A O 1
ATOM 2819 N N . GLN A 1 348 ? 1.297 -12.788 -9.641 1.00 96.25 348 GLN A N 1
ATOM 2820 C CA . GLN A 1 348 ? 0.904 -13.422 -8.377 1.00 96.25 348 GLN A CA 1
ATOM 2821 C C . GLN A 1 348 ? 2.104 -14.088 -7.690 1.00 96.25 348 GLN A C 1
ATOM 2823 O O . GLN A 1 348 ? 2.419 -15.259 -7.919 1.00 96.25 348 GLN A O 1
ATOM 2828 N N . ILE A 1 349 ? 2.768 -13.341 -6.805 1.00 94.94 349 ILE A N 1
ATOM 2829 C CA . ILE A 1 349 ? 4.009 -13.778 -6.154 1.00 94.94 349 ILE A CA 1
ATOM 2830 C C . ILE A 1 349 ? 3.841 -15.006 -5.257 1.00 94.94 349 ILE A C 1
ATOM 2832 O O . ILE A 1 349 ? 4.716 -15.863 -5.228 1.00 94.94 349 ILE A O 1
ATOM 2836 N N . ALA A 1 350 ? 2.712 -15.132 -4.555 1.00 93.25 350 ALA A N 1
ATOM 2837 C CA . ALA A 1 350 ? 2.473 -16.246 -3.636 1.00 93.25 350 ALA A CA 1
ATOM 2838 C C . ALA A 1 350 ? 2.107 -17.558 -4.355 1.00 93.25 350 ALA A C 1
ATOM 2840 O O . ALA A 1 350 ? 2.065 -18.610 -3.723 1.00 93.25 350 ALA A O 1
ATOM 2841 N N . ARG A 1 351 ? 1.860 -17.499 -5.670 1.00 94.19 351 ARG A N 1
ATOM 2842 C CA . ARG A 1 351 ? 1.567 -18.655 -6.527 1.00 94.19 351 ARG A CA 1
ATOM 2843 C C . ARG A 1 351 ? 2.676 -18.959 -7.537 1.00 94.19 351 ARG A C 1
ATOM 2845 O O . ARG A 1 351 ? 2.525 -19.934 -8.260 1.00 94.19 351 ARG A O 1
ATOM 2852 N N . ASN A 1 352 ? 3.744 -18.156 -7.629 1.00 95.19 352 ASN A N 1
ATOM 2853 C CA . ASN A 1 352 ? 4.726 -18.243 -8.727 1.00 95.19 352 ASN A CA 1
ATOM 2854 C C . ASN A 1 352 ? 4.051 -18.234 -10.110 1.00 95.19 352 ASN A C 1
ATOM 2856 O O . ASN A 1 352 ? 4.335 -19.073 -10.968 1.00 95.19 352 ASN A O 1
ATOM 2860 N N . ALA A 1 353 ? 3.081 -17.332 -10.287 1.00 96.25 353 ALA A N 1
ATOM 2861 C CA . ALA A 1 353 ? 2.171 -17.370 -11.423 1.00 96.25 353 ALA A CA 1
ATOM 2862 C C . ALA A 1 353 ? 1.888 -15.986 -12.004 1.00 96.25 353 ALA A C 1
ATOM 2864 O O . ALA A 1 353 ? 1.897 -14.971 -11.305 1.00 96.25 353 ALA A O 1
ATOM 2865 N N . VAL A 1 354 ? 1.544 -15.974 -13.284 1.00 98.06 354 VAL A N 1
ATOM 2866 C CA . VAL A 1 354 ? 0.901 -14.848 -13.953 1.00 98.06 354 VAL A CA 1
ATOM 2867 C C . VAL A 1 354 ? -0.548 -15.238 -14.195 1.00 98.06 354 VAL A C 1
ATOM 2869 O O . VAL A 1 354 ? -0.841 -16.339 -14.660 1.00 98.06 354 VAL A O 1
ATOM 2872 N N . SER A 1 355 ? -1.472 -14.345 -13.864 1.00 97.69 355 SER A N 1
ATOM 2873 C CA . SER A 1 355 ? -2.907 -14.553 -14.079 1.00 97.69 355 SER A CA 1
ATOM 2874 C C . SER A 1 355 ? -3.502 -13.432 -14.908 1.00 97.69 355 SER A C 1
ATOM 2876 O O . SER A 1 355 ? -2.950 -12.333 -14.920 1.00 97.69 355 SER A O 1
ATOM 2878 N N . CYS A 1 356 ? -4.657 -13.672 -15.512 1.00 97.81 356 CYS A N 1
ATOM 2879 C CA . CYS A 1 356 ? -5.437 -12.661 -16.202 1.00 97.81 356 CYS A CA 1
ATOM 2880 C C . CYS A 1 356 ? -6.854 -12.550 -15.623 1.00 97.81 356 CYS A C 1
ATOM 2882 O O . CYS A 1 356 ? -7.391 -13.491 -15.036 1.00 97.81 356 CYS A O 1
ATOM 2884 N N . TRP A 1 357 ? -7.473 -11.394 -15.842 1.00 97.88 357 TRP A N 1
ATOM 2885 C CA . TRP A 1 357 ? -8.888 -11.143 -15.603 1.00 97.88 357 TRP A CA 1
ATOM 2886 C C . TRP A 1 357 ? -9.450 -10.271 -16.719 1.00 97.88 357 TRP A C 1
ATOM 2888 O O . TRP A 1 357 ? -8.871 -9.249 -17.086 1.00 97.88 357 TRP A O 1
ATOM 2898 N N . ASN A 1 358 ? -10.612 -10.646 -17.245 1.00 96.56 358 ASN A N 1
ATOM 2899 C CA . ASN A 1 358 ? -11.354 -9.787 -18.155 1.00 96.56 358 ASN A CA 1
ATOM 2900 C C . ASN A 1 358 ? -12.186 -8.776 -17.362 1.00 96.56 358 ASN A C 1
ATOM 2902 O O . ASN A 1 358 ? -13.158 -9.163 -16.716 1.00 96.56 358 ASN A O 1
ATOM 2906 N N . SER A 1 359 ? -11.853 -7.485 -17.467 1.00 95.19 359 SER A N 1
ATOM 2907 C CA . SER A 1 359 ? -12.516 -6.408 -16.709 1.00 95.19 359 SER A CA 1
ATOM 2908 C C . SER A 1 359 ? -14.016 -6.245 -16.995 1.00 95.19 359 SER A C 1
ATOM 2910 O O . SER A 1 359 ? -14.716 -5.550 -16.261 1.00 95.19 359 SER A O 1
ATOM 2912 N N . GLN A 1 360 ? -14.532 -6.893 -18.043 1.00 92.25 360 GLN A N 1
ATOM 2913 C CA . GLN A 1 360 ? -15.960 -6.935 -18.368 1.00 92.25 360 GLN A CA 1
ATOM 2914 C C . GLN A 1 360 ? -16.719 -8.033 -17.603 1.00 92.25 360 GLN A C 1
ATOM 2916 O O . GLN A 1 360 ? -17.949 -8.052 -17.616 1.00 92.25 360 GLN A O 1
ATOM 2921 N N . LYS A 1 361 ? -16.008 -8.954 -16.942 1.00 93.75 361 LYS A N 1
ATOM 2922 C CA . LYS A 1 361 ? -16.576 -10.006 -16.091 1.00 93.75 361 LYS A CA 1
ATOM 2923 C C . LYS A 1 361 ? -16.460 -9.612 -14.609 1.00 93.75 361 LYS A C 1
ATOM 2925 O O . LYS A 1 361 ? -15.511 -8.919 -14.245 1.00 93.75 361 LYS A O 1
ATOM 2930 N N . PRO A 1 362 ? -17.352 -10.082 -13.717 1.00 95.19 362 PRO A N 1
ATOM 2931 C CA . PRO A 1 362 ? -17.205 -9.867 -12.276 1.00 95.19 362 PRO A CA 1
ATOM 2932 C C . PRO A 1 362 ? -15.838 -10.339 -11.759 1.00 95.19 362 PRO A C 1
ATOM 2934 O O . PRO A 1 362 ? -15.414 -11.453 -12.080 1.00 95.19 362 PRO A O 1
ATOM 2937 N N . CYS A 1 363 ? -15.160 -9.520 -10.947 1.00 95.75 363 CYS A N 1
ATOM 2938 C CA . CYS A 1 363 ? -13.879 -9.892 -10.343 1.00 95.75 363 CYS A CA 1
ATOM 2939 C C . CYS A 1 363 ? -14.112 -10.946 -9.252 1.00 95.75 363 CYS A C 1
ATOM 2941 O O . CYS A 1 363 ? -14.524 -10.645 -8.134 1.00 95.75 363 CYS A O 1
ATOM 2943 N N . THR A 1 364 ? -13.913 -12.203 -9.621 1.00 96.94 364 THR A N 1
ATOM 2944 C CA . THR A 1 364 ? -14.162 -13.387 -8.789 1.00 96.94 364 THR A CA 1
ATOM 2945 C C . THR A 1 364 ? -13.030 -14.384 -9.003 1.00 96.94 364 THR A C 1
ATOM 2947 O O . THR A 1 364 ? -12.406 -14.338 -10.071 1.00 96.94 364 THR A O 1
ATOM 2950 N N . PRO A 1 365 ? -12.747 -15.287 -8.050 1.00 96.62 365 PRO A N 1
ATOM 2951 C CA . PRO A 1 365 ? -11.704 -16.296 -8.215 1.00 96.62 365 PRO A CA 1
ATOM 2952 C C . PRO A 1 365 ? -11.846 -17.116 -9.507 1.00 96.62 365 PRO A C 1
ATOM 2954 O O . PRO A 1 365 ? -10.845 -17.438 -10.133 1.00 96.62 365 PRO A O 1
ATOM 2957 N N . GLU A 1 366 ? -13.074 -17.391 -9.950 1.00 95.31 366 GLU A N 1
ATOM 2958 C CA . GLU A 1 366 ? -13.371 -18.175 -11.155 1.00 95.31 366 GLU A CA 1
ATOM 2959 C C . GLU A 1 366 ? -13.019 -17.430 -12.453 1.00 95.31 366 GLU A C 1
ATOM 2961 O O . GLU A 1 366 ? -12.609 -18.045 -13.432 1.00 95.31 366 GLU A O 1
ATOM 2966 N N . ASN A 1 367 ? -13.147 -16.099 -12.461 1.00 95.38 367 ASN A N 1
ATOM 2967 C CA . ASN A 1 367 ? -12.809 -15.257 -13.614 1.00 95.38 367 ASN A CA 1
ATOM 2968 C C . ASN A 1 367 ? -11.350 -14.764 -13.597 1.00 95.38 367 ASN A C 1
ATOM 2970 O O . ASN A 1 367 ? -10.932 -14.088 -14.539 1.00 95.38 367 ASN A O 1
ATOM 2974 N N . ASN A 1 368 ? -10.602 -15.055 -12.529 1.00 95.88 368 ASN A N 1
ATOM 2975 C CA . ASN A 1 368 ? -9.183 -14.741 -12.380 1.00 95.88 368 ASN A CA 1
ATOM 2976 C C . ASN A 1 368 ? -8.365 -16.016 -12.605 1.00 95.88 368 ASN A C 1
ATOM 2978 O O . ASN A 1 368 ? -8.090 -16.773 -11.673 1.00 95.88 368 ASN A O 1
ATOM 2982 N N . VAL A 1 369 ? -7.977 -16.261 -13.853 1.00 94.88 369 VAL A N 1
ATOM 2983 C CA . VAL A 1 369 ? -7.355 -17.526 -14.261 1.00 94.88 369 VAL A CA 1
ATOM 2984 C C . VAL A 1 369 ? -5.855 -17.377 -14.456 1.00 94.88 369 VAL A C 1
ATOM 2986 O O . VAL A 1 369 ? -5.364 -16.348 -14.915 1.00 94.88 369 VAL A O 1
ATOM 2989 N N . ILE A 1 370 ? -5.115 -18.413 -14.074 1.00 96.62 370 ILE A N 1
ATOM 2990 C CA . ILE A 1 370 ? -3.669 -18.497 -14.277 1.00 96.62 370 ILE A CA 1
ATOM 2991 C C . ILE A 1 370 ? -3.403 -18.711 -15.770 1.00 96.62 370 ILE A C 1
ATOM 2993 O O . ILE A 1 370 ? -3.990 -19.608 -16.370 1.00 96.62 370 ILE A O 1
ATOM 2997 N N . VAL A 1 371 ? -2.528 -17.887 -16.347 1.00 95.56 371 VAL A N 1
ATOM 2998 C CA . VAL A 1 371 ? -2.046 -18.044 -17.729 1.00 95.56 371 VAL A CA 1
ATOM 2999 C C . VAL A 1 371 ? -0.721 -18.798 -17.778 1.00 95.56 371 VAL A C 1
ATOM 3001 O O . VAL A 1 371 ? -0.480 -19.543 -18.716 1.00 95.56 371 VAL A O 1
ATOM 3004 N N . ASP A 1 372 ? 0.115 -18.658 -16.747 1.00 95.94 372 ASP A N 1
ATOM 3005 C CA . ASP A 1 372 ? 1.339 -19.443 -16.596 1.00 95.94 372 ASP A CA 1
ATOM 3006 C C . ASP A 1 372 ? 1.724 -19.553 -15.116 1.00 95.94 372 ASP A C 1
ATOM 3008 O O . ASP A 1 372 ? 1.501 -18.622 -14.336 1.00 95.94 372 ASP A O 1
ATOM 3012 N N . GLN A 1 373 ? 2.301 -20.685 -14.725 1.00 95.38 373 GLN A N 1
ATOM 3013 C CA . GLN A 1 373 ? 2.731 -20.968 -13.360 1.00 95.38 373 GLN A CA 1
ATOM 3014 C C . GLN A 1 373 ? 3.856 -21.998 -13.353 1.00 95.38 373 GLN A C 1
ATOM 3016 O O . GLN A 1 373 ? 3.749 -23.071 -13.950 1.00 95.38 373 GLN A O 1
ATOM 3021 N N . ASN A 1 374 ? 4.926 -21.701 -12.615 1.00 93.62 374 ASN A N 1
ATOM 3022 C CA . ASN A 1 374 ? 6.019 -22.643 -12.418 1.00 93.62 374 ASN A CA 1
ATOM 3023 C C . ASN A 1 374 ? 6.815 -22.313 -11.149 1.00 93.62 374 ASN A C 1
ATOM 3025 O O . ASN A 1 374 ? 7.435 -21.256 -11.062 1.00 93.62 374 ASN A O 1
ATOM 3029 N N . ASP A 1 375 ? 6.872 -23.248 -10.200 1.00 90.81 375 ASP A N 1
ATOM 3030 C CA . ASP A 1 375 ? 7.554 -23.034 -8.916 1.00 90.81 375 ASP A CA 1
ATOM 3031 C C . ASP A 1 375 ? 9.085 -22.920 -9.015 1.00 90.81 375 ASP A C 1
ATOM 3033 O O . ASP A 1 375 ? 9.728 -22.432 -8.083 1.00 90.81 375 ASP A O 1
ATOM 3037 N N . VAL A 1 376 ? 9.671 -23.336 -10.142 1.00 88.19 376 VAL A N 1
ATOM 3038 C CA . VAL A 1 376 ? 11.117 -23.283 -10.397 1.00 88.19 376 VAL A CA 1
ATOM 3039 C C . VAL A 1 376 ? 11.478 -22.076 -11.257 1.00 88.19 376 VAL A C 1
ATOM 3041 O O . VAL A 1 376 ? 12.336 -21.278 -10.884 1.00 88.19 376 VAL A O 1
ATOM 3044 N N . THR A 1 377 ? 10.856 -21.935 -12.428 1.00 91.88 377 THR A N 1
ATOM 3045 C CA . THR A 1 377 ? 11.256 -20.918 -13.411 1.00 91.88 377 THR A CA 1
ATOM 3046 C C . THR A 1 377 ? 10.524 -19.596 -13.222 1.00 91.88 377 THR A C 1
ATOM 3048 O O . THR A 1 377 ? 11.148 -18.552 -13.393 1.00 91.88 377 THR A O 1
ATOM 3051 N N . MET A 1 378 ? 9.250 -19.622 -12.818 1.00 92.75 378 MET A N 1
ATOM 3052 C CA . MET A 1 378 ? 8.402 -18.442 -12.595 1.00 92.75 378 MET A CA 1
ATOM 3053 C C . MET A 1 378 ? 8.412 -18.019 -11.115 1.00 92.75 378 MET A C 1
ATOM 3055 O O . MET A 1 378 ? 7.421 -17.518 -10.584 1.00 92.75 378 MET A O 1
ATOM 3059 N N . ASN A 1 379 ? 9.529 -18.253 -10.420 1.00 91.75 379 ASN A N 1
ATOM 3060 C CA . ASN A 1 379 ? 9.659 -17.887 -9.016 1.00 91.75 379 ASN A CA 1
ATOM 3061 C C . ASN A 1 379 ? 9.540 -16.364 -8.858 1.00 91.75 379 ASN A C 1
ATOM 3063 O O . ASN A 1 379 ? 10.170 -15.625 -9.610 1.00 91.75 379 ASN A O 1
ATOM 3067 N N . TYR A 1 380 ? 8.710 -15.912 -7.916 1.00 94.50 380 TYR A N 1
ATOM 3068 C CA . TYR A 1 380 ? 8.547 -14.499 -7.550 1.00 94.50 380 TYR A CA 1
ATOM 3069 C C . TYR A 1 380 ? 8.468 -13.535 -8.769 1.00 94.50 380 TYR A C 1
ATOM 3071 O O . TYR A 1 380 ? 9.396 -12.760 -9.034 1.00 94.50 380 TYR A O 1
ATOM 3079 N N . PRO A 1 381 ? 7.363 -13.562 -9.544 1.00 96.81 381 PRO A N 1
ATOM 3080 C CA . PRO A 1 381 ? 7.122 -12.617 -10.635 1.00 96.81 381 PRO A CA 1
ATOM 3081 C C . PRO A 1 381 ? 6.968 -11.196 -10.066 1.00 96.81 381 PRO A C 1
ATOM 3083 O O . PRO A 1 381 ? 5.940 -10.825 -9.493 1.00 96.81 381 PRO A O 1
ATOM 3086 N N . VAL A 1 382 ? 8.044 -10.416 -10.166 1.00 96.44 382 VAL A N 1
ATOM 3087 C CA . VAL A 1 382 ? 8.246 -9.164 -9.423 1.00 96.44 382 VAL A CA 1
ATOM 3088 C C . VAL A 1 382 ? 7.720 -7.938 -10.156 1.00 96.44 382 VAL A C 1
ATOM 3090 O O . VAL A 1 382 ? 7.478 -6.918 -9.508 1.00 96.44 382 VAL A O 1
ATOM 3093 N N . ASP A 1 383 ? 7.572 -8.032 -11.478 1.00 97.75 383 ASP A N 1
ATOM 3094 C CA . ASP A 1 383 ? 7.079 -6.967 -12.347 1.00 97.75 383 ASP A CA 1
ATOM 3095 C C . ASP A 1 383 ? 6.425 -7.536 -13.610 1.00 97.75 383 ASP A C 1
ATOM 3097 O O . ASP A 1 383 ? 6.801 -8.616 -14.080 1.00 97.75 383 ASP A O 1
ATOM 3101 N N . LEU A 1 384 ? 5.467 -6.794 -14.163 1.00 96.44 384 LEU A N 1
ATOM 3102 C CA . LEU A 1 384 ? 4.900 -7.056 -15.482 1.00 96.44 384 LEU A CA 1
ATOM 3103 C C . LEU A 1 384 ? 4.507 -5.755 -16.186 1.00 96.44 384 LEU A C 1
ATOM 3105 O O . LEU A 1 384 ? 4.166 -4.761 -15.544 1.00 96.44 384 LEU A O 1
ATOM 3109 N N . ASN A 1 385 ? 4.557 -5.761 -17.514 1.00 96.31 385 ASN A N 1
ATOM 3110 C CA . ASN A 1 385 ? 4.276 -4.594 -18.343 1.00 96.31 385 ASN A CA 1
ATOM 3111 C C . ASN A 1 385 ? 3.730 -5.026 -19.708 1.00 96.31 385 ASN A C 1
ATOM 3113 O O . ASN A 1 385 ? 4.166 -6.041 -20.250 1.00 96.31 385 ASN A O 1
ATOM 3117 N N . ILE A 1 386 ? 2.792 -4.268 -20.267 1.00 97.44 386 ILE A N 1
ATOM 3118 C CA . ILE A 1 386 ? 2.235 -4.500 -21.598 1.00 97.44 386 ILE A CA 1
ATOM 3119 C C . ILE A 1 386 ? 2.696 -3.370 -22.509 1.00 97.44 386 ILE A C 1
ATOM 3121 O O . ILE A 1 386 ? 2.391 -2.199 -22.274 1.00 97.44 386 ILE A O 1
ATOM 3125 N N . ASP A 1 387 ? 3.441 -3.721 -23.552 1.00 95.56 387 ASP A N 1
ATOM 3126 C CA . ASP A 1 387 ? 3.936 -2.737 -24.507 1.00 95.56 387 ASP A CA 1
ATOM 3127 C C . ASP A 1 387 ? 2.889 -2.374 -25.578 1.00 95.56 387 ASP A C 1
ATOM 3129 O O . ASP A 1 387 ? 1.793 -2.932 -25.665 1.00 95.56 387 ASP A O 1
ATOM 3133 N N . LYS A 1 388 ? 3.235 -1.410 -26.436 1.00 92.00 388 LYS A N 1
ATOM 3134 C CA . LYS A 1 388 ? 2.354 -0.946 -27.523 1.00 92.00 388 LYS A CA 1
ATOM 3135 C C . LYS A 1 388 ? 2.187 -1.952 -28.664 1.00 92.00 388 LYS A C 1
ATOM 3137 O O . LYS A 1 388 ? 1.333 -1.747 -29.531 1.00 92.00 388 LYS A O 1
ATOM 3142 N N . GLU A 1 389 ? 2.997 -3.003 -28.677 1.00 94.38 389 GLU A N 1
ATOM 3143 C CA . GLU A 1 389 ? 2.984 -4.088 -29.660 1.00 94.38 389 GLU A CA 1
ATOM 3144 C C . GLU A 1 389 ? 2.135 -5.278 -29.174 1.00 94.38 389 GLU A C 1
ATOM 3146 O O . GLU A 1 389 ? 2.137 -6.332 -29.803 1.00 94.38 389 GLU A O 1
ATOM 3151 N N . ASP A 1 390 ? 1.363 -5.095 -28.094 1.00 95.81 390 ASP A N 1
ATOM 3152 C CA . ASP A 1 390 ? 0.545 -6.126 -27.443 1.00 95.81 390 ASP A CA 1
ATOM 3153 C C . ASP A 1 390 ? 1.356 -7.268 -26.839 1.00 95.81 390 ASP A C 1
ATOM 3155 O O . ASP A 1 390 ? 0.831 -8.371 -26.677 1.00 95.81 390 ASP A O 1
ATOM 3159 N N . ASN A 1 391 ? 2.618 -7.037 -26.484 1.00 97.06 391 ASN A N 1
ATOM 3160 C CA . ASN A 1 391 ? 3.408 -8.035 -25.783 1.00 97.06 391 ASN A CA 1
ATOM 3161 C C . ASN A 1 391 ? 3.333 -7.813 -24.275 1.00 97.06 391 ASN A C 1
ATOM 3163 O O . ASN A 1 391 ? 3.595 -6.723 -23.767 1.00 97.06 391 ASN A O 1
ATOM 3167 N N . LEU A 1 392 ? 3.002 -8.887 -23.565 1.00 97.88 392 LEU A N 1
ATOM 3168 C CA . LEU A 1 392 ? 3.157 -9.002 -22.128 1.00 97.88 392 LEU A CA 1
ATOM 3169 C C . LEU A 1 392 ? 4.611 -9.364 -21.820 1.00 97.88 392 LEU A C 1
ATOM 3171 O O . LEU A 1 392 ? 5.103 -10.414 -22.242 1.00 97.88 392 LEU A O 1
ATOM 3175 N N . TRP A 1 393 ? 5.261 -8.503 -21.049 1.00 98.12 393 TRP A N 1
ATOM 3176 C CA . TRP A 1 393 ? 6.598 -8.684 -20.505 1.00 98.12 393 TRP A CA 1
ATOM 3177 C C . TRP A 1 393 ? 6.502 -8.965 -19.014 1.00 98.12 393 TRP A C 1
ATOM 3179 O O . TRP A 1 393 ? 5.800 -8.251 -18.299 1.00 98.12 393 TRP A O 1
ATOM 3189 N N . VAL A 1 394 ? 7.207 -9.985 -18.534 1.00 98.38 394 VAL A N 1
ATOM 3190 C CA . VAL A 1 394 ? 7.215 -10.356 -17.111 1.00 98.38 394 VAL A CA 1
ATOM 3191 C C . VAL A 1 394 ? 8.650 -10.535 -16.655 1.00 98.38 394 VAL A C 1
ATOM 3193 O O . VAL A 1 394 ? 9.438 -11.186 -17.336 1.00 98.38 394 VAL A O 1
ATOM 3196 N N . LEU A 1 395 ? 8.992 -9.981 -15.495 1.00 98.44 395 LEU A N 1
ATOM 3197 C CA . LEU A 1 395 ? 10.266 -10.230 -14.831 1.00 98.44 395 LEU A CA 1
ATOM 3198 C C . LEU A 1 395 ? 10.026 -11.129 -13.621 1.00 98.44 395 LEU A C 1
ATOM 3200 O O . LEU A 1 395 ? 9.237 -10.807 -12.735 1.00 98.44 395 LEU A O 1
ATOM 3204 N N . THR A 1 396 ? 10.763 -12.229 -13.555 1.00 97.62 396 THR A N 1
ATOM 3205 C CA . THR A 1 396 ? 10.840 -13.093 -12.372 1.00 97.62 396 THR A CA 1
ATOM 3206 C C . THR A 1 396 ? 12.239 -13.028 -11.798 1.00 97.62 396 THR A C 1
ATOM 3208 O O . THR A 1 396 ? 13.222 -13.083 -12.547 1.00 97.62 396 THR A O 1
ATOM 3211 N N . ASN A 1 397 ? 12.336 -12.938 -10.479 1.00 94.44 397 ASN A N 1
ATOM 3212 C CA . ASN A 1 397 ? 13.606 -13.007 -9.772 1.00 94.44 397 ASN A CA 1
ATOM 3213 C C . ASN A 1 397 ? 13.486 -13.964 -8.580 1.00 94.44 397 ASN A C 1
ATOM 3215 O O . ASN A 1 397 ? 12.434 -14.525 -8.329 1.00 94.44 397 ASN A O 1
ATOM 3219 N N . THR A 1 398 ? 14.557 -14.167 -7.827 1.00 90.19 398 THR A N 1
ATOM 3220 C CA . THR A 1 398 ? 14.540 -15.002 -6.616 1.00 90.19 398 THR A CA 1
ATOM 3221 C C . THR A 1 398 ? 14.781 -14.152 -5.369 1.00 90.19 398 THR A C 1
ATOM 3223 O O . THR A 1 398 ? 15.552 -14.515 -4.479 1.00 90.19 398 THR A O 1
ATOM 3226 N N . LEU A 1 399 ? 14.141 -12.977 -5.292 1.00 91.50 399 LEU A N 1
ATOM 3227 C CA . LEU A 1 399 ? 14.404 -11.992 -4.240 1.00 91.50 399 LEU A CA 1
ATOM 3228 C C . LEU A 1 399 ? 14.286 -12.559 -2.809 1.00 91.50 399 LEU A C 1
ATOM 3230 O O . LEU A 1 399 ? 15.167 -12.263 -2.000 1.00 91.50 399 LEU A O 1
ATOM 3234 N N . PRO A 1 400 ? 13.288 -13.395 -2.457 1.00 88.81 400 PRO A N 1
ATOM 3235 C CA . PRO A 1 400 ? 13.240 -13.996 -1.125 1.00 88.81 400 PRO A CA 1
ATOM 3236 C C . PRO A 1 400 ? 14.467 -14.858 -0.792 1.00 88.81 400 PRO A C 1
ATOM 3238 O O . PRO A 1 400 ? 14.955 -14.775 0.334 1.00 88.81 400 PRO A O 1
ATOM 3241 N N . ARG A 1 401 ? 15.035 -15.601 -1.761 1.00 90.44 401 ARG A N 1
ATOM 3242 C CA . ARG A 1 401 ? 16.309 -16.330 -1.576 1.00 90.44 401 ARG A CA 1
ATOM 3243 C C . ARG A 1 401 ? 17.459 -15.373 -1.290 1.00 90.44 401 ARG A C 1
ATOM 3245 O O . ARG A 1 401 ? 18.295 -15.673 -0.447 1.00 90.44 401 ARG A O 1
ATOM 3252 N N . PHE A 1 402 ? 17.508 -14.234 -1.981 1.00 89.69 402 PHE A N 1
ATOM 3253 C CA . PHE A 1 402 ? 18.540 -13.216 -1.768 1.00 89.69 402 PHE A CA 1
ATOM 3254 C C . PHE A 1 402 ? 18.460 -12.585 -0.370 1.00 89.69 402 PHE A C 1
ATOM 3256 O O . PHE A 1 402 ? 19.493 -12.369 0.252 1.00 89.69 402 PHE A O 1
ATOM 3263 N N . ILE A 1 403 ? 17.249 -12.313 0.131 1.00 88.06 403 ILE A N 1
ATOM 3264 C CA . ILE A 1 403 ? 17.040 -11.659 1.434 1.00 88.06 403 ILE A CA 1
ATOM 3265 C C . ILE A 1 403 ? 17.205 -12.641 2.604 1.00 88.06 403 ILE A C 1
ATOM 3267 O O . ILE A 1 403 ? 17.829 -12.299 3.606 1.00 88.06 403 ILE A O 1
ATOM 3271 N N . TYR A 1 404 ? 16.611 -13.835 2.511 1.00 87.69 404 TYR A N 1
ATOM 3272 C CA . TYR A 1 404 ? 16.459 -14.756 3.648 1.00 87.69 404 TYR A CA 1
ATOM 3273 C C . TYR A 1 404 ? 17.356 -15.994 3.580 1.00 87.69 404 TYR A C 1
ATOM 3275 O O . TYR A 1 404 ? 17.391 -16.780 4.528 1.00 87.69 404 TYR A O 1
ATOM 3283 N N . GLY A 1 405 ? 18.074 -16.185 2.476 1.00 87.62 405 GLY A N 1
ATOM 3284 C CA . GLY A 1 405 ? 18.925 -17.342 2.247 1.00 87.62 405 GLY A CA 1
ATOM 3285 C C . GLY A 1 405 ? 20.175 -16.981 1.456 1.00 87.62 405 GLY A C 1
ATOM 3286 O O . GLY A 1 405 ? 20.903 -16.048 1.794 1.00 87.62 405 GLY A O 1
ATOM 3287 N N . LYS A 1 406 ? 20.455 -17.766 0.414 1.00 88.56 406 LYS A N 1
ATOM 3288 C CA . LYS A 1 406 ? 21.596 -17.562 -0.477 1.00 88.56 406 LYS A CA 1
ATOM 3289 C C . LYS A 1 406 ? 21.202 -17.919 -1.906 1.00 88.56 406 LYS A C 1
ATOM 3291 O O . LYS A 1 406 ? 20.648 -18.992 -2.132 1.00 88.56 406 LYS A O 1
ATOM 3296 N N . LEU A 1 407 ? 21.512 -17.045 -2.862 1.00 89.00 407 LEU A N 1
ATOM 3297 C CA . LEU A 1 407 ? 21.343 -17.351 -4.284 1.00 89.00 407 LEU A CA 1
ATOM 3298 C C . LEU A 1 407 ? 22.359 -18.414 -4.719 1.00 89.00 407 LEU A C 1
ATOM 3300 O O . LEU A 1 407 ? 23.548 -18.307 -4.394 1.00 89.00 407 LEU A O 1
ATOM 3304 N N . ASP A 1 408 ? 21.915 -19.406 -5.492 1.00 91.50 408 ASP A N 1
ATOM 3305 C CA . ASP A 1 408 ? 22.829 -20.321 -6.175 1.00 91.50 408 ASP A CA 1
ATOM 3306 C C . ASP A 1 408 ? 23.329 -19.668 -7.466 1.00 91.50 408 ASP A C 1
ATOM 3308 O O . ASP A 1 408 ? 22.573 -19.416 -8.402 1.00 91.50 408 ASP A O 1
ATOM 3312 N N . LYS A 1 409 ? 24.634 -19.399 -7.522 1.00 93.56 409 LYS A N 1
ATOM 3313 C CA . LYS A 1 409 ? 25.304 -18.772 -8.668 1.00 93.56 409 LYS A CA 1
ATOM 3314 C C . LYS A 1 409 ? 25.320 -19.664 -9.916 1.00 93.56 409 LYS A C 1
ATOM 3316 O O . LYS A 1 409 ? 25.586 -19.175 -11.011 1.00 93.56 409 LYS A O 1
ATOM 3321 N N . ASN A 1 410 ? 25.060 -20.961 -9.763 1.00 94.19 410 ASN A N 1
ATOM 3322 C CA . ASN A 1 410 ? 25.079 -21.935 -10.848 1.00 94.19 410 ASN A CA 1
ATOM 3323 C C . ASN A 1 410 ? 23.697 -22.175 -11.471 1.00 94.19 410 ASN A C 1
ATOM 3325 O O . ASN A 1 410 ? 23.626 -22.816 -12.524 1.00 94.19 410 ASN A O 1
ATOM 3329 N N . GLU A 1 411 ? 22.631 -21.615 -10.897 1.00 93.62 411 GLU A N 1
ATOM 3330 C CA . GLU A 1 411 ? 21.260 -21.694 -11.405 1.00 93.62 411 GLU A CA 1
ATOM 3331 C C . GLU A 1 411 ? 20.804 -20.369 -12.012 1.00 93.62 411 GLU A C 1
ATOM 3333 O O . GLU A 1 411 ? 21.300 -19.304 -11.659 1.00 93.62 411 GLU A O 1
ATOM 3338 N N . TYR A 1 412 ? 19.840 -20.424 -12.932 1.00 95.56 412 TYR A N 1
ATOM 3339 C CA . TYR A 1 412 ? 19.211 -19.222 -13.476 1.00 95.56 412 TYR A CA 1
ATOM 3340 C C . TYR A 1 412 ? 18.250 -18.618 -12.442 1.00 95.56 412 TYR A C 1
ATOM 3342 O O . TYR A 1 412 ? 17.174 -19.166 -12.191 1.00 95.56 412 TYR A O 1
ATOM 3350 N N . ASN A 1 413 ? 18.652 -17.485 -11.865 1.00 95.69 413 ASN A N 1
ATOM 3351 C CA . ASN A 1 413 ? 17.934 -16.768 -10.808 1.00 95.69 413 ASN A CA 1
ATOM 3352 C C . ASN A 1 413 ? 16.976 -15.703 -11.348 1.00 95.69 413 ASN A C 1
ATOM 3354 O O . ASN A 1 413 ? 15.999 -15.362 -10.687 1.00 95.69 413 ASN A O 1
ATOM 3358 N N . PHE A 1 414 ? 17.260 -15.156 -12.530 1.00 97.81 414 PHE A N 1
ATOM 3359 C CA . PHE A 1 414 ? 16.516 -14.033 -13.096 1.00 97.81 414 PHE A CA 1
ATOM 3360 C C . PHE A 1 414 ? 16.075 -14.371 -14.511 1.00 97.81 414 PHE A C 1
ATOM 3362 O O . PHE A 1 414 ? 16.872 -14.906 -15.285 1.00 97.81 414 PHE A O 1
ATOM 3369 N N . ARG A 1 415 ? 14.824 -14.065 -14.861 1.00 98.12 415 ARG A N 1
ATOM 3370 C CA . ARG A 1 415 ? 14.288 -14.304 -16.208 1.00 98.12 415 ARG A CA 1
ATOM 3371 C C . ARG A 1 415 ? 13.359 -13.186 -16.633 1.00 98.12 415 ARG A C 1
ATOM 3373 O O . ARG A 1 415 ? 12.593 -12.677 -15.817 1.00 98.12 415 ARG A O 1
ATOM 3380 N N . ILE A 1 416 ? 13.423 -12.858 -17.915 1.00 98.38 416 ILE A N 1
ATOM 3381 C CA . ILE A 1 416 ? 12.438 -12.033 -18.600 1.00 98.38 416 ILE A CA 1
ATOM 3382 C C . ILE A 1 416 ? 11.648 -12.944 -19.520 1.00 98.38 416 ILE A C 1
ATOM 3384 O O . ILE A 1 416 ? 12.222 -13.723 -20.279 1.00 98.38 416 ILE A O 1
ATOM 3388 N N . TRP A 1 417 ? 10.337 -12.806 -19.458 1.00 97.69 417 TRP A N 1
ATOM 3389 C CA . TRP A 1 417 ? 9.391 -13.549 -20.262 1.00 97.69 417 TRP A CA 1
ATOM 3390 C C . TRP A 1 417 ? 8.677 -12.616 -21.223 1.00 97.69 417 TRP A C 1
ATOM 3392 O O . TRP A 1 417 ? 8.433 -11.455 -20.886 1.00 97.69 417 TRP A O 1
ATOM 3402 N N . ARG A 1 418 ? 8.310 -13.137 -22.393 1.00 96.50 418 ARG A N 1
ATOM 3403 C CA . ARG A 1 418 ? 7.558 -12.396 -23.403 1.00 96.50 418 ARG A CA 1
ATOM 3404 C C . ARG A 1 418 ? 6.514 -13.287 -24.056 1.00 96.50 418 ARG A C 1
ATOM 3406 O O . ARG A 1 418 ? 6.803 -14.409 -24.462 1.00 96.50 418 ARG A O 1
ATOM 3413 N N . THR A 1 419 ? 5.311 -12.764 -24.228 1.00 96.50 419 THR A N 1
ATOM 3414 C CA . THR A 1 419 ? 4.312 -13.368 -25.115 1.00 96.50 419 THR A CA 1
ATOM 3415 C C . THR A 1 419 ? 3.343 -12.310 -25.615 1.00 96.50 419 THR A C 1
ATOM 3417 O O . THR A 1 419 ? 3.165 -11.280 -24.968 1.00 96.50 419 THR A O 1
ATOM 3420 N N . ASN A 1 420 ? 2.697 -12.549 -26.751 1.00 96.56 420 ASN A N 1
ATOM 3421 C CA . ASN A 1 420 ? 1.612 -11.682 -27.186 1.00 96.56 420 ASN A CA 1
ATOM 3422 C C . ASN A 1 420 ? 0.392 -11.878 -26.266 1.00 96.56 420 ASN A C 1
ATOM 3424 O O . ASN A 1 420 ? 0.061 -13.004 -25.899 1.00 96.56 420 ASN A O 1
ATOM 3428 N N . VAL A 1 421 ? -0.305 -10.798 -25.911 1.00 96.44 421 VAL A N 1
ATOM 3429 C CA . VAL A 1 421 ? -1.449 -10.836 -24.988 1.00 96.44 421 VAL A CA 1
ATOM 3430 C C . VAL A 1 421 ? -2.532 -11.813 -25.453 1.00 96.44 421 VAL A C 1
ATOM 3432 O O . VAL A 1 421 ? -3.073 -12.549 -24.629 1.00 96.44 421 VAL A O 1
ATOM 3435 N N . TYR A 1 422 ? -2.837 -11.857 -26.752 1.00 95.12 422 TYR A N 1
ATOM 3436 C CA . TYR A 1 422 ? -3.869 -12.747 -27.291 1.00 95.12 422 TYR A CA 1
ATOM 3437 C C . TYR A 1 422 ? -3.436 -14.218 -27.280 1.00 95.12 422 TYR A C 1
ATOM 3439 O O . TYR A 1 422 ? -4.279 -15.099 -27.129 1.00 95.12 422 TYR A O 1
ATOM 3447 N N . GLU A 1 423 ? -2.135 -14.490 -27.401 1.00 94.88 423 GLU A N 1
ATOM 3448 C CA . GLU A 1 423 ? -1.576 -15.835 -27.227 1.00 94.88 423 GLU A CA 1
ATOM 3449 C C . GLU A 1 423 ? -1.643 -16.266 -25.758 1.00 94.88 423 GLU A C 1
ATOM 3451 O O . GLU A 1 423 ? -2.080 -17.378 -25.474 1.00 94.88 423 GLU A O 1
ATOM 3456 N N . ALA A 1 424 ? -1.290 -15.370 -24.827 1.00 95.06 424 ALA A N 1
ATOM 3457 C CA . ALA A 1 424 ? -1.305 -15.631 -23.385 1.00 95.06 424 ALA A CA 1
ATOM 3458 C C . ALA A 1 424 ? -2.691 -16.024 -22.861 1.00 95.06 424 ALA A C 1
ATOM 3460 O O . ALA A 1 424 ? -2.808 -16.900 -22.011 1.00 95.06 424 ALA A O 1
ATOM 3461 N N . ILE A 1 425 ? -3.747 -15.361 -23.338 1.00 94.56 425 ILE A N 1
ATOM 3462 C CA . ILE A 1 425 ? -5.106 -15.643 -22.862 1.00 94.56 425 ILE A CA 1
ATOM 3463 C C . ILE A 1 425 ? -5.780 -16.786 -23.613 1.00 94.56 425 ILE A C 1
ATOM 3465 O O . ILE A 1 425 ? -6.822 -17.243 -23.148 1.00 94.56 425 ILE A O 1
ATOM 3469 N N . ARG A 1 426 ? -5.246 -17.238 -24.754 1.00 93.31 426 ARG A N 1
ATOM 3470 C CA . ARG A 1 426 ? -5.944 -18.152 -25.666 1.00 93.31 426 ARG A CA 1
ATOM 3471 C C . ARG A 1 426 ? -6.486 -19.386 -24.944 1.00 93.31 426 ARG A C 1
ATOM 3473 O O . ARG A 1 426 ? -5.744 -20.130 -24.311 1.00 93.31 426 ARG A O 1
ATOM 3480 N N . GLY A 1 427 ? -7.784 -19.638 -25.099 1.00 88.94 427 GLY A N 1
ATOM 3481 C CA . GLY A 1 427 ? -8.448 -20.801 -24.502 1.00 88.94 427 GLY A CA 1
ATOM 3482 C C . GLY A 1 427 ? -8.669 -20.718 -22.987 1.00 88.94 427 GLY A C 1
ATOM 3483 O O . GLY A 1 427 ? -9.143 -21.689 -22.401 1.00 88.94 427 GLY A O 1
ATOM 3484 N N . THR A 1 428 ? -8.364 -19.581 -22.358 1.00 91.88 428 THR A N 1
ATOM 3485 C CA . THR A 1 428 ? -8.674 -19.306 -20.948 1.00 91.88 428 THR A CA 1
ATOM 3486 C C . THR A 1 428 ? -10.001 -18.554 -20.809 1.00 91.88 428 THR A C 1
ATOM 3488 O O . THR A 1 428 ? -10.537 -18.021 -21.778 1.00 91.88 428 THR A O 1
ATOM 3491 N N . GLU A 1 429 ? -10.510 -18.413 -19.582 1.00 90.81 429 GLU A N 1
ATOM 3492 C CA . GLU A 1 429 ? -11.695 -17.587 -19.298 1.00 90.81 429 GLU A CA 1
ATOM 3493 C C . GLU A 1 429 ? -11.514 -16.092 -19.615 1.00 90.81 429 GLU A C 1
ATOM 3495 O O . GLU A 1 429 ? -12.499 -15.349 -19.687 1.00 90.81 429 GLU A O 1
ATOM 3500 N N . CYS A 1 430 ? -10.281 -15.625 -19.820 1.00 92.56 430 CYS A N 1
ATOM 3501 C CA . CYS A 1 430 ? -10.018 -14.260 -20.268 1.00 92.56 430 CYS A CA 1
ATOM 3502 C C . CYS A 1 430 ? -10.240 -14.085 -21.775 1.00 92.56 430 CYS A C 1
ATOM 3504 O O . CYS A 1 430 ? -10.557 -12.977 -22.212 1.00 92.56 430 CYS A O 1
ATOM 3506 N N . ASP A 1 431 ? -10.102 -15.156 -22.560 1.00 89.88 431 ASP A N 1
ATOM 3507 C CA . ASP A 1 431 ? -10.234 -15.144 -24.015 1.00 89.88 431 ASP A CA 1
ATOM 3508 C C . ASP A 1 431 ? -11.705 -15.130 -24.429 1.00 89.88 431 ASP A C 1
ATOM 3510 O O . ASP A 1 431 ? -12.413 -16.139 -24.420 1.00 89.88 431 ASP A O 1
ATOM 3514 N N . GLN A 1 432 ? -12.193 -13.947 -24.796 1.00 73.75 432 GLN A N 1
ATOM 3515 C CA . GLN A 1 432 ? -13.456 -13.855 -25.509 1.00 73.75 432 GLN A CA 1
ATOM 3516 C C . GLN A 1 432 ? -13.203 -14.142 -26.986 1.00 73.75 432 GLN A C 1
ATOM 3518 O O . GLN A 1 432 ? -12.676 -13.290 -27.700 1.00 73.75 432 GLN A O 1
ATOM 3523 N N . LYS A 1 433 ? -13.647 -15.314 -27.461 1.00 56.38 433 LYS A N 1
ATOM 3524 C CA . LYS A 1 433 ? -13.751 -15.609 -28.898 1.00 56.38 433 LYS A CA 1
ATOM 3525 C C . LYS A 1 433 ? -14.554 -14.492 -29.570 1.00 56.38 433 LYS A C 1
ATOM 3527 O O . LYS A 1 433 ? -15.776 -14.443 -29.436 1.00 56.38 433 LYS A O 1
ATOM 3532 N N . GLN A 1 434 ? -13.878 -13.577 -30.262 1.00 48.06 434 GLN A N 1
ATOM 3533 C CA . GLN A 1 434 ? -14.535 -12.464 -30.936 1.00 48.06 434 GLN A CA 1
ATOM 3534 C C . GLN A 1 434 ? -15.444 -12.997 -32.049 1.00 48.06 434 GLN A C 1
ATOM 3536 O O . GLN A 1 434 ? -14.978 -13.505 -33.067 1.00 48.06 434 GLN A O 1
ATOM 3541 N N . GLY A 1 435 ? -16.756 -12.828 -31.888 1.00 34.25 435 GLY A N 1
ATOM 3542 C CA . GLY A 1 435 ? -17.623 -12.641 -33.042 1.00 34.25 435 GLY A CA 1
ATOM 3543 C C . GLY A 1 435 ? -17.247 -11.309 -33.687 1.00 34.25 435 GLY A C 1
ATOM 3544 O O . GLY A 1 435 ? -17.297 -10.274 -33.027 1.00 34.25 435 GLY A O 1
ATOM 3545 N N . HIS A 1 436 ? -16.837 -11.335 -34.954 1.00 35.09 436 HIS A N 1
ATOM 3546 C CA . HIS A 1 436 ? -16.609 -10.136 -35.754 1.00 35.09 436 HIS A CA 1
ATOM 3547 C C . HIS A 1 436 ? -17.854 -9.241 -35.738 1.00 35.09 436 HIS A C 1
ATOM 3549 O O . HIS A 1 436 ? -18.851 -9.514 -36.401 1.00 35.09 436 HIS A O 1
ATOM 3555 N N . GLY A 1 437 ? -17.779 -8.155 -34.979 1.00 30.44 437 GLY A N 1
ATOM 3556 C CA . GLY A 1 437 ? -18.798 -7.125 -34.925 1.00 30.44 437 GLY A CA 1
ATOM 3557 C C . GLY A 1 437 ? -18.234 -5.919 -34.202 1.00 30.44 437 GLY A C 1
ATOM 3558 O O . GLY A 1 437 ? -18.179 -5.897 -32.978 1.00 30.44 437 GLY A O 1
ATOM 3559 N N . TYR A 1 438 ? -17.807 -4.912 -34.964 1.00 38.62 438 TYR A N 1
ATOM 3560 C CA . TYR A 1 438 ? -17.567 -3.573 -34.440 1.00 38.62 438 TYR A CA 1
ATOM 3561 C C . TYR A 1 438 ? -18.884 -3.040 -33.867 1.00 38.62 438 TYR A C 1
ATOM 3563 O O . TYR A 1 438 ? -19.710 -2.469 -34.573 1.00 38.62 438 TYR A O 1
ATOM 3571 N N . GLY A 1 439 ? -19.092 -3.276 -32.577 1.00 28.27 439 GLY A N 1
ATOM 3572 C CA . GLY A 1 439 ? -20.172 -2.721 -31.789 1.00 28.27 439 GLY A CA 1
ATOM 3573 C C . GLY A 1 439 ? -19.568 -2.098 -30.545 1.00 28.27 439 GLY A C 1
ATOM 3574 O O . GLY A 1 439 ? -19.005 -2.796 -29.708 1.00 28.27 439 GLY A O 1
ATOM 3575 N N . LEU A 1 440 ? -19.685 -0.776 -30.428 1.00 40.97 440 LEU A N 1
ATOM 3576 C CA . LEU A 1 440 ? -19.561 -0.044 -29.169 1.00 40.97 440 LEU A CA 1
ATOM 3577 C C . LEU A 1 440 ? -20.624 -0.590 -28.195 1.00 40.97 440 LEU A C 1
ATOM 3579 O O . LEU A 1 440 ? -21.722 -0.050 -28.101 1.00 40.97 440 LEU A O 1
ATOM 3583 N N . GLY A 1 441 ? -20.331 -1.713 -27.542 1.00 27.56 441 GLY A N 1
ATOM 3584 C CA . GLY A 1 441 ? -21.252 -2.445 -26.680 1.00 27.56 441 GLY A CA 1
ATOM 3585 C C . GLY A 1 441 ? -20.785 -2.412 -25.232 1.00 27.56 441 GLY A C 1
ATOM 3586 O O . GLY A 1 441 ? -19.866 -3.132 -24.870 1.00 27.56 441 GLY A O 1
ATOM 3587 N N . ASN A 1 442 ? -21.430 -1.554 -24.437 1.00 33.38 442 ASN A N 1
ATOM 3588 C CA . ASN A 1 442 ? -21.479 -1.539 -22.971 1.00 33.38 442 ASN A CA 1
ATOM 3589 C C . ASN A 1 442 ? -20.185 -1.907 -22.228 1.00 33.38 442 ASN A C 1
ATOM 3591 O O . ASN A 1 442 ? -20.047 -2.988 -21.660 1.00 33.38 442 ASN A O 1
ATOM 3595 N N . ILE A 1 443 ? -19.299 -0.917 -22.106 1.00 41.41 443 ILE A N 1
ATOM 3596 C CA . ILE A 1 443 ? -18.375 -0.835 -20.970 1.00 41.41 443 ILE A CA 1
ATOM 3597 C C . ILE A 1 443 ? -19.247 -0.899 -19.712 1.00 41.41 443 ILE A C 1
ATOM 3599 O O . ILE A 1 443 ? -20.137 -0.063 -19.544 1.00 41.41 443 ILE A O 1
ATOM 3603 N N . GLY A 1 444 ? -19.038 -1.901 -18.858 1.00 39.19 444 GLY A N 1
ATOM 3604 C CA . GLY A 1 444 ? -19.688 -1.960 -17.555 1.00 39.19 444 GLY A CA 1
ATOM 3605 C C . GLY A 1 444 ? -19.375 -0.673 -16.798 1.00 39.19 444 GLY A C 1
ATOM 3606 O O . GLY A 1 444 ? -18.262 -0.490 -16.309 1.00 39.19 444 GLY A O 1
ATOM 3607 N N . ASN A 1 445 ? -20.331 0.257 -16.752 1.00 47.53 445 ASN A N 1
ATOM 3608 C CA . ASN A 1 445 ? -20.198 1.499 -16.006 1.00 47.53 445 ASN A CA 1
ATOM 3609 C C . ASN A 1 445 ? -20.183 1.151 -14.514 1.00 47.53 445 ASN A C 1
ATOM 3611 O O . ASN A 1 445 ? -21.216 1.191 -13.849 1.00 47.53 445 ASN A O 1
ATOM 3615 N N . ILE A 1 446 ? -18.990 0.874 -13.975 1.00 57.81 446 ILE A N 1
ATOM 3616 C CA . ILE A 1 446 ? -18.718 0.775 -12.529 1.00 57.81 446 ILE A CA 1
ATOM 3617 C C . ILE A 1 446 ? -19.251 2.027 -11.798 1.00 57.81 446 ILE A C 1
ATOM 3619 O O . ILE A 1 446 ? -19.564 1.982 -10.609 1.00 57.81 446 ILE A O 1
ATOM 3623 N N . TRP A 1 447 ? -19.401 3.143 -12.518 1.00 61.09 447 TRP A N 1
ATOM 3624 C CA . TRP A 1 447 ? -19.745 4.467 -12.007 1.00 61.09 447 TRP A CA 1
ATOM 3625 C C . TRP A 1 447 ? -21.213 4.891 -12.198 1.00 61.09 447 TRP A C 1
ATOM 3627 O O . TRP A 1 447 ? -21.548 6.019 -11.854 1.00 61.09 447 TRP A O 1
ATOM 3637 N N . ASN A 1 448 ? -22.115 4.027 -12.687 1.00 42.25 448 ASN A N 1
ATOM 3638 C CA . ASN A 1 448 ? -23.545 4.372 -12.732 1.00 42.25 448 ASN A CA 1
ATOM 3639 C C . ASN A 1 448 ? -24.182 4.226 -11.336 1.00 42.25 448 ASN A C 1
ATOM 3641 O O . ASN A 1 448 ? -24.649 3.152 -10.965 1.00 42.25 448 ASN A O 1
ATOM 3645 N N . GLY A 1 449 ? -24.204 5.317 -10.568 1.00 33.66 449 GLY A N 1
ATOM 3646 C CA . GLY A 1 449 ? -24.917 5.422 -9.294 1.00 33.66 449 GLY A CA 1
ATOM 3647 C C . GLY A 1 449 ? -24.885 6.851 -8.744 1.00 33.66 449 GLY A C 1
ATOM 3648 O O . GLY A 1 449 ? -23.822 7.328 -8.378 1.00 33.66 449 GLY A O 1
ATOM 3649 N N . HIS A 1 450 ? -26.053 7.506 -8.744 1.00 32.88 450 HIS A N 1
ATOM 3650 C CA . HIS A 1 450 ? -26.422 8.770 -8.085 1.00 32.88 450 HIS A CA 1
ATOM 3651 C C . HIS A 1 450 ? -25.356 9.884 -7.972 1.00 32.88 450 HIS A C 1
ATOM 3653 O O . HIS A 1 450 ? -24.589 9.954 -7.015 1.00 32.88 450 HIS A O 1
ATOM 3659 N N . GLU A 1 451 ? -25.428 10.865 -8.882 1.00 26.62 451 GLU A N 1
ATOM 3660 C CA . GLU A 1 451 ? -24.869 12.204 -8.658 1.00 26.62 451 GLU A CA 1
ATOM 3661 C C . GLU A 1 451 ? -25.572 12.870 -7.465 1.00 26.62 451 GLU A C 1
ATOM 3663 O O . GLU A 1 451 ? -26.667 13.422 -7.594 1.00 26.62 451 GLU A O 1
ATOM 3668 N N . ASN A 1 452 ? -24.931 12.870 -6.299 1.00 29.69 452 ASN A N 1
ATOM 3669 C CA . ASN A 1 452 ? -25.291 13.804 -5.242 1.00 29.69 452 ASN A CA 1
ATOM 3670 C C . ASN A 1 452 ? -24.592 15.143 -5.506 1.00 29.69 452 ASN A C 1
ATOM 3672 O O . ASN A 1 452 ? -23.389 15.295 -5.291 1.00 29.69 452 ASN A O 1
ATOM 3676 N N . ARG A 1 453 ? -25.366 16.126 -5.978 1.00 27.17 453 ARG A N 1
ATOM 3677 C CA . ARG A 1 453 ? -24.960 17.536 -6.001 1.00 27.17 453 ARG A CA 1
ATOM 3678 C C . ARG A 1 453 ? -24.854 18.039 -4.562 1.00 27.17 453 ARG A C 1
ATOM 3680 O O . ARG A 1 453 ? -25.876 18.199 -3.900 1.00 27.17 453 ARG A O 1
ATOM 3687 N N . TYR A 1 454 ? -23.644 18.345 -4.110 1.00 31.42 454 TYR A N 1
ATOM 3688 C CA . TYR A 1 454 ? -23.424 19.136 -2.901 1.00 31.42 454 TYR A CA 1
ATOM 3689 C C . TYR A 1 454 ? -22.774 20.466 -3.277 1.00 31.42 454 TYR A C 1
ATOM 3691 O O . TYR A 1 454 ? -21.824 20.503 -4.056 1.00 31.42 454 TYR A O 1
ATOM 3699 N N . GLY A 1 455 ? -23.377 21.548 -2.780 1.00 26.75 455 GLY A N 1
ATOM 3700 C CA . GLY A 1 455 ? -23.020 22.927 -3.090 1.00 26.75 455 GLY A CA 1
ATOM 3701 C C . GLY A 1 455 ? -21.641 23.320 -2.571 1.00 26.75 455 GLY A C 1
ATOM 3702 O O . GLY A 1 455 ? -21.206 22.877 -1.510 1.00 26.75 455 GLY A O 1
ATOM 3703 N N . GLU A 1 456 ? -20.976 24.168 -3.349 1.00 24.36 456 GLU A N 1
ATOM 3704 C CA . GLU A 1 456 ? -19.745 24.856 -2.980 1.00 24.36 456 GLU A CA 1
ATOM 3705 C C . GLU A 1 456 ? -20.014 25.828 -1.823 1.00 24.36 456 GLU A C 1
ATOM 3707 O O . GLU A 1 456 ? -20.769 26.787 -1.976 1.00 24.36 456 GLU A O 1
ATOM 3712 N N . GLU A 1 457 ? -19.359 25.624 -0.679 1.00 26.94 457 GLU A N 1
ATOM 3713 C CA . GLU A 1 457 ? -19.096 26.712 0.264 1.00 26.94 457 GLU A CA 1
ATOM 3714 C C . GLU A 1 457 ? -17.652 27.186 0.081 1.00 26.94 457 GLU A C 1
ATOM 3716 O O . GLU A 1 457 ? -16.683 26.438 0.227 1.00 26.94 457 GLU A O 1
ATOM 3721 N N . SER A 1 458 ? -17.528 28.461 -0.278 1.00 26.05 458 SER A N 1
ATOM 3722 C CA . SER A 1 458 ? -16.280 29.200 -0.412 1.00 26.05 458 SER A CA 1
ATOM 3723 C C . SER A 1 458 ? -15.599 29.364 0.950 1.00 26.05 458 SER A C 1
ATOM 3725 O O . SER A 1 458 ? -16.129 30.037 1.835 1.00 26.05 458 SER A O 1
ATOM 3727 N N . SER A 1 459 ? -14.402 28.802 1.112 1.00 28.25 459 SER A N 1
ATOM 3728 C CA . SER A 1 459 ? -13.537 29.079 2.260 1.00 28.25 459 SER A CA 1
ATOM 3729 C C . SER A 1 459 ? -12.706 30.336 1.996 1.00 28.25 459 SER A C 1
ATOM 3731 O O . SER A 1 459 ? -11.748 30.297 1.221 1.00 28.25 459 SER A O 1
ATOM 3733 N N . ASP A 1 460 ? -13.080 31.436 2.643 1.00 26.62 460 ASP A N 1
ATOM 3734 C CA . ASP A 1 460 ? -12.320 32.683 2.651 1.00 26.62 460 ASP A CA 1
ATOM 3735 C C . ASP A 1 460 ? -11.143 32.589 3.640 1.00 26.62 460 ASP A C 1
ATOM 3737 O O . ASP A 1 460 ? -11.277 32.129 4.781 1.00 26.62 460 ASP A O 1
ATOM 3741 N N . SER A 1 461 ? -9.961 32.996 3.190 1.00 31.92 461 SER A N 1
ATOM 3742 C CA . SER A 1 461 ? -8.710 32.921 3.937 1.00 31.92 461 SER A CA 1
ATOM 3743 C C . SER A 1 461 ? -8.570 34.113 4.888 1.00 31.92 461 SER A C 1
ATOM 3745 O O . SER A 1 461 ? -8.266 35.223 4.458 1.00 31.92 461 SER A O 1
ATOM 3747 N N . SER A 1 462 ? -8.713 33.899 6.201 1.00 29.58 462 SER A N 1
ATOM 3748 C CA . SER A 1 462 ? -8.197 34.847 7.205 1.00 29.58 462 SER A CA 1
ATOM 3749 C C . SER A 1 462 ? -7.771 34.143 8.502 1.00 29.58 462 SER A C 1
ATOM 3751 O O . SER A 1 462 ? -8.542 33.944 9.440 1.00 29.58 462 SER A O 1
ATOM 3753 N N . SER A 1 463 ? -6.493 33.771 8.576 1.00 38.19 463 SER A N 1
ATOM 3754 C CA . SER A 1 463 ? -5.884 33.073 9.720 1.00 38.19 463 SER A CA 1
ATOM 3755 C C . SER A 1 463 ? -5.732 33.934 10.987 1.00 38.19 463 SER A C 1
ATOM 3757 O O . SER A 1 463 ? -5.444 33.395 12.051 1.00 38.19 463 SER A O 1
ATOM 3759 N N . SER A 1 464 ? -5.970 35.251 10.924 1.00 35.62 464 SER A N 1
ATOM 3760 C CA . SER A 1 464 ? -5.817 36.160 12.074 1.00 35.62 464 SER A CA 1
ATOM 3761 C C . SER A 1 464 ? -7.129 36.547 12.774 1.00 35.62 464 SER A C 1
ATOM 3763 O O . SER A 1 464 ? -7.099 36.961 13.934 1.00 35.62 464 SER A O 1
ATOM 3765 N N . ARG A 1 465 ? -8.296 36.384 12.127 1.00 34.41 465 ARG A N 1
ATOM 3766 C CA . ARG A 1 465 ? -9.612 36.658 12.748 1.00 34.41 465 ARG A CA 1
ATOM 3767 C C . ARG A 1 465 ? -10.161 35.475 13.547 1.00 34.41 465 ARG A C 1
ATOM 3769 O O . ARG A 1 465 ? -10.861 35.694 14.533 1.00 34.41 465 ARG A O 1
ATOM 3776 N N . SER A 1 466 ? -9.812 34.246 13.171 1.00 44.53 466 SER A N 1
ATOM 3777 C CA . SER A 1 466 ? -10.314 33.028 13.816 1.00 44.53 466 SER A CA 1
ATOM 3778 C C . SER A 1 466 ? -9.802 32.871 15.254 1.00 44.53 466 SER A C 1
ATOM 3780 O O . SER A 1 466 ? -10.587 32.569 16.150 1.00 44.53 466 SER A O 1
ATOM 3782 N N . PHE A 1 467 ? -8.525 33.176 15.520 1.00 44.22 467 PHE A N 1
ATOM 3783 C CA . PHE A 1 467 ? -7.907 32.993 16.842 1.00 44.22 467 PHE A CA 1
ATOM 3784 C C . PHE A 1 467 ? -8.587 33.823 17.951 1.00 44.22 467 PHE A C 1
ATOM 3786 O O . PHE A 1 467 ? -8.888 33.294 19.018 1.00 44.22 467 PHE A O 1
ATOM 3793 N N . ARG A 1 468 ? -8.945 35.089 17.675 1.00 38.12 468 ARG A N 1
ATOM 3794 C CA . ARG A 1 468 ? -9.677 35.963 18.622 1.00 38.12 468 ARG A CA 1
ATOM 3795 C C . ARG A 1 468 ? -11.113 35.507 18.909 1.00 38.12 468 ARG A C 1
ATOM 3797 O O . ARG A 1 468 ? -11.670 35.854 19.946 1.00 38.12 468 ARG A O 1
ATOM 3804 N N . GLN A 1 469 ? -11.734 34.756 18.001 1.00 43.28 469 GLN A N 1
ATOM 3805 C CA . GLN A 1 469 ? -13.078 34.211 18.207 1.00 43.28 469 GLN A CA 1
ATOM 3806 C C . GLN A 1 469 ? -13.034 32.945 19.081 1.00 43.28 469 GLN A C 1
ATOM 3808 O O . GLN A 1 469 ? -13.925 32.735 19.907 1.00 43.28 469 GLN A O 1
ATOM 3813 N N . TYR A 1 470 ? -11.963 32.147 18.962 1.00 45.81 470 TYR A N 1
ATOM 3814 C CA . TYR A 1 470 ? -11.731 30.971 19.803 1.00 45.81 470 TYR A CA 1
ATOM 3815 C C . TYR A 1 470 ? -11.510 31.344 21.272 1.00 45.81 470 TYR A C 1
ATOM 3817 O O . TYR A 1 470 ? -12.149 30.733 22.130 1.00 45.81 470 TYR A O 1
ATOM 3825 N N . THR A 1 471 ? -10.715 32.378 21.574 1.00 47.81 471 THR A N 1
ATOM 3826 C CA . THR A 1 471 ? -10.455 32.818 22.961 1.00 47.81 471 THR A CA 1
ATOM 3827 C C . THR A 1 471 ? -11.738 33.202 23.708 1.00 47.81 471 THR A C 1
ATOM 3829 O O . THR A 1 471 ? -11.954 32.739 24.824 1.00 47.81 471 THR A O 1
ATOM 3832 N N . ASN A 1 472 ? -12.668 33.912 23.056 1.00 43.44 472 ASN A N 1
ATOM 3833 C CA . ASN A 1 472 ? -13.961 34.292 23.654 1.00 43.44 472 ASN A CA 1
ATOM 3834 C C . ASN A 1 472 ? -14.929 33.102 23.862 1.00 43.44 472 ASN A C 1
ATOM 3836 O O . ASN A 1 472 ? -15.889 33.196 24.631 1.00 43.44 472 ASN A O 1
ATOM 3840 N N . SER A 1 473 ? -14.706 31.980 23.167 1.00 49.41 473 SER A N 1
ATOM 3841 C CA . SER A 1 473 ? -15.527 30.759 23.259 1.00 49.41 473 SER A CA 1
ATOM 3842 C C . SER A 1 473 ? -14.982 29.711 24.240 1.00 49.41 473 SER A C 1
ATOM 3844 O O . SER A 1 473 ? -15.713 28.803 24.636 1.00 49.41 473 SER A O 1
ATOM 3846 N N . ILE A 1 474 ? -13.709 29.827 24.640 1.00 52.97 474 ILE A N 1
ATOM 3847 C CA . ILE A 1 474 ? -13.084 28.966 25.658 1.00 52.97 474 ILE A CA 1
ATOM 3848 C C . ILE A 1 474 ? -13.634 29.301 27.054 1.00 52.97 474 ILE A C 1
ATOM 3850 O O . ILE A 1 474 ? -13.801 28.400 27.874 1.00 52.97 474 ILE A O 1
ATOM 3854 N N . GLU A 1 475 ? -13.990 30.563 27.304 1.00 53.84 475 GLU A N 1
ATOM 3855 C CA . GLU A 1 475 ? -14.474 31.024 28.614 1.00 53.84 475 GLU A CA 1
ATOM 3856 C C . GLU A 1 475 ? -15.973 30.757 28.854 1.00 53.84 475 GLU A C 1
ATOM 3858 O O . GLU A 1 475 ? -16.408 30.567 29.993 1.00 53.84 475 GLU A O 1
ATOM 3863 N N . ASN A 1 476 ? -16.776 30.669 27.789 1.00 69.44 476 ASN A N 1
ATOM 3864 C CA . ASN A 1 476 ? -18.227 30.519 27.896 1.00 69.44 476 ASN A CA 1
ATOM 3865 C C . ASN A 1 476 ? -18.653 29.048 27.825 1.00 69.44 476 ASN A C 1
ATOM 3867 O O . ASN A 1 476 ? -18.471 28.380 26.812 1.00 69.44 476 ASN A O 1
ATOM 3871 N N . PHE A 1 477 ? -19.264 28.534 28.896 1.00 81.50 477 PHE A N 1
ATOM 3872 C CA . PHE A 1 477 ? -19.804 27.170 28.938 1.00 81.50 477 PHE A CA 1
ATOM 3873 C C . PHE A 1 477 ? -20.930 26.983 27.913 1.00 81.50 477 PHE A C 1
ATOM 3875 O O . PHE A 1 477 ? -21.926 27.703 27.948 1.00 81.50 477 PHE A O 1
ATOM 3882 N N . ILE A 1 478 ? -20.799 25.978 27.042 1.00 84.25 478 ILE A N 1
ATOM 3883 C CA . ILE A 1 478 ? -21.802 25.635 26.026 1.00 84.25 478 ILE A CA 1
ATOM 3884 C C . ILE A 1 478 ? -22.324 24.223 26.320 1.00 84.25 478 ILE A C 1
ATOM 3886 O O . ILE A 1 478 ? -21.699 23.243 25.904 1.00 84.25 478 ILE A O 1
ATOM 3890 N N . PRO A 1 479 ? -23.478 24.075 26.997 1.00 81.12 479 PRO A N 1
ATOM 3891 C CA . PRO A 1 479 ? -23.984 22.773 27.436 1.00 81.12 479 PRO A CA 1
ATOM 3892 C C . PRO A 1 479 ? -24.031 21.711 26.325 1.00 81.12 479 PRO A C 1
ATOM 3894 O O . PRO A 1 479 ? -23.598 20.582 26.525 1.00 81.12 479 PRO A O 1
ATOM 3897 N N . TYR A 1 480 ? -24.475 22.083 25.121 1.00 81.50 480 TYR A N 1
ATOM 3898 C CA . TYR A 1 480 ? -24.640 21.158 23.990 1.00 81.50 480 TYR A CA 1
ATOM 3899 C C . TYR A 1 480 ? -23.331 20.613 23.406 1.00 81.50 480 TYR A C 1
ATOM 3901 O O . TYR A 1 480 ? -23.363 19.640 22.656 1.00 81.50 480 TYR A O 1
ATOM 3909 N N . ASN A 1 481 ? -22.195 21.227 23.743 1.00 86.19 481 ASN A N 1
ATOM 3910 C CA . ASN A 1 481 ? -20.868 20.788 23.315 1.00 86.19 481 ASN A CA 1
ATOM 3911 C C . ASN A 1 481 ? -20.238 19.772 24.276 1.00 86.19 481 ASN A C 1
ATOM 3913 O O . ASN A 1 481 ? -19.242 19.139 23.933 1.00 86.19 481 ASN A O 1
ATOM 3917 N N . ASN A 1 482 ? -20.828 19.590 25.458 1.00 89.00 482 ASN A N 1
ATOM 3918 C CA . ASN A 1 482 ? -20.303 18.741 26.516 1.00 89.00 482 ASN A CA 1
ATOM 3919 C C . ASN A 1 482 ? -20.909 17.333 26.397 1.00 89.00 482 ASN A C 1
ATOM 3921 O O . ASN A 1 482 ? -21.953 17.048 26.980 1.00 89.00 482 ASN A O 1
ATOM 3925 N N . VAL A 1 483 ? -20.266 16.459 25.615 1.00 91.81 483 VAL A N 1
ATOM 3926 C CA . VAL A 1 483 ? -20.674 15.053 25.443 1.00 91.81 483 VAL A CA 1
ATOM 3927 C C . VAL A 1 483 ? -19.731 14.135 26.227 1.00 91.81 483 VAL A C 1
ATOM 3929 O O . VAL A 1 483 ? -18.569 14.002 25.836 1.00 91.81 483 VAL A O 1
ATOM 3932 N N . PRO A 1 484 ? -20.205 13.474 27.299 1.00 94.38 484 PRO A N 1
ATOM 3933 C CA . PRO A 1 484 ? -19.409 12.502 28.040 1.00 94.38 484 PRO A CA 1
ATOM 3934 C C . PRO A 1 484 ? -18.999 11.302 27.180 1.00 94.38 484 PRO A C 1
ATOM 3936 O O . PRO A 1 484 ? -19.833 10.758 26.448 1.00 94.38 484 PRO A O 1
ATOM 3939 N N . MET A 1 485 ? -17.740 10.866 27.292 1.00 94.75 485 MET A N 1
ATOM 3940 C CA . MET A 1 485 ? -17.176 9.747 26.515 1.00 94.75 485 MET A CA 1
ATOM 3941 C C . MET A 1 485 ? -16.598 8.606 27.353 1.00 94.75 485 MET A C 1
ATOM 3943 O O . MET A 1 485 ? -16.404 7.519 26.808 1.00 94.75 485 MET A O 1
ATOM 3947 N N . GLY A 1 486 ? -16.363 8.826 28.643 1.00 94.81 486 GLY A N 1
ATOM 3948 C CA . GLY A 1 486 ? -15.878 7.806 29.563 1.00 94.81 486 GLY A CA 1
ATOM 3949 C C . GLY A 1 486 ? -16.509 7.926 30.941 1.00 94.81 486 GLY A C 1
ATOM 3950 O O . GLY A 1 486 ? -16.881 9.024 31.373 1.00 94.81 486 GLY A O 1
ATOM 3951 N N . VAL A 1 487 ? -16.645 6.781 31.604 1.00 93.88 487 VAL A N 1
ATOM 3952 C CA . VAL A 1 487 ? -17.105 6.678 32.988 1.00 93.88 487 VAL A CA 1
ATOM 3953 C C . VAL A 1 487 ? -16.273 5.645 33.731 1.00 93.88 487 VAL A C 1
ATOM 3955 O O . VAL A 1 487 ? -16.055 4.547 33.233 1.00 93.88 487 VAL A O 1
ATOM 3958 N N . THR A 1 488 ? -15.863 5.998 34.943 1.00 92.25 488 THR A N 1
ATOM 3959 C CA . THR A 1 488 ? -15.106 5.111 35.825 1.00 92.25 488 THR A CA 1
ATOM 3960 C C . THR A 1 488 ? -15.626 5.265 37.243 1.00 92.25 488 THR A C 1
ATOM 3962 O O . THR A 1 488 ? -15.823 6.389 37.714 1.00 92.25 488 THR A O 1
ATOM 3965 N N . HIS A 1 489 ? -15.865 4.150 37.925 1.00 90.75 489 HIS A N 1
ATOM 3966 C CA . HIS A 1 489 ? -16.327 4.139 39.308 1.00 90.75 489 HIS A CA 1
ATOM 3967 C C . HIS A 1 489 ? -15.182 3.799 40.264 1.00 90.75 489 HIS A C 1
ATOM 3969 O O . HIS A 1 489 ? -14.384 2.905 40.001 1.00 90.75 489 HIS A O 1
ATOM 3975 N N . PHE A 1 490 ? -15.114 4.512 41.388 1.00 88.25 490 PHE A N 1
ATOM 3976 C CA . PHE A 1 490 ? -14.182 4.225 42.472 1.00 88.25 490 PHE A CA 1
ATOM 3977 C C . PHE A 1 490 ? -14.781 4.624 43.824 1.00 88.25 490 PHE A C 1
ATOM 3979 O O . PHE A 1 490 ? -14.989 5.812 44.076 1.00 88.25 490 PHE A O 1
ATOM 3986 N N . LYS A 1 491 ? -15.053 3.648 44.704 1.00 85.25 491 LYS A N 1
ATOM 3987 C CA . LYS A 1 491 ? -15.504 3.857 46.101 1.00 85.25 491 LYS A CA 1
ATOM 3988 C C . LYS A 1 491 ? -16.612 4.927 46.244 1.00 85.25 491 LYS A C 1
ATOM 3990 O O . LYS A 1 491 ? -16.551 5.801 47.107 1.00 85.25 491 LYS A O 1
ATOM 3995 N N . GLY A 1 492 ? -17.623 4.889 45.369 1.00 81.19 492 GLY A N 1
ATOM 3996 C CA . GLY A 1 492 ? -18.762 5.820 45.365 1.00 81.19 492 GLY A CA 1
ATOM 3997 C C . GLY A 1 492 ? -18.523 7.159 44.653 1.00 81.19 492 GLY A C 1
ATOM 3998 O O . GLY A 1 492 ? -19.434 7.989 44.593 1.00 81.19 492 GLY A O 1
ATOM 3999 N N . LYS A 1 493 ? -17.329 7.387 44.098 1.00 84.62 493 LYS A N 1
ATOM 4000 C CA . LYS A 1 493 ? -17.009 8.517 43.220 1.00 84.62 493 LYS A CA 1
ATOM 4001 C C . LYS A 1 493 ? -17.085 8.067 41.760 1.00 84.62 493 LYS A C 1
ATOM 4003 O O . LYS A 1 493 ? -16.563 7.015 41.398 1.00 84.62 493 LYS A O 1
ATOM 4008 N N . PHE A 1 494 ? -17.709 8.888 40.920 1.00 87.88 494 PHE A N 1
ATOM 4009 C CA . PHE A 1 494 ? -17.761 8.672 39.472 1.00 87.88 494 PHE A CA 1
ATOM 4010 C C . PHE A 1 494 ? -16.850 9.657 38.796 1.00 87.88 494 PHE A C 1
ATOM 4012 O O . PHE A 1 494 ? -17.061 10.852 38.967 1.00 87.88 494 PHE A O 1
ATOM 4019 N N . ILE A 1 495 ? -15.901 9.175 38.011 1.00 93.12 495 ILE A N 1
ATOM 4020 C CA . ILE A 1 495 ? -15.122 10.004 37.107 1.00 93.12 495 ILE A CA 1
ATOM 4021 C C . ILE A 1 495 ? -15.809 9.998 35.747 1.00 93.12 495 ILE A C 1
ATOM 4023 O O . ILE A 1 495 ? -16.130 8.939 35.215 1.00 93.12 495 ILE A O 1
ATOM 4027 N N . VAL A 1 496 ? -16.060 11.185 35.202 1.00 94.94 496 VAL A N 1
ATOM 4028 C CA . VAL A 1 496 ? -16.730 11.393 33.916 1.00 94.94 496 VAL A CA 1
ATOM 4029 C C . VAL A 1 496 ? -15.845 12.264 33.037 1.00 94.94 496 VAL A C 1
ATOM 4031 O O . VAL A 1 496 ? -15.482 13.384 33.408 1.00 94.94 496 VAL A O 1
ATOM 4034 N N . THR A 1 497 ? -15.511 11.769 31.852 1.00 96.75 497 THR A N 1
ATOM 4035 C CA . THR A 1 497 ? -14.650 12.481 30.902 1.00 96.75 497 THR A CA 1
ATOM 4036 C C . THR A 1 497 ? -15.461 13.136 29.792 1.00 96.75 497 THR A C 1
ATOM 4038 O O . THR A 1 497 ? -16.381 12.536 29.232 1.00 96.75 497 THR A O 1
ATOM 4041 N N . ILE A 1 498 ? -15.109 14.376 29.452 1.00 95.44 498 ILE A N 1
ATOM 4042 C CA . ILE A 1 498 ? -15.713 15.166 28.371 1.00 95.44 498 ILE A CA 1
ATOM 4043 C C . ILE A 1 498 ? -14.578 15.707 27.490 1.00 95.44 498 ILE A C 1
ATOM 4045 O O . ILE A 1 498 ? -14.032 16.771 27.785 1.00 95.44 498 ILE A O 1
ATOM 4049 N N . PRO A 1 499 ? -14.188 15.001 26.418 1.00 94.50 499 PRO A N 1
ATOM 4050 C CA . PRO A 1 499 ? -13.082 15.434 25.574 1.00 94.50 499 PRO A CA 1
ATOM 4051 C C . PRO A 1 499 ? -13.428 16.697 24.789 1.00 94.50 499 PRO A C 1
ATOM 4053 O O . PRO A 1 499 ? -14.572 16.917 24.375 1.00 94.50 499 PRO A O 1
ATOM 4056 N N . ARG A 1 500 ? -12.410 17.516 24.519 1.00 92.00 500 ARG A N 1
ATOM 4057 C CA . ARG A 1 500 ? -12.558 18.840 23.907 1.00 92.00 500 ARG A CA 1
ATOM 4058 C C . ARG A 1 500 ? -12.736 18.774 22.390 1.00 92.00 500 ARG A C 1
ATOM 4060 O O . ARG A 1 500 ? -11.822 19.066 21.621 1.00 92.00 500 ARG A O 1
ATOM 4067 N N . ARG A 1 501 ? -13.946 18.394 21.963 1.00 86.38 501 ARG A N 1
ATOM 4068 C CA . ARG A 1 501 ? -14.338 18.295 20.542 1.00 86.38 501 ARG A CA 1
ATOM 4069 C C . ARG A 1 501 ? -15.001 19.545 19.974 1.00 86.38 501 ARG A C 1
ATOM 4071 O O . ARG A 1 501 ? -14.970 19.763 18.772 1.00 86.38 501 ARG A O 1
ATOM 4078 N N . LYS A 1 502 ? -15.602 20.369 20.829 1.00 85.31 502 LYS A N 1
ATOM 4079 C CA . LYS A 1 502 ? -16.161 21.680 20.475 1.00 85.31 502 LYS A CA 1
ATOM 4080 C C . LYS A 1 502 ? -15.865 22.682 21.602 1.00 85.31 502 LYS A C 1
ATOM 4082 O O . LYS A 1 502 ? -15.642 22.243 22.731 1.00 85.31 502 LYS A O 1
ATOM 4087 N N . PRO A 1 503 ? -15.870 24.000 21.338 1.00 85.06 503 PRO A N 1
ATOM 4088 C CA . PRO A 1 503 ? -15.654 25.013 22.374 1.00 85.06 503 PRO A CA 1
ATOM 4089 C C . PRO A 1 503 ? -16.672 24.957 23.525 1.00 85.06 503 PRO A C 1
ATOM 4091 O O . PRO A 1 503 ? -17.726 24.330 23.410 1.00 85.06 503 PRO A O 1
ATOM 4094 N N . GLY A 1 504 ? -16.391 25.647 24.631 1.00 84.38 504 GLY A N 1
ATOM 4095 C CA . GLY A 1 504 ? -17.306 25.758 25.774 1.00 84.38 504 GLY A CA 1
ATOM 4096 C C . GLY A 1 504 ? -17.386 24.534 26.691 1.00 84.38 504 GLY A C 1
ATOM 4097 O O . GLY A 1 504 ? -18.371 24.349 27.414 1.00 84.38 504 GLY A O 1
ATOM 4098 N N . ILE A 1 505 ? -16.355 23.693 26.677 1.00 89.44 505 ILE A N 1
ATOM 4099 C CA . ILE A 1 505 ? -16.153 22.622 27.657 1.00 89.44 505 ILE A CA 1
ATOM 4100 C C . ILE A 1 505 ? -15.332 23.204 28.804 1.00 89.44 505 ILE A C 1
ATOM 4102 O O . ILE A 1 505 ? -14.249 23.731 28.578 1.00 89.44 505 ILE A O 1
ATOM 4106 N N . LYS A 1 506 ? -15.835 23.158 30.038 1.00 87.44 506 LYS A N 1
ATOM 4107 C CA . LYS A 1 506 ? -15.111 23.738 31.184 1.00 87.44 506 LYS A CA 1
ATOM 4108 C C . LYS A 1 506 ? -13.983 22.831 31.657 1.00 87.44 506 LYS A C 1
ATOM 4110 O O . LYS A 1 506 ? -12.855 23.283 31.811 1.00 87.44 506 LYS A O 1
ATOM 4115 N N . SER A 1 507 ? -14.284 21.549 31.821 1.00 93.19 507 SER A N 1
ATOM 4116 C CA . SER A 1 507 ? -13.361 20.566 32.372 1.00 93.19 507 SER A CA 1
ATOM 4117 C C . SER A 1 507 ? -13.457 19.260 31.603 1.00 93.19 507 SER A C 1
ATOM 4119 O O . SER A 1 507 ? -14.562 18.784 31.330 1.00 93.19 507 SER A O 1
ATOM 4121 N N . THR A 1 508 ? -12.307 18.692 31.235 1.00 95.19 508 THR A N 1
ATOM 4122 C CA . THR A 1 508 ? -12.270 17.435 30.480 1.00 95.19 508 THR A CA 1
ATOM 4123 C C . THR A 1 508 ? -12.330 16.218 31.385 1.00 95.19 508 THR A C 1
ATOM 4125 O O . THR A 1 508 ? -12.815 15.175 30.952 1.00 95.19 508 THR A O 1
ATOM 4128 N N . LEU A 1 509 ? -11.875 16.353 32.627 1.00 95.25 509 LEU A N 1
ATOM 4129 C CA . LEU A 1 509 ? -11.931 15.329 33.651 1.00 95.25 509 LEU A CA 1
ATOM 4130 C C . LEU A 1 509 ? -12.807 15.850 34.789 1.00 95.25 509 LEU A C 1
ATOM 4132 O O . LEU A 1 509 ? -12.613 16.955 35.298 1.00 95.25 509 LEU A O 1
ATOM 4136 N N . ASN A 1 510 ? -13.847 15.101 35.131 1.00 94.75 510 ASN A N 1
ATOM 4137 C CA . ASN A 1 510 ? -14.853 15.534 36.090 1.00 94.75 510 ASN A CA 1
ATOM 4138 C C . ASN A 1 510 ? -15.174 14.416 37.063 1.00 94.75 510 ASN A C 1
ATOM 4140 O O . ASN A 1 510 ? -14.942 13.250 36.757 1.00 94.75 510 ASN A O 1
ATOM 4144 N N . TYR A 1 511 ? -15.794 14.764 38.184 1.00 92.31 511 TYR A N 1
ATOM 4145 C CA . TYR A 1 511 ? -16.410 13.804 39.072 1.00 92.31 511 TYR A CA 1
ATOM 4146 C C . TYR A 1 511 ? -17.825 14.192 39.502 1.00 92.31 511 TYR A C 1
ATOM 4148 O O . TYR A 1 511 ? -18.205 15.367 39.501 1.00 92.31 511 TYR A O 1
ATOM 4156 N N . VAL A 1 512 ? -18.593 13.178 39.901 1.00 87.69 512 VAL A N 1
ATOM 4157 C CA . VAL A 1 512 ? -19.858 13.314 40.634 1.00 87.69 512 VAL A CA 1
ATOM 4158 C C . VAL A 1 512 ? -19.631 12.843 42.069 1.00 87.69 512 VAL A C 1
ATOM 4160 O O . VAL A 1 512 ? -19.078 11.764 42.288 1.00 87.69 512 VAL A O 1
ATOM 4163 N N . SER A 1 513 ? -20.035 13.652 43.054 1.00 70.38 513 SER A N 1
ATOM 4164 C CA . SER A 1 513 ? -19.959 13.263 44.467 1.00 70.38 513 SER A CA 1
ATOM 4165 C C . SER A 1 513 ? -21.033 12.231 44.813 1.00 70.38 513 SER A C 1
ATOM 4167 O O . SER A 1 513 ? -22.122 12.261 44.254 1.00 70.38 513 SER A O 1
ATOM 4169 N N . SER A 1 514 ? -20.764 11.360 45.786 1.00 61.66 514 SER A N 1
ATOM 4170 C CA . SER A 1 514 ? -21.593 10.207 46.189 1.00 61.66 514 SER A CA 1
ATOM 4171 C C . SER A 1 514 ? -23.005 10.521 46.725 1.00 61.66 514 SER A C 1
ATOM 4173 O O . SER A 1 514 ? -23.723 9.616 47.140 1.00 61.66 514 SER A O 1
ATOM 4175 N N . LYS A 1 515 ? -23.444 11.788 46.723 1.00 66.50 515 LYS A N 1
ATOM 4176 C CA . LYS A 1 515 ? -24.757 12.225 47.229 1.00 66.50 515 LYS A CA 1
ATOM 4177 C C . LYS A 1 515 ? -25.705 12.582 46.082 1.00 66.50 515 LYS A C 1
ATOM 4179 O O . LYS A 1 515 ? -26.033 13.751 45.894 1.00 66.50 515 LYS A O 1
ATOM 4184 N N . PHE A 1 516 ? -26.152 11.589 45.318 1.00 73.00 516 PHE A N 1
ATOM 4185 C CA . PHE A 1 516 ? -27.183 11.775 44.291 1.00 73.00 516 PHE A CA 1
ATOM 4186 C C . PHE A 1 516 ? -28.242 10.675 44.361 1.00 73.00 516 PHE A C 1
ATOM 4188 O O . PHE A 1 516 ? -27.969 9.545 44.758 1.00 73.00 516 PHE A O 1
ATOM 4195 N N . SER A 1 517 ? -29.471 11.010 43.974 1.00 77.12 517 SER A N 1
ATOM 4196 C CA . SER A 1 517 ? -30.550 10.034 43.846 1.00 77.12 517 SER A CA 1
ATOM 4197 C C . SER A 1 517 ? -30.485 9.341 42.485 1.00 77.12 517 SER A C 1
ATOM 4199 O O . SER A 1 517 ? -30.168 9.961 41.462 1.00 77.12 517 SER A O 1
ATOM 4201 N N . LYS A 1 518 ? -30.800 8.042 42.451 1.00 81.50 518 LYS A N 1
ATOM 4202 C CA . LYS A 1 518 ? -30.918 7.278 41.202 1.00 81.50 518 LYS A CA 1
ATOM 4203 C C . LYS A 1 518 ? -31.918 7.972 40.268 1.00 81.50 518 LYS A C 1
ATOM 4205 O O . LYS A 1 518 ? -33.015 8.322 40.688 1.00 81.50 518 LYS A O 1
ATOM 4210 N N . GLY A 1 519 ? -31.529 8.179 39.009 1.00 80.69 519 GLY A N 1
ATOM 4211 C CA . GLY A 1 519 ? -32.354 8.867 38.006 1.00 80.69 519 GLY A CA 1
ATOM 4212 C C . GLY A 1 519 ? -32.272 10.401 38.018 1.00 80.69 519 GLY A C 1
ATOM 4213 O O . GLY A 1 519 ? -32.919 11.037 37.189 1.00 80.69 519 GLY A O 1
ATOM 4214 N N . SER A 1 520 ? -31.476 11.008 38.905 1.00 86.50 520 SER A N 1
ATOM 4215 C CA . SER A 1 520 ? -31.215 12.456 38.886 1.00 86.50 520 SER A CA 1
ATOM 4216 C C . SER A 1 520 ? -30.168 12.861 37.835 1.00 86.50 520 SER A C 1
ATOM 4218 O O . SER A 1 520 ? -29.487 12.019 37.252 1.00 86.50 520 SER A O 1
ATOM 4220 N N . SER A 1 521 ? -30.043 14.169 37.581 1.00 87.38 521 SER A N 1
ATOM 4221 C CA . SER A 1 521 ? -29.001 14.771 36.732 1.00 87.38 521 SER A CA 1
ATOM 4222 C C . SER A 1 521 ? -28.017 15.562 37.605 1.00 87.38 521 SER A C 1
ATOM 4224 O O . SER A 1 521 ? -28.205 16.765 37.787 1.00 87.38 521 SER A O 1
ATOM 4226 N N . PRO A 1 522 ? -27.018 14.902 38.223 1.00 88.62 522 PRO A N 1
ATOM 4227 C CA . PRO A 1 522 ? -26.092 15.564 39.134 1.00 88.62 522 PRO A CA 1
ATOM 4228 C C . PRO A 1 522 ? -25.147 16.521 38.397 1.00 88.62 522 PRO A C 1
ATOM 4230 O O . PRO A 1 522 ? -24.778 16.299 37.243 1.00 88.62 522 PRO A O 1
ATOM 4233 N N . ASN A 1 523 ? -24.710 17.574 39.092 1.00 87.94 523 ASN A N 1
ATOM 4234 C CA . ASN A 1 523 ? -23.709 18.499 38.565 1.00 87.94 523 ASN A CA 1
ATOM 4235 C C . ASN A 1 523 ? -22.316 17.859 38.560 1.00 87.94 523 ASN A C 1
ATOM 4237 O O . ASN A 1 523 ? -21.883 17.288 39.563 1.00 87.94 523 ASN A O 1
ATOM 4241 N N . LEU A 1 524 ? -21.598 18.035 37.452 1.00 89.88 524 LEU A N 1
ATOM 4242 C CA . LEU A 1 524 ? -20.193 17.663 37.329 1.00 89.88 524 LEU A CA 1
ATOM 4243 C C . LEU A 1 524 ? -19.294 18.703 38.002 1.00 89.88 524 LEU A C 1
ATOM 4245 O O . LEU A 1 524 ? -19.544 19.908 37.920 1.00 89.88 524 LEU A O 1
ATOM 4249 N N . ARG A 1 525 ? -18.229 18.230 38.647 1.00 91.69 525 ARG A N 1
ATOM 4250 C CA . ARG A 1 525 ? -17.171 19.059 39.236 1.00 91.69 525 ARG A CA 1
ATOM 4251 C C . ARG A 1 525 ? -15.833 18.680 38.620 1.00 91.69 525 ARG A C 1
ATOM 4253 O O . ARG A 1 525 ? -15.602 17.498 38.397 1.00 91.69 525 ARG A O 1
ATOM 4260 N N . SER A 1 526 ? -14.963 19.650 38.358 1.00 92.94 526 SER A N 1
ATOM 4261 C CA . SER A 1 526 ? -13.633 19.383 37.800 1.00 92.94 526 SER A CA 1
ATOM 4262 C C . SER A 1 526 ? -12.822 18.457 38.709 1.00 92.94 526 SER A C 1
ATOM 4264 O O . SER A 1 526 ? -12.918 18.567 39.931 1.00 92.94 526 SER A O 1
ATOM 4266 N N . PHE A 1 527 ? -12.044 17.556 38.111 1.00 92.25 527 PHE A N 1
ATOM 4267 C CA . PHE A 1 527 ? -11.147 16.641 38.814 1.00 92.25 527 PHE A CA 1
ATOM 4268 C C . PHE A 1 527 ? -9.734 16.700 38.202 1.00 92.25 527 PHE A C 1
ATOM 4270 O O . PHE A 1 527 ? -9.635 16.609 36.977 1.00 92.25 527 PHE A O 1
ATOM 4277 N N . PRO A 1 528 ? -8.650 16.811 38.993 1.00 90.31 528 PRO A N 1
ATOM 4278 C CA . PRO A 1 528 ? -8.651 16.982 40.453 1.00 90.31 528 PRO A CA 1
ATOM 4279 C C . PRO A 1 528 ? -9.237 18.335 40.884 1.00 90.31 528 PRO A C 1
ATOM 4281 O O . PRO A 1 528 ? -9.948 18.422 41.880 1.00 90.31 528 PRO A O 1
ATOM 4284 N N . ASP A 1 529 ? -9.038 19.364 40.067 1.00 91.69 529 ASP A N 1
ATOM 4285 C CA . ASP A 1 529 ? -9.516 20.721 40.301 1.00 91.69 529 ASP A CA 1
ATOM 4286 C C . ASP A 1 529 ? -9.747 21.454 38.968 1.00 91.69 529 ASP A C 1
ATOM 4288 O O . ASP A 1 529 ? -9.502 20.931 37.871 1.00 91.69 529 ASP A O 1
ATOM 4292 N N . LEU A 1 530 ? -10.307 22.662 39.055 1.00 90.50 530 LEU A N 1
ATOM 4293 C CA . LEU A 1 530 ? -10.571 23.492 37.882 1.00 90.50 530 LEU A CA 1
ATOM 4294 C C . LEU A 1 530 ? -9.279 24.028 37.264 1.00 90.50 530 LEU A C 1
ATOM 4296 O O . LEU A 1 530 ? -9.206 24.122 36.043 1.00 90.50 530 LEU A O 1
ATOM 4300 N N . GLU A 1 531 ? -8.278 24.348 38.081 1.00 91.31 531 GLU A N 1
ATOM 4301 C CA . GLU A 1 531 ? -7.026 24.941 37.625 1.00 91.31 531 GLU A CA 1
ATOM 4302 C C . GLU A 1 531 ? -6.297 24.003 36.660 1.00 91.31 531 GLU A C 1
ATOM 4304 O O . GLU A 1 531 ? -5.926 24.419 35.566 1.00 91.31 531 GLU A O 1
ATOM 4309 N N . THR A 1 532 ? -6.174 22.730 37.016 1.00 92.06 532 THR A N 1
ATOM 4310 C CA . THR A 1 532 ? -5.564 21.664 36.215 1.00 92.06 532 THR A CA 1
ATOM 4311 C C . THR A 1 532 ? -6.315 21.432 34.899 1.00 92.06 532 THR A C 1
ATOM 4313 O O . THR A 1 532 ? -5.718 21.081 33.884 1.00 92.06 532 THR A O 1
ATOM 4316 N N . ASN A 1 533 ? -7.633 21.646 34.876 1.00 92.56 533 ASN A N 1
ATOM 4317 C CA . ASN A 1 533 ? -8.464 21.428 33.689 1.00 92.56 533 ASN A CA 1
ATOM 4318 C C . ASN A 1 533 ? -8.636 22.671 32.805 1.00 92.56 533 ASN A C 1
ATOM 4320 O O . ASN A 1 533 ? -9.129 22.550 31.679 1.00 92.56 533 ASN A O 1
ATOM 4324 N N . GLN A 1 534 ? -8.296 23.860 33.301 1.00 88.25 534 GLN A N 1
ATOM 4325 C CA . GLN A 1 534 ? -8.467 25.111 32.575 1.00 88.25 534 GLN A CA 1
ATOM 4326 C C . GLN A 1 534 ? -7.308 25.323 31.596 1.00 88.25 534 GLN A C 1
ATOM 4328 O O . GLN A 1 534 ? -6.142 25.348 31.982 1.00 88.25 534 GLN A O 1
ATOM 4333 N N . LEU A 1 535 ? -7.643 25.496 30.316 1.00 84.31 535 LEU A N 1
ATOM 4334 C CA . LEU A 1 535 ? -6.660 25.799 29.277 1.00 84.31 535 LEU A CA 1
ATOM 4335 C C . LEU A 1 535 ? -6.155 27.239 29.409 1.00 84.31 535 LEU A C 1
ATOM 4337 O O . LEU A 1 535 ? -6.921 28.135 29.771 1.00 84.31 535 LEU A O 1
ATOM 4341 N N . HIS A 1 536 ? -4.900 27.471 29.020 1.00 80.75 536 HIS A N 1
ATOM 4342 C CA . HIS A 1 536 ? -4.388 28.824 28.795 1.00 80.75 536 HIS A CA 1
ATOM 4343 C C . HIS A 1 536 ? -5.194 29.523 27.701 1.00 80.75 536 HIS A C 1
ATOM 4345 O O . HIS A 1 536 ? -5.488 28.923 26.665 1.00 80.75 536 HIS A O 1
ATOM 4351 N N . SER A 1 537 ? -5.508 30.804 27.904 1.00 74.12 537 SER A N 1
ATOM 4352 C CA . SER A 1 537 ? -6.238 31.622 26.924 1.00 74.12 537 SER A CA 1
ATOM 4353 C C . SER A 1 537 ? -5.520 31.688 25.572 1.00 74.12 537 SER A C 1
ATOM 4355 O O . SER A 1 537 ? -6.166 31.704 24.532 1.00 74.12 537 SER A O 1
ATOM 4357 N N . GLU A 1 538 ? -4.187 31.647 25.579 1.00 79.69 538 GLU A N 1
ATOM 4358 C CA . GLU A 1 538 ? -3.338 31.643 24.381 1.00 79.69 538 GLU A CA 1
ATOM 4359 C C . GLU A 1 538 ? -2.999 30.234 23.861 1.00 79.69 538 GLU A C 1
ATOM 4361 O O . GLU A 1 538 ? -2.210 30.108 22.930 1.00 79.69 538 GLU A O 1
ATOM 4366 N N . LEU A 1 539 ? -3.562 29.171 24.456 1.00 84.12 539 LEU A N 1
ATOM 4367 C CA . LEU A 1 539 ? -3.275 27.768 24.113 1.00 84.12 539 LEU A CA 1
ATOM 4368 C C . LEU A 1 539 ? -1.776 27.415 24.145 1.00 84.12 539 LEU A C 1
ATOM 4370 O O . LEU A 1 539 ? -1.298 26.600 23.358 1.00 84.12 539 LEU A O 1
ATOM 4374 N N . LYS A 1 540 ? -1.027 28.027 25.066 1.00 87.12 540 LYS A N 1
ATOM 4375 C CA . LYS A 1 540 ? 0.378 27.686 25.307 1.00 87.12 540 LYS A CA 1
ATOM 4376 C C . LYS A 1 540 ? 0.493 26.304 25.976 1.00 87.12 540 LYS A C 1
ATOM 4378 O O . LYS A 1 540 ? -0.338 26.004 26.839 1.00 87.12 540 LYS A O 1
ATOM 4383 N N . PRO A 1 541 ? 1.506 25.488 25.618 1.00 89.75 541 PRO A N 1
ATOM 4384 C CA . PRO A 1 541 ? 1.766 24.219 26.293 1.00 89.75 541 PRO A CA 1
ATOM 4385 C C . PRO A 1 541 ? 2.024 24.431 27.789 1.00 89.75 541 PRO A C 1
ATOM 4387 O O . PRO A 1 541 ? 2.818 25.298 28.156 1.00 89.75 541 PRO A O 1
ATOM 4390 N N . ASP A 1 542 ? 1.402 23.621 28.646 1.00 92.19 542 ASP A N 1
ATOM 4391 C CA . ASP A 1 542 ? 1.642 23.633 30.092 1.00 92.19 542 ASP A CA 1
ATOM 4392 C C . ASP A 1 542 ? 1.473 22.219 30.646 1.00 92.19 542 ASP A C 1
ATOM 4394 O O . ASP A 1 542 ? 0.377 21.660 30.686 1.00 92.19 542 ASP A O 1
ATOM 4398 N N . THR A 1 543 ? 2.577 21.628 31.098 1.00 89.62 543 THR A N 1
ATOM 4399 C CA . THR A 1 543 ? 2.611 20.236 31.558 1.00 89.62 543 THR A CA 1
ATOM 4400 C C . THR A 1 543 ? 1.792 19.984 32.821 1.00 89.62 543 THR A C 1
ATOM 4402 O O . THR A 1 543 ? 1.532 18.822 33.129 1.00 89.62 543 THR A O 1
ATOM 4405 N N . ASN A 1 544 ? 1.382 21.036 33.534 1.00 91.00 544 ASN A N 1
ATOM 4406 C CA . ASN A 1 544 ? 0.502 20.944 34.698 1.00 91.00 544 ASN A CA 1
ATOM 4407 C C . ASN A 1 544 ? -0.984 21.006 34.317 1.00 91.00 544 ASN A C 1
ATOM 4409 O O . ASN A 1 544 ? -1.840 20.846 35.184 1.00 91.00 544 ASN A O 1
ATOM 4413 N N . LYS A 1 545 ? -1.310 21.242 33.040 1.00 92.62 545 LYS A N 1
ATOM 4414 C CA . LYS A 1 545 ? -2.684 21.290 32.538 1.00 92.62 545 LYS A CA 1
ATOM 4415 C C . LYS A 1 545 ? -3.027 20.028 31.759 1.00 92.62 545 LYS A C 1
ATOM 4417 O O . LYS A 1 545 ? -2.212 19.479 31.014 1.00 92.62 545 LYS A O 1
ATOM 4422 N N . ILE A 1 546 ? -4.279 19.608 31.897 1.00 94.62 546 ILE A N 1
ATOM 4423 C CA . ILE A 1 546 ? -4.872 18.517 31.130 1.00 94.62 546 ILE A CA 1
ATOM 4424 C C . ILE A 1 546 ? -5.639 19.127 29.958 1.00 94.62 546 ILE A C 1
ATOM 4426 O O . ILE A 1 546 ? -6.595 19.884 30.155 1.00 94.62 546 ILE A O 1
ATOM 4430 N N . VAL A 1 547 ? -5.253 18.774 28.731 1.00 94.56 547 VAL A N 1
ATOM 4431 C CA . VAL A 1 547 ? -5.886 19.343 27.538 1.00 94.56 547 VAL A CA 1
ATOM 4432 C C . VAL A 1 547 ? -7.204 18.646 27.231 1.00 94.56 547 VAL A C 1
ATOM 4434 O O . VAL A 1 547 ? -8.259 19.279 27.267 1.00 94.56 547 VAL A O 1
ATOM 4437 N N . SER A 1 548 ? -7.182 17.351 26.920 1.00 95.38 548 SER A N 1
ATOM 4438 C CA . SER A 1 548 ? -8.380 16.625 26.496 1.00 95.38 548 SER A CA 1
ATOM 4439 C C . SER A 1 548 ? -8.234 15.124 26.728 1.00 95.38 548 SER A C 1
ATOM 4441 O O . SER A 1 548 ? -7.387 14.459 26.126 1.00 95.38 548 SER A O 1
ATOM 4443 N N . VAL A 1 549 ? -9.114 14.595 27.576 1.00 96.50 549 VAL A N 1
ATOM 4444 C CA . VAL A 1 549 ? -9.153 13.202 28.027 1.00 96.50 549 VAL A CA 1
ATOM 4445 C C . VAL A 1 549 ? -10.429 12.544 27.532 1.00 96.50 549 VAL A C 1
ATOM 4447 O O . VAL A 1 549 ? -11.535 13.037 27.759 1.00 96.50 549 VAL A O 1
ATOM 4450 N N . TYR A 1 550 ? -10.273 11.396 26.878 1.00 94.25 550 TYR A N 1
ATOM 4451 C CA . TYR A 1 550 ? -11.403 10.622 26.372 1.00 94.25 550 TYR A CA 1
ATOM 4452 C C . TYR A 1 550 ? -11.957 9.653 27.403 1.00 94.25 550 TYR A C 1
ATOM 4454 O O . TYR A 1 550 ? -13.174 9.570 27.547 1.00 94.25 550 TYR A O 1
ATOM 4462 N N . ARG A 1 551 ? -11.090 8.912 28.096 1.00 94.38 551 ARG A N 1
ATOM 4463 C CA . ARG A 1 551 ? -11.463 7.832 29.019 1.00 94.38 551 ARG A CA 1
ATOM 4464 C C . ARG A 1 551 ? -10.405 7.663 30.099 1.00 94.38 551 ARG A C 1
ATOM 4466 O O . ARG A 1 551 ? -9.260 8.072 29.905 1.00 94.38 551 ARG A O 1
ATOM 4473 N N . THR A 1 552 ? -10.798 7.037 31.202 1.00 95.12 552 THR A N 1
ATOM 4474 C CA . THR A 1 552 ? -9.896 6.652 32.288 1.00 95.12 552 THR A CA 1
ATOM 4475 C C . THR A 1 552 ? -10.063 5.168 32.614 1.00 95.12 552 THR A C 1
ATOM 4477 O O . THR A 1 552 ? -11.068 4.559 32.239 1.00 95.12 552 THR A O 1
ATOM 4480 N N . ARG A 1 553 ? -9.073 4.571 33.277 1.00 92.75 553 ARG A N 1
ATOM 4481 C CA . ARG A 1 553 ? -9.141 3.204 33.812 1.00 92.75 553 ARG A CA 1
ATOM 4482 C C . ARG A 1 553 ? -8.552 3.166 35.214 1.00 92.75 553 ARG A C 1
ATOM 4484 O O . ARG A 1 553 ? -7.563 3.848 35.471 1.00 92.75 553 ARG A O 1
ATOM 4491 N N . MET A 1 554 ? -9.178 2.400 36.099 1.00 91.81 554 MET A N 1
ATOM 4492 C CA . MET A 1 554 ? -8.603 2.063 37.398 1.00 91.81 554 MET A CA 1
ATOM 4493 C C . MET A 1 554 ? -7.757 0.809 37.260 1.00 91.81 554 MET A C 1
ATOM 4495 O O . MET A 1 554 ? -8.103 -0.076 36.485 1.00 91.81 554 MET A O 1
ATOM 4499 N N . ASP A 1 555 ? -6.667 0.746 38.012 1.00 90.25 555 ASP A N 1
ATOM 4500 C CA . ASP A 1 555 ? -5.970 -0.507 38.269 1.00 90.25 555 ASP A CA 1
ATOM 4501 C C . ASP A 1 555 ? -6.245 -1.031 39.684 1.00 90.25 555 ASP A C 1
ATOM 4503 O O . ASP A 1 555 ? -6.852 -0.354 40.519 1.00 90.25 555 ASP A O 1
ATOM 4507 N N . ASP A 1 556 ? -5.741 -2.232 39.960 1.00 88.00 556 ASP A N 1
ATOM 4508 C CA . ASP A 1 556 ? -5.905 -2.934 41.239 1.00 88.00 556 ASP A CA 1
ATOM 4509 C C . ASP A 1 556 ? -5.248 -2.217 42.432 1.00 88.00 556 ASP A C 1
ATOM 4511 O O . ASP A 1 556 ? -5.477 -2.575 43.584 1.00 88.00 556 ASP A O 1
ATOM 4515 N N . CYS A 1 557 ? -4.409 -1.209 42.177 1.00 91.25 557 CYS A N 1
ATOM 4516 C CA . CYS A 1 557 ? -3.687 -0.442 43.193 1.00 91.25 557 CYS A CA 1
ATOM 4517 C C . CYS A 1 557 ? -4.373 0.896 43.518 1.00 91.25 557 CYS A C 1
ATOM 4519 O O . CYS A 1 557 ? -3.722 1.804 44.042 1.00 91.25 557 CYS A O 1
ATOM 4521 N N . ASP A 1 558 ? -5.657 1.050 43.182 1.00 92.06 558 ASP A N 1
ATOM 4522 C CA . ASP A 1 558 ? -6.421 2.292 43.327 1.00 92.06 558 ASP A CA 1
ATOM 4523 C C . ASP A 1 558 ? -5.788 3.478 42.563 1.00 92.06 558 ASP A C 1
ATOM 4525 O O . ASP A 1 558 ? -5.902 4.643 42.974 1.00 92.06 558 ASP A O 1
ATOM 4529 N N . ARG A 1 559 ? -5.114 3.213 41.433 1.00 94.81 559 ARG A N 1
ATOM 4530 C CA . ARG A 1 559 ? -4.544 4.260 40.575 1.00 94.81 559 ARG A CA 1
ATOM 4531 C C . ARG A 1 559 ? -5.390 4.441 39.324 1.00 94.81 559 ARG A C 1
ATOM 4533 O O . ARG A 1 559 ? -5.714 3.483 38.629 1.00 94.81 559 ARG A O 1
ATOM 4540 N N . MET A 1 560 ? -5.711 5.692 39.012 1.00 95.31 560 MET A N 1
ATOM 4541 C CA . MET A 1 560 ? -6.387 6.054 37.775 1.00 95.31 560 MET A CA 1
ATOM 4542 C C . MET A 1 560 ? -5.369 6.393 36.692 1.00 95.31 560 MET A C 1
ATOM 4544 O O . MET A 1 560 ? -4.529 7.276 36.872 1.00 95.31 560 MET A O 1
ATOM 4548 N N . TRP A 1 561 ? -5.507 5.736 35.548 1.00 96.62 561 TRP A N 1
ATOM 4549 C CA . TRP A 1 561 ? -4.725 5.953 34.342 1.00 96.62 561 TRP A CA 1
ATOM 4550 C C . TRP A 1 561 ? -5.572 6.637 33.281 1.00 96.62 561 TRP A C 1
ATOM 4552 O O . TRP A 1 561 ? -6.733 6.275 33.067 1.00 96.62 561 TRP A O 1
ATOM 4562 N N . PHE A 1 562 ? -4.993 7.607 32.581 1.00 96.62 562 PHE A N 1
ATOM 4563 C CA . PHE A 1 562 ? -5.635 8.218 31.423 1.00 96.62 562 PHE A CA 1
ATOM 4564 C C . PHE A 1 562 ? -4.629 8.822 30.451 1.00 96.62 562 PHE A C 1
ATOM 4566 O O . PHE A 1 562 ? -3.498 9.147 30.808 1.00 96.62 562 PHE A O 1
ATOM 4573 N N . VAL A 1 563 ? -5.074 8.982 29.206 1.00 96.19 563 VAL A N 1
ATOM 4574 C CA . VAL A 1 563 ? -4.318 9.665 28.157 1.00 96.19 563 VAL A CA 1
ATOM 4575 C C . VAL A 1 563 ? -4.870 11.076 27.998 1.00 96.19 563 VAL A C 1
ATOM 4577 O O . VAL A 1 563 ? -6.044 11.254 27.660 1.00 96.19 563 VAL A O 1
ATOM 4580 N N . ASP A 1 564 ? -4.014 12.070 28.212 1.00 96.00 564 ASP A N 1
ATOM 4581 C CA . ASP A 1 564 ? -4.226 13.422 27.713 1.00 96.00 564 ASP A CA 1
ATOM 4582 C C . ASP A 1 564 ? -3.727 13.483 26.269 1.00 96.00 564 ASP A C 1
ATOM 4584 O O . ASP A 1 564 ? -2.537 13.330 25.990 1.00 96.00 564 ASP A O 1
ATOM 4588 N N . THR A 1 565 ? -4.651 13.704 25.341 1.00 93.69 565 THR A N 1
ATOM 4589 C CA . THR A 1 565 ? -4.350 13.782 23.904 1.00 93.69 565 THR A CA 1
ATOM 4590 C C . THR A 1 565 ? -3.501 14.999 23.535 1.00 93.69 565 THR A C 1
ATOM 4592 O O . THR A 1 565 ? -2.953 15.045 22.432 1.00 93.69 565 THR A O 1
ATOM 4595 N N . GLY A 1 566 ? -3.412 16.001 24.420 1.00 93.00 566 GLY A N 1
ATOM 4596 C CA . GLY A 1 566 ? -2.655 17.226 24.173 1.00 93.00 566 GLY A CA 1
ATOM 4597 C C . GLY A 1 566 ? -3.206 18.077 23.022 1.00 93.00 566 GLY A C 1
ATOM 4598 O O . GLY A 1 566 ? -2.565 19.043 22.611 1.00 93.00 566 GLY A O 1
ATOM 4599 N N . SER A 1 567 ? -4.382 17.738 22.486 1.00 91.62 567 SER A N 1
ATOM 4600 C CA . SER A 1 567 ? -4.968 18.378 21.310 1.00 91.62 567 SER A CA 1
ATOM 4601 C C . SER A 1 567 ? -6.451 18.695 21.483 1.00 91.62 567 SER A C 1
ATOM 4603 O O . SER A 1 567 ? -7.185 18.044 22.231 1.00 91.62 567 SER A O 1
ATOM 4605 N N . LEU A 1 568 ? -6.892 19.728 20.770 1.00 90.31 568 LEU A N 1
ATOM 4606 C CA . LEU A 1 568 ? -8.286 20.149 20.664 1.00 90.31 568 LEU A CA 1
ATOM 4607 C C . LEU A 1 568 ? -8.811 19.753 19.287 1.00 90.31 568 LEU A C 1
ATOM 4609 O O . LEU A 1 568 ? -8.133 19.981 18.290 1.00 90.31 568 LEU A O 1
ATOM 4613 N N . GLN A 1 569 ? -10.027 19.213 19.211 1.00 82.31 569 GLN A N 1
ATOM 4614 C CA . GLN A 1 569 ? -10.634 18.805 17.932 1.00 82.31 569 GLN A CA 1
ATOM 4615 C C . GLN A 1 569 ? -11.602 19.861 17.368 1.00 82.31 569 GLN A C 1
ATOM 4617 O O . GLN A 1 569 ? -12.651 19.534 16.813 1.00 82.31 569 GLN A O 1
ATOM 4622 N N . TYR A 1 570 ? -11.296 21.144 17.565 1.00 81.19 570 TYR A N 1
ATOM 4623 C CA . TYR A 1 570 ? -12.145 22.245 17.112 1.00 81.19 570 TYR A CA 1
ATOM 4624 C C . TYR A 1 570 ? -11.923 22.499 15.614 1.00 81.19 570 TYR A C 1
ATOM 4626 O O . TYR A 1 570 ? -10.895 23.057 15.247 1.00 81.19 570 TYR A O 1
ATOM 4634 N N . ASN A 1 571 ? -12.883 22.124 14.756 1.00 62.72 571 ASN A N 1
ATOM 4635 C CA . ASN A 1 571 ? -12.827 22.344 13.297 1.00 62.72 571 ASN A CA 1
ATOM 4636 C C . ASN A 1 571 ? -11.478 21.937 12.664 1.00 62.72 571 ASN A C 1
ATOM 4638 O O . ASN A 1 571 ? -10.891 22.673 11.875 1.00 62.72 571 ASN A O 1
ATOM 4642 N N . GLY A 1 572 ? -10.983 20.764 13.055 1.00 69.25 572 GLY A N 1
ATOM 4643 C CA . GLY A 1 572 ? -9.622 20.302 12.793 1.00 69.25 572 GLY A CA 1
ATOM 4644 C C . GLY A 1 572 ? -8.947 19.880 14.096 1.00 69.25 572 GLY A C 1
ATOM 4645 O O . GLY A 1 572 ? -9.592 19.842 15.144 1.00 69.25 572 GLY A O 1
ATOM 4646 N N . THR A 1 573 ? -7.657 19.557 14.037 1.00 78.56 573 THR A N 1
ATOM 4647 C CA . THR A 1 573 ? -6.862 19.191 15.217 1.00 78.56 573 THR A CA 1
ATOM 4648 C C . THR A 1 573 ? -5.874 20.309 15.511 1.00 78.56 573 THR A C 1
ATOM 4650 O O . THR A 1 573 ? -5.010 20.601 14.690 1.00 78.56 573 THR A O 1
ATOM 4653 N N . ILE A 1 574 ? -5.987 20.923 16.686 1.00 86.38 574 ILE A N 1
ATOM 4654 C CA . ILE A 1 574 ? -5.025 21.904 17.195 1.00 86.38 574 ILE A CA 1
ATOM 4655 C C . ILE A 1 574 ? -4.179 21.201 18.250 1.00 86.38 574 ILE A C 1
ATOM 4657 O O . ILE A 1 574 ? -4.695 20.842 19.310 1.00 86.38 574 ILE A O 1
ATOM 4661 N N . GLN A 1 575 ? -2.893 20.998 17.971 1.00 88.19 575 GLN A N 1
ATOM 4662 C CA . GLN A 1 575 ? -1.961 20.446 18.951 1.00 88.19 575 GLN A CA 1
ATOM 4663 C C . GLN A 1 575 ? -1.534 21.553 19.923 1.00 88.19 575 GLN A C 1
ATOM 4665 O O . GLN A 1 575 ? -0.908 22.524 19.514 1.00 88.19 575 GLN A O 1
ATOM 4670 N N . VAL A 1 576 ? -1.886 21.408 21.201 1.00 90.25 576 VAL A N 1
ATOM 4671 C CA . VAL A 1 576 ? -1.551 22.366 22.270 1.00 90.25 576 VAL A CA 1
ATOM 4672 C C . VAL A 1 576 ? -0.268 21.943 22.980 1.00 90.25 576 VAL A C 1
ATOM 4674 O O . VAL A 1 576 ? 0.608 22.759 23.229 1.00 90.25 576 VAL A O 1
ATOM 4677 N N . GLN A 1 577 ? -0.141 20.653 23.288 1.00 92.38 577 GLN A N 1
ATOM 4678 C CA . GLN A 1 577 ? 1.042 20.054 23.908 1.00 92.38 577 GLN A CA 1
ATOM 4679 C C . GLN A 1 577 ? 1.177 18.597 23.477 1.00 92.38 577 GLN A C 1
ATOM 4681 O O . GLN A 1 577 ? 0.256 18.048 22.882 1.00 92.38 577 GLN A O 1
ATOM 4686 N N . ARG A 1 578 ? 2.298 17.933 23.759 1.00 91.00 578 ARG A N 1
ATOM 4687 C CA . ARG A 1 578 ? 2.463 16.517 23.391 1.00 91.00 578 ARG A CA 1
ATOM 4688 C C . ARG A 1 578 ? 1.513 15.624 24.188 1.00 91.00 578 ARG A C 1
ATOM 4690 O O . ARG A 1 578 ? 1.209 15.904 25.350 1.00 91.00 578 ARG A O 1
ATOM 4697 N N . ALA A 1 579 ? 1.040 14.556 23.545 1.00 93.56 579 ALA A N 1
ATOM 4698 C CA . ALA A 1 579 ? 0.197 13.567 24.202 1.00 93.56 579 ALA A CA 1
ATOM 4699 C C . ALA A 1 579 ? 0.937 12.970 25.408 1.00 93.56 579 ALA A C 1
ATOM 4701 O O . ALA A 1 579 ? 2.151 12.768 25.368 1.00 93.56 579 ALA A O 1
ATOM 4702 N N . SER A 1 580 ? 0.220 12.706 26.496 1.00 95.56 580 SER A N 1
ATOM 4703 C CA . SER A 1 580 ? 0.823 12.221 27.736 1.00 95.56 580 SER A CA 1
ATOM 4704 C C . SER A 1 580 ? -0.075 11.230 28.464 1.00 95.56 580 SER A C 1
ATOM 4706 O O . SER A 1 580 ? -1.299 11.301 28.388 1.00 95.56 580 SER A O 1
ATOM 4708 N N . ILE A 1 581 ? 0.546 10.296 29.177 1.00 96.75 581 ILE A N 1
ATOM 4709 C CA . ILE A 1 581 ? -0.112 9.359 30.084 1.00 96.75 581 ILE A CA 1
ATOM 4710 C C . ILE A 1 581 ? -0.006 9.925 31.494 1.00 96.75 581 ILE A C 1
ATOM 4712 O O . ILE A 1 581 ? 1.081 10.294 31.943 1.00 96.75 581 ILE A O 1
ATOM 4716 N N . TRP A 1 582 ? -1.128 9.967 32.196 1.00 96.94 582 TRP A N 1
ATOM 4717 C CA . TRP A 1 582 ? -1.215 10.410 33.578 1.00 96.94 582 TRP A CA 1
ATOM 4718 C C . TRP A 1 582 ? -1.621 9.248 34.469 1.00 96.94 582 TRP A C 1
ATOM 4720 O O . TRP A 1 582 ? -2.504 8.464 34.120 1.00 96.94 582 TRP A O 1
ATOM 4730 N N . ILE A 1 583 ? -0.971 9.169 35.625 1.00 96.88 583 ILE A N 1
ATOM 4731 C CA . ILE A 1 583 ? -1.251 8.202 36.681 1.00 96.88 583 ILE A CA 1
ATOM 4732 C C . ILE A 1 583 ? -1.559 8.999 37.939 1.00 96.88 583 ILE A C 1
ATOM 4734 O O . ILE A 1 583 ? -0.728 9.796 38.380 1.00 96.88 583 ILE A O 1
ATOM 4738 N N . MET A 1 584 ? -2.731 8.789 38.524 1.00 94.88 584 MET A N 1
ATOM 4739 C CA . MET A 1 584 ? -3.166 9.472 39.741 1.00 94.88 584 MET A CA 1
ATOM 4740 C C . MET A 1 584 ? -3.520 8.460 40.822 1.00 94.88 584 MET A C 1
ATOM 4742 O O . MET A 1 584 ? -4.143 7.443 40.541 1.00 94.88 584 MET A O 1
ATOM 4746 N N . ASN A 1 585 ? -3.147 8.742 42.065 1.00 94.06 585 ASN A N 1
ATOM 4747 C CA . ASN A 1 585 ? -3.601 7.972 43.213 1.00 94.06 585 ASN A CA 1
ATOM 4748 C C . ASN A 1 585 ? -5.020 8.429 43.563 1.00 94.06 585 ASN A C 1
ATOM 4750 O O . ASN A 1 585 ? -5.212 9.595 43.894 1.00 94.06 585 ASN A O 1
ATOM 4754 N N . MET A 1 586 ? -6.012 7.541 43.517 1.00 91.69 586 MET A N 1
ATOM 4755 C CA . MET A 1 586 ? -7.401 7.936 43.781 1.00 91.69 586 MET A CA 1
ATOM 4756 C C . MET A 1 586 ? -7.757 8.013 45.265 1.00 91.69 586 MET A C 1
ATOM 4758 O O . MET A 1 586 ? -8.793 8.579 45.610 1.00 91.69 586 MET A O 1
ATOM 4762 N N . THR A 1 587 ? -6.897 7.499 46.144 1.00 90.12 587 THR A N 1
ATOM 4763 C CA . THR A 1 587 ? -7.047 7.632 47.598 1.00 90.12 587 THR A CA 1
ATOM 4764 C C . THR A 1 587 ? -6.531 8.986 48.089 1.00 90.12 587 THR A C 1
ATOM 4766 O O . THR A 1 587 ? -7.166 9.606 48.937 1.00 90.12 587 THR A O 1
ATOM 4769 N N . THR A 1 588 ? -5.402 9.467 47.556 1.00 91.38 588 THR A N 1
ATOM 4770 C CA . THR A 1 588 ? -4.829 10.781 47.915 1.00 91.38 588 THR A CA 1
ATOM 4771 C C . THR A 1 588 ? -5.203 11.903 46.944 1.00 91.38 588 THR A C 1
ATOM 4773 O O . THR A 1 588 ? -4.952 13.070 47.235 1.00 91.38 588 THR A O 1
ATOM 4776 N N . GLU A 1 589 ? -5.784 11.559 45.793 1.00 89.12 589 GLU A N 1
ATOM 4777 C CA . GLU A 1 589 ? -6.126 12.461 44.681 1.00 89.12 589 GLU A CA 1
ATOM 4778 C C . GLU A 1 589 ? -4.914 13.207 44.092 1.00 89.12 589 GLU A C 1
ATOM 4780 O O . GLU A 1 589 ? -5.056 14.241 43.444 1.00 89.12 589 GLU A O 1
ATOM 4785 N N . GLN A 1 590 ? -3.709 12.663 44.288 1.00 90.12 590 GLN A N 1
ATOM 4786 C CA . GLN A 1 590 ? -2.456 13.243 43.804 1.00 90.12 590 GLN A CA 1
ATOM 4787 C C . GLN A 1 590 ? -1.989 12.598 42.500 1.00 90.12 590 GLN A C 1
ATOM 4789 O O . GLN A 1 590 ? -2.131 11.390 42.287 1.00 90.12 590 GLN A O 1
ATOM 4794 N N . VAL A 1 591 ? -1.357 13.399 41.643 1.00 91.69 591 VAL A N 1
ATOM 4795 C CA . VAL A 1 591 ? -0.661 12.906 40.449 1.00 91.69 591 VAL A CA 1
ATOM 4796 C C . VAL A 1 591 ? 0.581 12.133 40.890 1.00 91.69 591 VAL A C 1
ATOM 4798 O O . VAL A 1 591 ? 1.471 12.681 41.530 1.00 91.69 591 VAL A O 1
ATOM 4801 N N . ILE A 1 592 ? 0.651 10.852 40.532 1.00 94.62 592 ILE A N 1
ATOM 4802 C CA . ILE A 1 592 ? 1.823 10.001 40.766 1.00 94.62 592 ILE A CA 1
ATOM 4803 C C . ILE A 1 592 ? 2.876 10.270 39.691 1.00 94.62 592 ILE A C 1
ATOM 4805 O O . ILE A 1 592 ? 4.068 10.370 39.982 1.00 94.62 592 ILE A O 1
ATOM 4809 N N . ARG A 1 593 ? 2.449 10.324 38.423 1.00 95.00 593 ARG A N 1
ATOM 4810 C CA . ARG A 1 593 ? 3.351 10.486 37.280 1.00 95.00 593 ARG A CA 1
ATOM 4811 C C . ARG A 1 593 ? 2.618 11.048 36.070 1.00 95.00 593 ARG A C 1
ATOM 4813 O O . ARG A 1 593 ? 1.494 10.647 35.779 1.00 95.00 593 ARG A O 1
ATOM 4820 N N . ARG A 1 594 ? 3.325 11.892 35.320 1.00 94.44 594 ARG A N 1
ATOM 4821 C CA . ARG A 1 594 ? 3.025 12.246 33.932 1.00 94.44 594 ARG A CA 1
ATOM 4822 C C . ARG A 1 594 ? 4.152 11.717 33.050 1.00 94.44 594 ARG A C 1
ATOM 4824 O O . ARG A 1 594 ? 5.319 11.990 33.318 1.00 94.44 594 ARG A O 1
ATOM 4831 N N . PHE A 1 595 ? 3.810 10.968 32.014 1.00 95.19 595 PHE A N 1
ATOM 4832 C CA . PHE A 1 595 ? 4.746 10.482 31.007 1.00 95.19 595 PHE A CA 1
ATOM 4833 C C . PHE A 1 595 ? 4.368 11.067 29.652 1.00 95.19 595 PHE A C 1
ATOM 4835 O O . PHE A 1 595 ? 3.278 10.815 29.148 1.00 95.19 595 PHE A O 1
ATOM 4842 N N . GLU A 1 596 ? 5.247 11.870 29.068 1.00 94.44 596 GLU A N 1
ATOM 4843 C CA . GLU A 1 596 ? 5.039 12.403 27.726 1.00 94.44 596 GLU A CA 1
ATOM 4844 C C . GLU A 1 596 ? 5.349 11.333 26.679 1.00 94.44 596 GLU A C 1
ATOM 4846 O O . GLU A 1 596 ? 6.413 10.719 26.712 1.00 94.44 596 GLU A O 1
ATOM 4851 N N . ILE A 1 597 ? 4.418 11.105 25.754 1.00 90.81 597 ILE A N 1
ATOM 4852 C CA . ILE A 1 597 ? 4.566 10.096 24.709 1.00 90.81 597 ILE A CA 1
ATOM 4853 C C . ILE A 1 597 ? 5.515 10.649 23.632 1.00 90.81 597 ILE A C 1
ATOM 4855 O O . ILE A 1 597 ? 5.219 11.693 23.038 1.00 90.81 597 ILE A O 1
ATOM 4859 N N . PRO A 1 598 ? 6.640 9.970 23.338 1.00 86.31 598 PRO A N 1
ATOM 4860 C CA . PRO A 1 598 ? 7.546 10.382 22.274 1.00 86.31 598 PRO A CA 1
ATOM 4861 C C . PRO A 1 598 ? 6.858 10.425 20.905 1.00 86.31 598 PRO A C 1
ATOM 4863 O O . PRO A 1 598 ? 6.100 9.532 20.536 1.00 86.31 598 PRO A O 1
ATOM 4866 N N . GLU A 1 599 ? 7.174 11.439 20.105 1.00 76.06 599 GLU A N 1
ATOM 4867 C CA . GLU A 1 599 ? 6.534 11.675 18.802 1.00 76.06 599 GLU A CA 1
ATOM 4868 C C . GLU A 1 599 ? 6.740 10.531 17.803 1.00 76.06 599 GLU A C 1
ATOM 4870 O O . GLU A 1 599 ? 5.814 10.191 17.069 1.00 76.06 599 GLU A O 1
ATOM 4875 N N . HIS A 1 600 ? 7.907 9.882 17.816 1.00 72.19 600 HIS A N 1
ATOM 4876 C CA . HIS A 1 600 ? 8.163 8.726 16.955 1.00 72.19 600 HIS A CA 1
ATOM 4877 C C . HIS A 1 600 ? 7.240 7.538 17.282 1.00 72.19 600 HIS A C 1
ATOM 4879 O O . HIS A 1 600 ? 6.900 6.775 16.384 1.00 72.19 600 HIS A O 1
ATOM 4885 N N . ILE A 1 601 ? 6.770 7.399 18.530 1.00 72.12 601 ILE A N 1
ATOM 4886 C CA . ILE A 1 601 ? 5.785 6.371 18.915 1.00 72.12 601 ILE A CA 1
ATOM 4887 C C . ILE A 1 601 ? 4.394 6.728 18.376 1.00 72.12 601 ILE A C 1
ATOM 4889 O O . ILE A 1 601 ? 3.651 5.853 17.955 1.00 72.12 601 ILE A O 1
ATOM 4893 N N . VAL A 1 602 ? 4.047 8.017 18.332 1.00 66.62 602 VAL A N 1
ATOM 4894 C CA . VAL A 1 602 ? 2.756 8.481 17.792 1.00 66.62 602 VAL A CA 1
ATOM 4895 C C . VAL A 1 602 ? 2.704 8.361 16.262 1.00 66.62 602 VAL A C 1
ATOM 4897 O O . VAL A 1 602 ? 1.641 8.099 15.704 1.00 66.62 602 VAL A O 1
ATOM 4900 N N . LYS A 1 603 ? 3.843 8.542 15.578 1.00 55.91 603 LYS A N 1
ATOM 4901 C CA . LYS A 1 603 ? 3.957 8.467 14.110 1.00 55.91 603 LYS A CA 1
ATOM 4902 C C . LYS A 1 603 ? 4.227 7.057 13.571 1.00 55.91 603 LYS A C 1
ATOM 4904 O O . LYS A 1 603 ? 3.932 6.793 12.406 1.00 55.91 603 LYS A O 1
ATOM 4909 N N . SER A 1 604 ? 4.778 6.147 14.376 1.00 52.50 604 SER A N 1
ATOM 4910 C CA . SER A 1 604 ? 5.060 4.777 13.936 1.00 52.50 604 SER A CA 1
ATOM 4911 C C . SER A 1 604 ? 3.779 3.939 13.897 1.00 52.50 604 SER A C 1
ATOM 4913 O O . SER A 1 604 ? 3.373 3.310 14.865 1.00 52.50 604 SER A O 1
ATOM 4915 N N . GLY A 1 605 ? 3.150 3.869 12.722 1.00 48.06 605 GLY A N 1
ATOM 4916 C CA . GLY A 1 605 ? 2.080 2.903 12.430 1.00 48.06 605 GLY A CA 1
ATOM 4917 C C . GLY A 1 605 ? 2.565 1.448 12.310 1.00 48.06 605 GLY A C 1
ATOM 4918 O O . GLY A 1 605 ? 1.788 0.574 11.940 1.00 48.06 605 GLY A O 1
ATOM 4919 N N . GLN A 1 606 ? 3.843 1.180 12.590 1.00 50.81 606 GLN A N 1
ATOM 4920 C CA . GLN A 1 606 ? 4.479 -0.130 12.458 1.00 50.81 606 GLN A CA 1
ATOM 4921 C C . GLN A 1 606 ? 4.829 -0.698 13.835 1.00 50.81 606 GLN A C 1
ATOM 4923 O O . GLN A 1 606 ? 5.989 -0.881 14.195 1.00 50.81 606 GLN A O 1
ATOM 4928 N N . GLY A 1 607 ? 3.798 -0.990 14.625 1.00 47.16 607 GLY A N 1
ATOM 4929 C CA . GLY A 1 607 ? 3.945 -1.922 15.734 1.00 47.16 607 GLY A CA 1
ATOM 4930 C C . GLY A 1 607 ? 4.011 -3.343 15.181 1.00 47.16 607 GLY A C 1
ATOM 4931 O O . GLY A 1 607 ? 2.974 -3.912 14.849 1.00 47.16 607 GLY A O 1
ATOM 4932 N N . LEU A 1 608 ? 5.216 -3.914 15.085 1.00 49.03 608 LEU A N 1
ATOM 4933 C CA . LEU A 1 608 ? 5.449 -5.346 14.857 1.00 49.03 608 LEU A CA 1
ATOM 4934 C C . LEU A 1 608 ? 4.966 -6.138 16.082 1.00 49.03 608 LEU A C 1
ATOM 4936 O O . LEU A 1 608 ? 5.754 -6.609 16.897 1.00 49.03 608 LEU A O 1
ATOM 4940 N N . ILE A 1 609 ? 3.653 -6.253 16.247 1.00 54.97 609 ILE A N 1
ATOM 4941 C CA . ILE A 1 609 ? 3.050 -7.170 17.208 1.00 54.97 609 ILE A CA 1
ATOM 4942 C C . ILE A 1 609 ? 2.392 -8.271 16.389 1.00 54.97 609 ILE A C 1
ATOM 4944 O O . ILE A 1 609 ? 1.606 -8.000 15.482 1.00 54.97 609 ILE A O 1
ATOM 4948 N N . SER A 1 610 ? 2.721 -9.526 16.701 1.00 58.41 610 SER A N 1
ATOM 4949 C CA . SER A 1 610 ? 2.023 -10.694 16.162 1.00 58.41 610 SER A CA 1
ATOM 4950 C C . SER A 1 610 ? 0.594 -10.705 16.710 1.00 58.41 610 SER A C 1
ATOM 4952 O O . SER A 1 610 ? 0.300 -11.312 17.739 1.00 58.41 610 SER A O 1
ATOM 4954 N N . LEU A 1 611 ? -0.291 -9.949 16.064 1.00 70.62 611 LEU A N 1
ATOM 4955 C CA . LEU A 1 611 ? -1.710 -9.930 16.379 1.00 70.62 611 LEU A CA 1
ATOM 4956 C C . LEU A 1 611 ? -2.353 -11.199 15.814 1.00 70.62 611 LEU A C 1
ATOM 4958 O O . LEU A 1 611 ? -2.131 -11.573 14.661 1.00 70.62 611 LEU A O 1
ATOM 4962 N N . LYS A 1 612 ? -3.172 -11.863 16.630 1.00 75.88 612 LYS A N 1
ATOM 4963 C CA . LYS A 1 612 ? -3.965 -13.023 16.219 1.00 75.88 612 LYS A CA 1
ATOM 4964 C C . LYS A 1 612 ? -5.439 -12.641 16.220 1.00 75.88 612 LYS A C 1
ATOM 4966 O O . LYS A 1 612 ? -5.980 -12.283 17.264 1.00 75.88 612 LYS A O 1
ATOM 4971 N N . LYS A 1 613 ? -6.108 -12.778 15.072 1.00 82.75 613 LYS A N 1
ATOM 4972 C CA . LYS A 1 613 ? -7.573 -12.738 15.021 1.00 82.75 613 LYS A CA 1
ATOM 4973 C C . LYS A 1 613 ? -8.127 -13.926 15.806 1.00 82.75 613 LYS A C 1
ATOM 4975 O O . LYS A 1 613 ? -7.792 -15.073 15.519 1.00 82.75 613 LYS A O 1
ATOM 4980 N N . LEU A 1 614 ? -8.950 -13.638 16.812 1.00 89.19 614 LEU A N 1
ATOM 4981 C CA . LEU A 1 614 ? -9.578 -14.662 17.655 1.00 89.19 614 LEU A CA 1
ATOM 4982 C C . LEU A 1 614 ? -10.876 -15.215 17.051 1.00 89.19 614 LEU A C 1
ATOM 4984 O O . LEU A 1 614 ? -11.277 -16.319 17.400 1.00 89.19 614 LEU A O 1
ATOM 4988 N N . GLY A 1 615 ? -11.511 -14.460 16.153 1.00 91.00 615 GLY A N 1
ATOM 4989 C CA . GLY A 1 615 ? -12.769 -14.816 15.506 1.00 91.00 615 GLY A CA 1
ATOM 4990 C C . GLY A 1 615 ? -13.576 -13.575 15.130 1.00 91.00 615 GLY A C 1
ATOM 4991 O O . GLY A 1 615 ? -13.000 -12.499 14.939 1.00 91.00 615 GLY A O 1
ATOM 4992 N N . GLU A 1 616 ? -14.896 -13.713 15.033 1.00 90.69 616 GLU A N 1
ATOM 4993 C CA . GLU A 1 616 ? -15.810 -12.631 14.659 1.00 90.69 616 GLU A CA 1
ATOM 4994 C C . GLU A 1 616 ? -17.093 -12.628 15.496 1.00 90.69 616 GLU A C 1
ATOM 4996 O O . GLU A 1 616 ? -17.513 -13.639 16.049 1.00 90.69 616 GLU A O 1
ATOM 5001 N N . ARG A 1 617 ? -17.717 -11.452 15.593 1.00 92.62 617 ARG A N 1
ATOM 5002 C CA . ARG A 1 617 ? -18.930 -11.208 16.394 1.00 92.62 617 ARG A CA 1
ATOM 5003 C C . ARG A 1 617 ? -20.213 -11.158 15.549 1.00 92.62 617 ARG A C 1
ATOM 5005 O O . ARG A 1 617 ? -21.286 -10.871 16.079 1.00 92.62 617 ARG A O 1
ATOM 5012 N N . GLY A 1 618 ? -20.094 -11.421 14.246 1.00 88.94 618 GLY A N 1
ATOM 5013 C CA . GLY A 1 618 ? -21.187 -11.390 13.276 1.00 88.94 618 GLY A CA 1
ATOM 5014 C C . GLY A 1 618 ? -21.521 -9.993 12.748 1.00 88.94 618 GLY A C 1
ATOM 5015 O O . GLY A 1 618 ? -20.801 -9.019 12.965 1.00 88.94 618 GLY A O 1
ATOM 5016 N N . GLU A 1 619 ? -22.632 -9.889 12.024 1.00 88.69 619 GLU A N 1
ATOM 5017 C CA . GLU A 1 619 ? -23.049 -8.636 11.395 1.00 88.69 619 GLU A CA 1
ATOM 5018 C C . GLU A 1 619 ? -23.477 -7.566 12.413 1.00 88.69 619 GLU A C 1
ATOM 5020 O O . GLU A 1 619 ? -24.029 -7.852 13.485 1.00 88.69 619 GLU A O 1
ATOM 5025 N N . ASN A 1 620 ? -23.241 -6.299 12.048 1.00 88.44 620 ASN A N 1
ATOM 5026 C CA . ASN A 1 620 ? -23.615 -5.106 12.820 1.00 88.44 620 ASN A CA 1
ATOM 5027 C C . ASN A 1 620 ? -23.117 -5.103 14.279 1.00 88.44 620 ASN A C 1
ATOM 5029 O O . ASN A 1 620 ? -23.722 -4.485 15.157 1.00 88.44 620 ASN A O 1
ATOM 5033 N N . SER A 1 621 ? -22.008 -5.795 14.552 1.00 90.44 621 SER A N 1
ATOM 5034 C CA . SER A 1 621 ? -21.445 -5.975 15.892 1.00 90.44 621 SER A CA 1
ATOM 5035 C C . SER A 1 621 ? -20.276 -5.025 16.202 1.00 90.44 621 SER A C 1
ATOM 5037 O O . SER A 1 621 ? -19.405 -5.350 17.017 1.00 90.44 621 SER A O 1
ATOM 5039 N N . GLN A 1 622 ? -20.175 -3.886 15.509 1.00 91.75 622 GLN A N 1
ATOM 5040 C CA . GLN A 1 622 ? -19.119 -2.904 15.755 1.00 91.75 622 GLN A CA 1
ATOM 5041 C C . GLN A 1 622 ? -19.240 -2.355 17.179 1.00 91.75 622 GLN A C 1
ATOM 5043 O O . GLN A 1 622 ? -20.333 -2.070 17.674 1.00 91.75 622 GLN A O 1
ATOM 5048 N N . SER A 1 623 ? -18.093 -2.185 17.827 1.00 93.00 623 SER A N 1
ATOM 5049 C CA . SER A 1 623 ? -18.004 -1.888 19.250 1.00 93.00 623 SER A CA 1
ATOM 5050 C C . SER A 1 623 ? -17.091 -0.700 19.495 1.00 93.00 623 SER A C 1
ATOM 5052 O O . SER A 1 623 ? -15.986 -0.656 18.959 1.00 93.00 623 SER A O 1
ATOM 5054 N N . ALA A 1 624 ? -17.552 0.252 20.306 1.00 89.69 624 ALA A N 1
ATOM 5055 C CA . ALA A 1 624 ? -16.751 1.399 20.740 1.00 89.69 624 ALA A CA 1
ATOM 5056 C C . ALA A 1 624 ? -15.853 1.076 21.939 1.00 89.69 624 ALA A C 1
ATOM 5058 O O . ALA A 1 624 ? -14.876 1.795 22.165 1.00 89.69 624 ALA A O 1
ATOM 5059 N N . MET A 1 625 ? -16.229 0.073 22.738 1.00 93.69 625 MET A N 1
ATOM 5060 C CA . MET A 1 625 ? -15.530 -0.291 23.963 1.00 93.69 625 MET A CA 1
ATOM 5061 C C . MET A 1 625 ? -15.859 -1.715 24.399 1.00 93.69 625 MET A C 1
ATOM 5063 O O . MET A 1 625 ? -16.977 -2.192 24.192 1.00 93.69 625 MET A O 1
ATOM 5067 N N . HIS A 1 626 ? -14.898 -2.341 25.065 1.00 95.56 626 HIS A N 1
ATOM 5068 C CA . HIS A 1 626 ? -15.085 -3.559 25.828 1.00 95.56 626 HIS A CA 1
ATOM 5069 C C . HIS A 1 626 ? -14.325 -3.480 27.153 1.00 95.56 626 HIS A C 1
ATOM 5071 O O . HIS A 1 626 ? -13.401 -2.677 27.282 1.00 95.56 626 HIS A O 1
ATOM 5077 N N . ASP A 1 627 ? -14.714 -4.315 28.108 1.00 95.69 627 ASP A N 1
ATOM 5078 C CA . ASP A 1 627 ? -13.949 -4.557 29.326 1.00 95.69 627 ASP A CA 1
ATOM 5079 C C . ASP A 1 627 ? -14.033 -6.037 29.714 1.00 95.69 627 ASP A C 1
ATOM 5081 O O . ASP A 1 627 ? -14.962 -6.738 29.294 1.00 95.69 627 ASP A O 1
ATOM 5085 N N . PHE A 1 628 ? -13.041 -6.511 30.461 1.00 94.94 628 PHE A N 1
ATOM 5086 C CA . PHE A 1 628 ? -12.898 -7.913 30.846 1.00 94.94 628 PHE A CA 1
ATOM 5087 C C . PHE A 1 628 ? -13.156 -8.091 32.337 1.00 94.94 628 PHE A C 1
ATOM 5089 O O . PHE A 1 628 ? -12.519 -7.446 33.164 1.00 94.94 628 PHE A O 1
ATOM 5096 N N . ASP A 1 629 ? -14.069 -8.995 32.668 1.00 94.81 629 ASP A N 1
ATOM 5097 C CA . ASP A 1 629 ? -14.318 -9.395 34.044 1.00 94.81 629 ASP A CA 1
ATOM 5098 C C . ASP A 1 629 ? -13.388 -10.547 34.434 1.00 94.81 629 ASP A C 1
ATOM 5100 O O . ASP A 1 629 ? -13.504 -11.656 33.903 1.00 94.81 629 ASP A O 1
ATOM 5104 N N . LEU A 1 630 ? -12.472 -10.287 35.368 1.00 90.19 630 LEU A N 1
ATOM 5105 C CA . LEU A 1 630 ? -11.498 -11.276 35.839 1.00 90.19 630 LEU A CA 1
ATOM 5106 C C . LEU A 1 630 ? -12.165 -12.475 36.530 1.00 90.19 630 LEU A C 1
ATOM 5108 O O . LEU A 1 630 ? -11.666 -13.593 36.412 1.00 90.19 630 LEU A O 1
ATOM 5112 N N . ASP A 1 631 ? -13.296 -12.257 37.204 1.00 91.38 631 ASP A N 1
ATOM 5113 C CA . ASP A 1 631 ? -13.978 -13.284 37.997 1.00 91.38 631 ASP A CA 1
ATOM 5114 C C . ASP A 1 631 ? -14.726 -14.307 37.136 1.00 91.38 631 ASP A C 1
ATOM 5116 O O . ASP A 1 631 ? -14.756 -15.495 37.462 1.00 91.38 631 ASP A O 1
ATOM 5120 N N . THR A 1 632 ? -15.370 -13.858 36.057 1.00 93.88 632 THR A N 1
ATOM 5121 C CA . THR A 1 632 ? -16.158 -14.727 35.165 1.00 93.88 632 THR A CA 1
ATOM 5122 C C . THR A 1 632 ? -15.418 -15.117 33.888 1.00 93.88 632 THR A C 1
ATOM 5124 O O . THR A 1 632 ? -15.853 -16.029 33.185 1.00 93.88 632 THR A O 1
ATOM 5127 N N . GLY A 1 633 ? -14.315 -14.442 33.550 1.00 95.25 633 GLY A N 1
ATOM 5128 C CA . GLY A 1 633 ? -13.614 -14.649 32.282 1.00 95.25 633 GLY A CA 1
ATOM 5129 C C . GLY A 1 633 ? -14.399 -14.146 31.062 1.00 95.25 633 GLY A C 1
ATOM 5130 O O . GLY A 1 633 ? -14.141 -14.576 29.928 1.00 95.25 633 GLY A O 1
ATOM 5131 N N . VAL A 1 634 ? -15.370 -13.254 31.276 1.00 96.75 634 VAL A N 1
ATOM 5132 C CA . VAL A 1 634 ? -16.258 -12.717 30.241 1.00 96.75 634 VAL A CA 1
ATOM 5133 C C . VAL A 1 634 ? -15.821 -11.317 29.816 1.00 96.75 634 VAL A C 1
ATOM 5135 O O . VAL A 1 634 ? -15.581 -10.437 30.637 1.00 96.75 634 VAL A O 1
ATOM 5138 N N . ILE A 1 635 ? -15.789 -11.082 28.504 1.00 97.25 635 ILE A N 1
ATOM 5139 C CA . ILE A 1 635 ? -15.688 -9.739 27.930 1.00 97.25 635 ILE A CA 1
ATOM 5140 C C . ILE A 1 635 ? -17.094 -9.193 27.702 1.00 97.25 635 ILE A C 1
ATOM 5142 O O . ILE A 1 635 ? -17.875 -9.783 26.951 1.00 97.25 635 ILE A O 1
ATOM 5146 N N . ILE A 1 636 ? -17.393 -8.031 28.281 1.00 97.50 636 ILE A N 1
ATOM 5147 C CA . ILE A 1 636 ? -18.583 -7.239 27.955 1.00 97.50 636 ILE A CA 1
ATOM 5148 C C . ILE A 1 636 ? -18.184 -6.152 26.968 1.00 97.50 636 ILE A C 1
ATOM 5150 O O . ILE A 1 636 ? -17.190 -5.460 27.161 1.00 97.50 636 ILE A O 1
ATOM 5154 N N . PHE A 1 637 ? -18.955 -5.972 25.901 1.00 96.75 637 PHE A N 1
ATOM 5155 C CA . PHE A 1 637 ? -18.632 -5.018 24.847 1.00 96.75 637 PHE A CA 1
ATOM 5156 C C . PHE A 1 637 ? -19.870 -4.334 24.280 1.00 96.75 637 PHE A C 1
ATOM 5158 O O . PHE A 1 637 ? -20.961 -4.902 24.234 1.00 96.75 637 PHE A O 1
ATOM 5165 N N . SER A 1 638 ? -19.711 -3.095 23.815 1.00 95.88 638 SER A N 1
ATOM 5166 C CA . SER A 1 638 ? -20.808 -2.365 23.180 1.00 95.88 638 SER A CA 1
ATOM 5167 C C . SER A 1 638 ? -21.101 -2.874 21.770 1.00 95.88 638 SER A C 1
ATOM 5169 O O . SER A 1 638 ? -20.194 -3.307 21.066 1.00 95.88 638 SER A O 1
ATOM 5171 N N . GLN A 1 639 ? -22.358 -2.796 21.339 1.00 93.19 639 GLN A N 1
ATOM 5172 C CA . GLN A 1 639 ? -22.785 -3.030 19.960 1.00 93.19 639 GLN A CA 1
ATOM 5173 C C . GLN A 1 639 ? -23.519 -1.791 19.448 1.00 93.19 639 GLN A C 1
ATOM 5175 O O . GLN A 1 639 ? -24.726 -1.638 19.646 1.00 93.19 639 GLN A O 1
ATOM 5180 N N . ILE A 1 640 ? -22.780 -0.890 18.794 1.00 91.12 640 ILE A N 1
ATOM 5181 C CA . ILE A 1 640 ? -23.315 0.396 18.316 1.00 91.12 640 ILE A CA 1
ATOM 5182 C C . ILE A 1 640 ? -24.402 0.161 17.264 1.00 91.12 640 ILE A C 1
ATOM 5184 O O . ILE A 1 640 ? -25.462 0.770 17.337 1.00 91.12 640 ILE A O 1
ATOM 5188 N N . GLY A 1 641 ? -24.176 -0.770 16.330 1.00 90.25 641 GLY A N 1
ATOM 5189 C CA . GLY A 1 641 ? -25.146 -1.107 15.284 1.00 90.25 641 GLY A CA 1
ATOM 5190 C C . GLY A 1 641 ? -26.434 -1.746 15.811 1.00 90.25 641 GLY A C 1
ATOM 5191 O O . GLY A 1 641 ? -27.452 -1.724 15.124 1.00 90.25 641 GLY A O 1
ATOM 5192 N N . LYS A 1 642 ? -26.415 -2.280 17.039 1.00 93.00 642 LYS A N 1
ATOM 5193 C CA . LYS A 1 642 ? -27.578 -2.906 17.682 1.00 93.00 642 LYS A CA 1
ATOM 5194 C C . LYS A 1 642 ? -28.157 -2.074 18.821 1.00 93.00 642 LYS A C 1
ATOM 5196 O O . LYS A 1 642 ? -29.103 -2.534 19.443 1.00 93.00 642 LYS A O 1
ATOM 5201 N N . ASN A 1 643 ? -27.642 -0.873 19.095 1.00 93.56 643 ASN A N 1
ATOM 5202 C CA . ASN A 1 643 ? -28.053 -0.049 20.239 1.00 93.56 643 ASN A CA 1
ATOM 5203 C C . ASN A 1 643 ? -28.049 -0.846 21.560 1.00 93.56 643 ASN A C 1
ATOM 5205 O O . ASN A 1 643 ? -29.063 -0.903 22.262 1.00 93.56 643 ASN A O 1
ATOM 5209 N N . GLY A 1 644 ? -26.950 -1.542 21.866 1.00 95.19 644 GLY A N 1
ATOM 5210 C CA . GLY A 1 644 ? -26.926 -2.496 22.975 1.00 95.19 644 GLY A CA 1
ATOM 5211 C C . GLY A 1 644 ? -25.541 -2.890 23.475 1.00 95.19 644 GLY A C 1
ATOM 5212 O O . GLY A 1 644 ? -24.526 -2.354 23.031 1.00 95.19 644 GLY A O 1
ATOM 5213 N N . LEU A 1 645 ? -25.505 -3.841 24.406 1.00 96.56 645 LEU A N 1
ATOM 5214 C CA . LEU A 1 645 ? -24.283 -4.476 24.905 1.00 96.56 645 LEU A CA 1
ATOM 5215 C C . LEU A 1 645 ? -24.365 -5.978 24.690 1.00 96.56 645 LEU A C 1
ATOM 5217 O O . LEU A 1 645 ? -25.445 -6.569 24.756 1.00 96.56 645 LEU A O 1
ATOM 5221 N N . SER A 1 646 ? -23.211 -6.595 24.512 1.00 96.94 646 SER A N 1
ATOM 5222 C CA . SER A 1 646 ? -23.077 -8.035 24.397 1.00 96.94 646 SER A CA 1
ATOM 5223 C C . SER A 1 646 ? -21.963 -8.564 25.272 1.00 96.94 646 SER A C 1
ATOM 5225 O O . SER A 1 646 ? -21.114 -7.809 25.738 1.00 96.94 646 SER A O 1
ATOM 5227 N N . CYS A 1 647 ? -21.980 -9.872 25.471 1.00 97.25 647 CYS A N 1
ATOM 5228 C CA . CYS A 1 647 ? -20.954 -10.599 26.189 1.00 97.25 647 CYS A CA 1
ATOM 5229 C C . CYS A 1 647 ? -20.316 -11.672 25.303 1.00 97.25 647 CYS A C 1
ATOM 5231 O O . CYS A 1 647 ? -20.908 -12.111 24.310 1.00 97.25 647 CYS A O 1
ATOM 5233 N N . TRP A 1 648 ? -19.115 -12.095 25.686 1.00 97.25 648 TRP A N 1
ATOM 5234 C CA . TRP A 1 648 ? -18.438 -13.281 25.173 1.00 97.25 648 TRP A CA 1
ATOM 5235 C C . TRP A 1 648 ? -17.590 -13.909 26.277 1.00 97.25 648 TRP A C 1
ATOM 5237 O O . TRP A 1 648 ? -16.811 -13.215 26.930 1.00 97.25 648 TRP A O 1
ATOM 5247 N N . ASN A 1 649 ? -17.719 -15.219 26.468 1.00 96.19 649 ASN A N 1
ATOM 5248 C CA . ASN A 1 649 ? -16.865 -15.966 27.380 1.00 96.19 649 ASN A CA 1
ATOM 5249 C C . ASN A 1 649 ? -15.561 -16.364 26.682 1.00 96.19 649 ASN A C 1
ATOM 5251 O O . ASN A 1 649 ? -15.583 -17.136 25.721 1.00 96.19 649 ASN A O 1
ATOM 5255 N N . THR A 1 650 ? -14.428 -15.883 27.192 1.00 95.31 650 THR A N 1
ATOM 5256 C CA . THR A 1 650 ? -13.114 -16.086 26.560 1.00 95.31 650 THR A CA 1
ATOM 5257 C C . THR A 1 650 ? -12.640 -17.542 26.544 1.00 95.31 650 THR A C 1
ATOM 5259 O O . THR A 1 650 ? -11.752 -17.880 25.762 1.00 95.31 650 THR A O 1
ATOM 5262 N N . ALA A 1 651 ? -13.258 -18.427 27.335 1.00 94.62 651 ALA A N 1
ATOM 5263 C CA . ALA A 1 651 ? -13.017 -19.869 27.286 1.00 94.62 651 ALA A CA 1
ATOM 5264 C C . ALA A 1 651 ? -13.644 -20.550 26.053 1.00 94.62 651 ALA A C 1
ATOM 5266 O O . ALA A 1 651 ? -13.358 -21.714 25.772 1.00 94.62 651 ALA A O 1
ATOM 5267 N N . THR A 1 652 ? -14.495 -19.842 25.308 1.00 94.25 652 THR A N 1
ATOM 5268 C CA . THR A 1 652 ? -15.154 -20.340 24.094 1.00 94.25 652 THR A CA 1
ATOM 5269 C C . THR A 1 652 ? -14.599 -19.643 22.848 1.00 94.25 652 THR A C 1
ATOM 5271 O O . THR A 1 652 ? -14.208 -18.478 22.928 1.00 94.25 652 THR A O 1
ATOM 5274 N N . PRO A 1 653 ? -14.574 -20.291 21.667 1.00 94.69 653 PRO A N 1
ATOM 5275 C CA . PRO A 1 653 ? -14.192 -19.616 20.426 1.00 94.69 653 PRO A CA 1
ATOM 5276 C C . PRO A 1 653 ? -15.063 -18.382 20.159 1.00 94.69 653 PRO A C 1
ATOM 5278 O O . PRO A 1 653 ? -16.281 -18.451 20.326 1.00 94.69 653 PRO A O 1
ATOM 5281 N N . LEU A 1 654 ? -14.464 -17.273 19.710 1.00 95.31 654 LEU A N 1
ATOM 5282 C CA . LEU A 1 654 ? -15.212 -16.058 19.374 1.00 95.31 654 LEU A CA 1
ATOM 5283 C C . LEU A 1 654 ? -15.982 -16.259 18.062 1.00 95.31 654 LEU A C 1
ATOM 5285 O O . LEU A 1 654 ? -15.442 -16.082 16.971 1.00 95.31 654 LEU A O 1
ATOM 5289 N N . THR A 1 655 ? -17.246 -16.639 18.182 1.00 95.25 655 THR A N 1
ATOM 5290 C CA . THR A 1 655 ? -18.180 -16.825 17.067 1.00 95.25 655 THR A CA 1
ATOM 5291 C C . THR A 1 655 ? -19.500 -16.133 17.393 1.00 95.25 655 THR A C 1
ATOM 5293 O O . THR A 1 655 ? -19.786 -15.941 18.578 1.00 95.25 655 THR A O 1
ATOM 5296 N N . PRO A 1 656 ? -20.333 -15.788 16.394 1.00 95.00 656 PRO A N 1
ATOM 5297 C CA . PRO A 1 656 ? -21.652 -15.210 16.645 1.00 95.00 656 PRO A CA 1
ATOM 5298 C C . PRO A 1 656 ? -22.483 -16.026 17.650 1.00 95.00 656 PRO A C 1
ATOM 5300 O O . PRO A 1 656 ? -23.074 -15.434 18.552 1.00 95.00 656 PRO A O 1
ATOM 5303 N N . ASP A 1 657 ? -22.431 -17.359 17.563 1.00 95.06 657 ASP A N 1
ATOM 5304 C CA . ASP A 1 657 ? -23.182 -18.293 18.417 1.00 95.06 657 ASP A CA 1
ATOM 5305 C C . ASP A 1 657 ? -22.708 -18.312 19.879 1.00 95.06 657 ASP A C 1
ATOM 5307 O O . ASP A 1 657 ? -23.494 -18.583 20.785 1.00 95.06 657 ASP A O 1
ATOM 5311 N N . ASN A 1 658 ? -21.439 -17.976 20.125 1.00 95.44 658 ASN A N 1
ATOM 5312 C CA . ASN A 1 658 ? -20.855 -17.883 21.468 1.00 95.44 658 ASN A CA 1
ATOM 5313 C C . ASN A 1 658 ? -20.899 -16.458 22.041 1.00 95.44 658 ASN A C 1
ATOM 5315 O O . ASN A 1 658 ? -20.298 -16.177 23.082 1.00 95.44 658 ASN A O 1
ATOM 5319 N N . THR A 1 659 ? -21.599 -15.541 21.372 1.00 95.50 659 THR A N 1
ATOM 5320 C CA . THR A 1 659 ? -21.874 -14.202 21.896 1.00 95.50 659 THR A CA 1
ATOM 5321 C C . THR A 1 659 ? -23.355 -14.037 22.199 1.00 95.50 659 THR A C 1
ATOM 5323 O O . THR A 1 659 ? -24.208 -14.578 21.501 1.00 95.50 659 THR A O 1
ATOM 5326 N N . ALA A 1 660 ? -23.687 -13.248 23.220 1.00 95.56 660 ALA A N 1
ATOM 5327 C CA . ALA A 1 660 ? -25.078 -12.910 23.518 1.00 95.56 660 ALA A CA 1
ATOM 5328 C C . ALA A 1 660 ? -25.278 -11.402 23.610 1.00 95.56 660 ALA A C 1
ATOM 5330 O O . ALA A 1 660 ? -24.471 -10.694 24.208 1.00 95.56 660 ALA A O 1
ATOM 5331 N N . LEU A 1 661 ? -26.381 -10.906 23.051 1.00 95.25 661 LEU A N 1
ATOM 5332 C CA . LEU A 1 661 ? -26.876 -9.555 23.302 1.00 95.25 661 LEU A CA 1
ATOM 5333 C C . LEU A 1 661 ? -27.561 -9.532 24.673 1.00 95.25 661 LEU A C 1
ATOM 5335 O O . LEU A 1 661 ? -28.617 -10.131 24.842 1.00 95.25 661 LEU A O 1
ATOM 5339 N N . ILE A 1 662 ? -26.943 -8.860 25.646 1.00 94.69 662 ILE A N 1
ATOM 5340 C CA . ILE A 1 662 ? -27.416 -8.822 27.040 1.00 94.69 662 ILE A CA 1
ATOM 5341 C C . ILE A 1 662 ? -28.426 -7.695 27.282 1.00 94.69 662 ILE A C 1
ATOM 5343 O O . ILE A 1 662 ? -29.301 -7.809 28.134 1.00 94.69 662 ILE A O 1
ATOM 5347 N N . ILE A 1 663 ? -28.335 -6.599 26.523 1.00 93.62 663 ILE A N 1
ATOM 5348 C CA . ILE A 1 663 ? -29.305 -5.502 26.573 1.00 93.62 663 ILE A CA 1
ATOM 5349 C C . ILE A 1 663 ? -29.358 -4.779 25.232 1.00 93.62 663 ILE A C 1
ATOM 5351 O O . ILE A 1 663 ? -28.329 -4.577 24.589 1.00 93.62 663 ILE A O 1
ATOM 5355 N N . GLN A 1 664 ? -30.556 -4.350 24.838 1.00 94.19 664 GLN A N 1
ATOM 5356 C CA . GLN A 1 664 ? -30.798 -3.551 23.642 1.00 94.19 664 GLN A CA 1
ATOM 5357 C C . GLN A 1 664 ? -31.907 -2.535 23.903 1.00 94.19 664 GLN A C 1
ATOM 5359 O O . GLN A 1 664 ? -32.963 -2.878 24.435 1.00 94.19 664 GLN A O 1
ATOM 5364 N N . ASN A 1 665 ? -31.681 -1.277 23.523 1.00 93.62 665 ASN A N 1
ATOM 5365 C CA . ASN A 1 665 ? -32.713 -0.251 23.600 1.00 93.62 665 ASN A CA 1
ATOM 5366 C C . ASN A 1 665 ? -32.451 0.914 22.628 1.00 93.62 665 ASN A C 1
ATOM 5368 O O . ASN A 1 665 ? -31.458 1.632 22.745 1.00 93.62 665 ASN A O 1
ATOM 5372 N N . ASN A 1 666 ? -33.400 1.169 21.726 1.00 90.19 666 ASN A N 1
ATOM 5373 C CA . ASN A 1 666 ? -33.274 2.183 20.671 1.00 90.19 666 ASN A CA 1
ATOM 5374 C C . ASN A 1 666 ? -33.397 3.641 21.150 1.00 90.19 666 ASN A C 1
ATOM 5376 O O . ASN A 1 666 ? -33.272 4.562 20.347 1.00 90.19 666 ASN A O 1
ATOM 5380 N N . GLU A 1 667 ? -33.625 3.882 22.438 1.00 86.75 667 GLU A N 1
ATOM 5381 C CA . GLU A 1 667 ? -33.653 5.231 23.012 1.00 86.75 667 GLU A CA 1
ATOM 5382 C C . GLU A 1 667 ? -32.508 5.452 23.997 1.00 86.75 667 GLU A C 1
ATOM 5384 O O . GLU A 1 667 ? -31.848 6.493 24.000 1.00 86.75 667 GLU A O 1
ATOM 5389 N N . SER A 1 668 ? -32.286 4.466 24.860 1.00 90.06 668 SER A N 1
ATOM 5390 C CA . SER A 1 668 ? -31.451 4.582 26.045 1.00 90.06 668 SER A CA 1
ATOM 5391 C C . SER A 1 668 ? -30.044 3.999 25.842 1.00 90.06 668 SER A C 1
ATOM 5393 O O . SER A 1 668 ? -29.129 4.381 26.574 1.00 90.06 668 SER A O 1
ATOM 5395 N N . MET A 1 669 ? -29.850 3.168 24.807 1.00 92.12 669 MET A N 1
ATOM 5396 C CA . MET A 1 669 ? -28.591 2.500 24.436 1.00 92.12 669 MET A CA 1
ATOM 5397 C C . MET A 1 669 ? -28.109 2.865 23.014 1.00 92.12 669 MET A C 1
ATOM 5399 O O . MET A 1 669 ? -27.311 2.142 22.430 1.00 92.12 669 MET A O 1
ATOM 5403 N N . LEU A 1 670 ? -28.549 4.006 22.462 1.00 90.12 670 LEU A N 1
ATOM 5404 C CA . LEU A 1 670 ? -28.207 4.476 21.103 1.00 90.12 670 LEU A CA 1
ATOM 5405 C C . LEU A 1 670 ? -26.702 4.523 20.793 1.00 90.12 670 LEU A C 1
ATOM 5407 O O . LEU A 1 670 ? -26.283 4.275 19.668 1.00 90.12 670 LEU A O 1
ATOM 5411 N N . TYR A 1 671 ? -25.881 4.901 21.771 1.00 93.00 671 TYR A N 1
ATOM 5412 C CA . TYR A 1 671 ? -24.429 4.871 21.634 1.00 93.00 671 TYR A CA 1
ATOM 5413 C C . TYR A 1 671 ? -23.794 4.549 22.992 1.00 93.00 671 TYR A C 1
ATOM 5415 O O . TYR A 1 671 ? -23.584 5.462 23.798 1.00 93.00 671 TYR A O 1
ATOM 5423 N N . PRO A 1 672 ? -23.522 3.266 23.290 1.00 94.75 672 PRO A N 1
ATOM 5424 C CA . PRO A 1 672 ? -22.791 2.862 24.486 1.00 94.75 672 PRO A CA 1
ATOM 5425 C C . PRO A 1 672 ? -21.308 3.208 24.294 1.00 94.75 672 PRO A C 1
ATOM 5427 O O . PRO A 1 672 ? -20.547 2.491 23.639 1.00 94.75 672 PRO A O 1
ATOM 5430 N N . ALA A 1 673 ? -20.933 4.381 24.800 1.00 93.62 673 ALA A N 1
ATOM 5431 C CA . ALA A 1 673 ? -19.651 5.031 24.560 1.00 93.62 673 ALA A CA 1
ATOM 5432 C C . ALA A 1 673 ? -18.506 4.450 25.387 1.00 93.62 673 ALA A C 1
ATOM 5434 O O . ALA A 1 673 ? -17.359 4.470 24.931 1.00 93.62 673 ALA A O 1
ATOM 5435 N N . ASP A 1 674 ? -18.817 3.965 26.586 1.00 95.69 674 ASP A N 1
ATOM 5436 C CA . ASP A 1 674 ? -17.858 3.335 27.483 1.00 95.69 674 ASP A CA 1
ATOM 5437 C C . ASP A 1 674 ? -18.514 2.173 28.222 1.00 95.69 674 ASP A C 1
ATOM 5439 O O . ASP A 1 674 ? -19.705 2.213 28.545 1.00 95.69 674 ASP A O 1
ATOM 5443 N N . VAL A 1 675 ? -17.703 1.152 28.453 1.00 95.50 675 VAL A N 1
ATOM 5444 C CA . VAL A 1 675 ? -18.007 -0.064 29.199 1.00 95.50 675 VAL A CA 1
ATOM 5445 C C . VAL A 1 675 ? -16.835 -0.220 30.151 1.00 95.50 675 VAL A C 1
ATOM 5447 O O . VAL A 1 675 ? -15.692 -0.234 29.692 1.00 95.50 675 VAL A O 1
ATOM 5450 N N . ASN A 1 676 ? -17.114 -0.261 31.447 1.00 94.75 676 ASN A N 1
ATOM 5451 C CA . ASN A 1 676 ? -16.098 -0.422 32.470 1.00 94.75 676 ASN A CA 1
ATOM 5452 C C . ASN A 1 676 ? -16.570 -1.403 33.542 1.00 94.75 676 ASN A C 1
ATOM 5454 O O . ASN A 1 676 ? -17.730 -1.354 33.942 1.00 94.75 676 ASN A O 1
ATOM 5458 N N . ILE A 1 677 ? -15.688 -2.283 33.993 1.00 93.75 677 ILE A N 1
ATOM 5459 C CA . ILE A 1 677 ? -15.943 -3.222 35.082 1.00 93.75 677 ILE A CA 1
ATOM 5460 C C . ILE A 1 677 ? -15.019 -2.829 36.233 1.00 93.75 677 ILE A C 1
ATOM 5462 O O . ILE A 1 677 ? -13.823 -2.635 36.029 1.00 93.75 677 ILE A O 1
ATOM 5466 N N . ASP A 1 678 ? -15.590 -2.603 37.417 1.00 90.69 678 ASP A N 1
ATOM 5467 C CA . ASP A 1 678 ? -14.801 -2.281 38.610 1.00 90.69 678 ASP A CA 1
ATOM 5468 C C . ASP A 1 678 ? -14.317 -3.543 39.337 1.00 90.69 678 ASP A C 1
ATOM 5470 O O . ASP A 1 678 ? -14.777 -4.650 39.065 1.00 90.69 678 ASP A O 1
ATOM 5474 N N . ASN A 1 679 ? -13.401 -3.367 40.293 1.00 86.94 679 ASN A N 1
ATOM 5475 C CA . ASN A 1 679 ? -12.777 -4.468 41.041 1.00 86.94 679 ASN A CA 1
ATOM 5476 C C . ASN A 1 679 ? -13.774 -5.290 41.882 1.00 86.94 679 ASN A C 1
ATOM 5478 O O . ASN A 1 679 ? -13.417 -6.350 42.382 1.00 86.94 679 ASN A O 1
ATOM 5482 N N . ASP A 1 680 ? -15.013 -4.814 42.049 1.00 88.69 680 ASP A N 1
ATOM 5483 C CA . ASP A 1 680 ? -16.090 -5.535 42.732 1.00 88.69 680 ASP A CA 1
ATOM 5484 C C . ASP A 1 680 ? -16.981 -6.321 41.739 1.00 88.69 680 ASP A C 1
ATOM 5486 O O . ASP A 1 680 ? -18.053 -6.818 42.118 1.00 88.69 680 ASP A O 1
ATOM 5490 N N . GLY A 1 681 ? -16.615 -6.377 40.453 1.00 90.88 681 GLY A N 1
ATOM 5491 C CA . GLY A 1 681 ? -17.381 -7.037 39.393 1.00 90.88 681 GLY A CA 1
ATOM 5492 C C . GLY A 1 681 ? -18.671 -6.298 39.016 1.00 90.88 681 GLY A C 1
ATOM 5493 O O . GLY A 1 681 ? -19.644 -6.913 38.553 1.00 90.88 681 GLY A O 1
ATOM 5494 N N . ASN A 1 682 ? -18.752 -4.983 39.263 1.00 93.81 682 ASN A N 1
ATOM 5495 C CA . ASN A 1 682 ? -19.867 -4.171 38.782 1.00 93.81 682 ASN A CA 1
ATOM 5496 C C . ASN A 1 682 ? -19.569 -3.625 37.385 1.00 93.81 682 ASN A C 1
ATOM 5498 O O . ASN A 1 682 ? -18.580 -2.931 37.160 1.00 93.81 682 ASN A O 1
ATOM 5502 N N . LEU A 1 683 ? -20.501 -3.862 36.470 1.00 95.44 683 LEU A N 1
ATOM 5503 C CA . LEU A 1 683 ? -20.532 -3.285 35.140 1.00 95.44 683 LEU A CA 1
ATOM 5504 C C . LEU A 1 683 ? -21.091 -1.859 35.193 1.00 95.44 683 LEU A C 1
ATOM 5506 O O . LEU A 1 683 ? -22.234 -1.648 35.597 1.00 95.44 683 LEU A O 1
ATOM 5510 N N . TRP A 1 684 ? -20.319 -0.904 34.688 1.00 94.38 684 TRP A N 1
ATOM 5511 C CA . TRP A 1 684 ? -20.670 0.496 34.488 1.00 94.38 684 TRP A CA 1
ATOM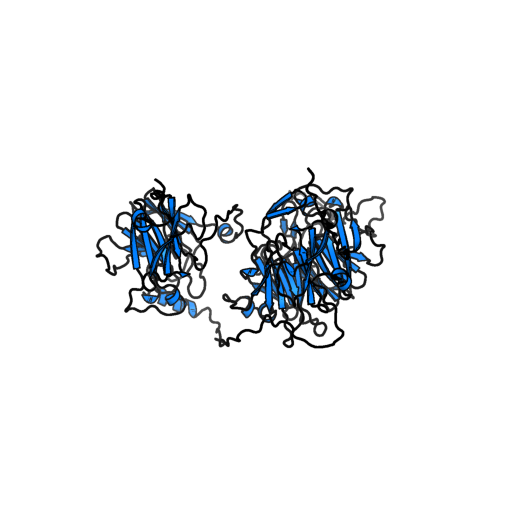 5512 C C . TRP A 1 684 ? -20.680 0.841 33.004 1.00 94.38 684 TRP A C 1
ATOM 5514 O O . TRP A 1 684 ? -19.738 0.549 32.268 1.00 94.38 684 TRP A O 1
ATOM 5524 N N . VAL A 1 685 ? -21.757 1.476 32.545 1.00 95.25 685 VAL A N 1
ATOM 5525 C CA . VAL A 1 685 ? -21.935 1.768 31.115 1.00 95.25 685 VAL A CA 1
ATOM 5526 C C . VAL A 1 685 ? -22.378 3.201 30.937 1.00 95.25 685 VAL A C 1
ATOM 5528 O O . VAL A 1 685 ? -23.404 3.608 31.479 1.00 95.25 685 VAL A O 1
ATOM 5531 N N . LEU A 1 686 ? -21.641 3.952 30.125 1.00 95.38 686 LEU A N 1
ATOM 5532 C CA . LEU A 1 686 ? -22.031 5.289 29.701 1.00 95.38 686 LEU A CA 1
ATOM 5533 C C . LEU A 1 686 ? -22.670 5.218 28.319 1.00 95.38 686 LEU A C 1
ATOM 5535 O O . LEU A 1 686 ? -22.013 4.857 27.342 1.00 95.38 686 LEU A O 1
ATOM 5539 N N . THR A 1 687 ? -23.929 5.632 28.215 1.00 95.38 687 THR A N 1
ATOM 5540 C CA . THR A 1 687 ? -24.601 5.812 26.928 1.00 95.38 687 THR A CA 1
ATOM 5541 C C . THR A 1 687 ? -24.841 7.281 26.633 1.00 95.38 687 THR A C 1
ATOM 5543 O O . THR A 1 687 ? -25.092 8.095 27.527 1.00 95.38 687 THR A O 1
ATOM 5546 N N . ASN A 1 688 ? -24.765 7.637 25.355 1.00 93.44 688 ASN A N 1
ATOM 5547 C CA . ASN A 1 688 ? -25.069 8.978 24.879 1.00 93.44 688 ASN A CA 1
ATOM 5548 C C . ASN A 1 688 ? -25.711 8.956 23.484 1.00 93.44 688 ASN A C 1
ATOM 5550 O O . ASN A 1 688 ? -26.093 7.910 22.962 1.00 93.44 688 ASN A O 1
ATOM 5554 N N . LYS A 1 689 ? -25.850 10.144 22.888 1.00 90.31 689 LYS A N 1
ATOM 5555 C CA . LYS A 1 689 ? -26.392 10.356 21.539 1.00 90.31 689 LYS A CA 1
ATOM 5556 C C . LYS A 1 689 ? -25.332 10.926 20.592 1.00 90.31 689 LYS A C 1
ATOM 5558 O O . LYS A 1 689 ? -25.611 11.877 19.860 1.00 90.31 689 LYS A O 1
ATOM 5563 N N . LEU A 1 690 ? -24.113 10.375 20.613 1.00 87.88 690 LEU A N 1
ATOM 5564 C CA . LEU A 1 690 ? -22.988 10.894 19.830 1.00 87.88 690 LEU A CA 1
ATOM 5565 C C . LEU A 1 690 ? -23.307 11.090 18.332 1.00 87.88 690 LEU A C 1
ATOM 5567 O O . LEU A 1 690 ? -22.995 12.169 17.829 1.00 87.88 690 LEU A O 1
ATOM 5571 N N . PRO A 1 691 ? -23.984 10.166 17.619 1.00 82.38 691 PRO A N 1
ATOM 5572 C CA . PRO A 1 691 ? -24.336 10.393 16.214 1.00 82.38 691 PRO A CA 1
ATOM 5573 C C . PRO A 1 691 ? -25.180 11.660 15.995 1.00 82.38 691 PRO A C 1
ATOM 5575 O O . PRO A 1 691 ? -24.902 12.438 15.085 1.00 82.38 691 PRO A O 1
ATOM 5578 N N . ARG A 1 692 ? -26.151 11.944 16.879 1.00 83.69 692 ARG A N 1
ATOM 5579 C CA . ARG A 1 692 ? -26.951 13.184 16.817 1.00 83.69 692 ARG A CA 1
ATOM 5580 C C . ARG A 1 692 ? -26.132 14.430 17.144 1.00 83.69 692 ARG A C 1
ATOM 5582 O O . ARG A 1 692 ? -26.480 15.506 16.683 1.00 83.69 692 ARG A O 1
ATOM 5589 N N . PHE A 1 693 ? -25.077 14.311 17.946 1.00 82.44 693 PHE A N 1
ATOM 5590 C CA . PHE A 1 693 ? -24.167 15.419 18.240 1.00 82.44 693 PHE A CA 1
ATOM 5591 C C . PHE A 1 693 ? -23.219 15.741 17.073 1.00 82.44 693 PHE A C 1
ATOM 5593 O O . PHE A 1 693 ? -22.878 16.910 16.864 1.00 82.44 693 PHE A O 1
ATOM 5600 N N . VAL A 1 694 ? -22.783 14.712 16.340 1.00 77.69 694 VAL A N 1
ATOM 5601 C CA . VAL A 1 694 ? -21.882 14.850 15.187 1.00 77.69 694 VAL A CA 1
ATOM 5602 C C . VAL A 1 694 ? -22.638 15.386 13.971 1.00 77.69 694 VAL A C 1
ATOM 5604 O O . VAL A 1 694 ? -22.189 16.358 13.375 1.00 77.69 694 VAL A O 1
ATOM 5607 N N . TYR A 1 695 ? -23.804 14.814 13.653 1.00 77.06 695 TYR A N 1
ATOM 5608 C CA . TYR A 1 695 ? -24.555 15.126 12.427 1.00 77.06 695 TYR A CA 1
ATOM 5609 C C . TYR A 1 695 ? -25.784 16.025 12.646 1.00 77.06 695 TYR A C 1
ATOM 5611 O O . TYR A 1 695 ? -26.536 16.292 11.714 1.00 77.06 695 TYR A O 1
ATOM 5619 N N . GLY A 1 696 ? -26.032 16.487 13.874 1.00 78.31 696 GLY A N 1
ATOM 5620 C CA . GLY A 1 696 ? -27.222 17.269 14.215 1.00 78.31 696 GLY A CA 1
ATOM 5621 C C . GLY A 1 696 ? -27.071 18.079 15.505 1.00 78.31 696 GLY A C 1
ATOM 5622 O O . GLY A 1 696 ? -26.006 18.624 15.800 1.00 78.31 696 GLY A O 1
ATOM 5623 N N . LYS A 1 697 ? -28.158 18.183 16.283 1.00 75.19 697 LYS A N 1
ATOM 5624 C CA . LYS A 1 697 ? -28.188 18.866 17.589 1.00 75.19 697 LYS A CA 1
ATOM 5625 C C . LYS A 1 697 ? -28.858 17.997 18.656 1.00 75.19 697 LYS A C 1
ATOM 5627 O O . LYS A 1 697 ? -29.850 17.319 18.391 1.00 75.19 697 LYS A O 1
ATOM 5632 N N . LEU A 1 698 ? -28.329 18.051 19.879 1.00 83.00 698 LEU A N 1
ATOM 5633 C CA . LEU A 1 698 ? -28.960 17.456 21.061 1.00 83.00 698 LEU A CA 1
ATOM 5634 C C . LEU A 1 698 ? -30.170 18.295 21.504 1.00 83.00 698 LEU A C 1
ATOM 5636 O O . LEU A 1 698 ? -30.181 19.512 21.323 1.00 83.00 698 LEU A O 1
ATOM 5640 N N . LYS A 1 699 ? -31.177 17.651 22.105 1.00 81.31 699 LYS A N 1
ATOM 5641 C CA . LYS A 1 699 ? -32.402 18.304 22.599 1.00 81.31 699 LYS A CA 1
ATOM 5642 C C . LYS A 1 699 ? -32.373 18.405 24.122 1.00 81.31 699 LYS A C 1
ATOM 5644 O O . LYS A 1 699 ? -32.114 17.411 24.790 1.00 81.31 699 LYS A O 1
ATOM 5649 N N . ASN A 1 700 ? -32.664 19.578 24.676 1.00 76.50 700 ASN A N 1
ATOM 5650 C CA . ASN A 1 700 ? -32.666 19.820 26.127 1.00 76.50 700 ASN A CA 1
ATOM 5651 C C . ASN A 1 700 ? -33.842 19.169 26.875 1.00 76.50 700 ASN A C 1
ATOM 5653 O O . ASN A 1 700 ? -33.750 18.967 28.080 1.00 76.50 700 ASN A O 1
ATOM 5657 N N . THR A 1 701 ? -34.922 18.826 26.176 1.00 82.00 701 THR A N 1
ATOM 5658 C CA . THR A 1 701 ? -36.095 18.146 26.744 1.00 82.00 701 THR A CA 1
ATOM 5659 C C . THR A 1 701 ? -35.904 16.638 26.907 1.00 82.00 701 THR A C 1
ATOM 5661 O O . THR A 1 701 ? -36.771 15.969 27.461 1.00 82.00 701 THR A O 1
ATOM 5664 N N . GLU A 1 702 ? -34.789 16.082 26.427 1.00 85.81 702 GLU A N 1
ATOM 5665 C CA . GLU A 1 702 ? -34.515 14.648 26.462 1.00 85.81 702 GLU A CA 1
ATOM 5666 C C . GLU A 1 702 ? -33.325 14.332 27.378 1.00 85.81 702 GLU A C 1
ATOM 5668 O O . GLU A 1 702 ? -32.336 15.067 27.429 1.00 85.81 702 GLU A O 1
ATOM 5673 N N . TYR A 1 703 ? -33.351 13.159 28.014 1.00 88.69 703 TYR A N 1
ATOM 5674 C CA . TYR A 1 703 ? -32.145 12.583 28.607 1.00 88.69 703 TYR A CA 1
ATOM 5675 C C . TYR A 1 703 ? -31.155 12.231 27.488 1.00 88.69 703 TYR A C 1
ATOM 5677 O O . TYR A 1 703 ? -31.394 11.320 26.689 1.00 88.69 703 TYR A O 1
ATOM 5685 N N . ASN A 1 704 ? -30.060 12.988 27.392 1.00 90.00 704 ASN A N 1
ATOM 5686 C CA . ASN A 1 704 ? -29.044 12.806 26.348 1.00 90.00 704 ASN A CA 1
ATOM 5687 C C . ASN A 1 704 ? -27.936 11.830 26.745 1.00 90.00 704 ASN A C 1
ATOM 5689 O O . ASN A 1 704 ? -27.302 11.258 25.860 1.00 90.00 704 ASN A O 1
ATOM 5693 N N . PHE A 1 705 ? -27.718 11.647 28.049 1.00 92.00 705 PHE A N 1
ATOM 5694 C CA . PHE A 1 705 ? -26.633 10.854 28.619 1.00 92.00 705 PHE A CA 1
ATOM 5695 C C . PHE A 1 705 ? -27.172 10.014 29.772 1.00 92.00 705 PHE A C 1
ATOM 5697 O O . PHE A 1 705 ? -28.011 10.496 30.537 1.00 92.00 705 PHE A O 1
ATOM 5704 N N . ARG A 1 706 ? -26.712 8.770 29.897 1.00 92.94 706 ARG A N 1
ATOM 5705 C CA . ARG A 1 706 ? -27.106 7.871 30.988 1.00 92.94 706 ARG A CA 1
ATOM 5706 C C . ARG A 1 706 ? -25.902 7.062 31.450 1.00 92.94 706 ARG A C 1
ATOM 5708 O O . ARG A 1 706 ? -25.095 6.643 30.628 1.00 92.94 706 ARG A O 1
ATOM 5715 N N . ILE A 1 707 ? -25.813 6.841 32.758 1.00 92.12 707 ILE A N 1
ATOM 5716 C CA . ILE A 1 707 ? -24.862 5.910 33.366 1.00 92.12 707 ILE A CA 1
ATOM 5717 C C . ILE A 1 707 ? -25.678 4.764 33.957 1.00 92.12 707 ILE A C 1
ATOM 5719 O O . ILE A 1 707 ? -26.614 4.996 34.725 1.00 92.12 707 ILE A O 1
ATOM 5723 N N . TRP A 1 708 ? -25.337 3.544 33.567 1.00 92.69 708 TRP A N 1
ATOM 5724 C CA . TRP A 1 708 ? -25.988 2.315 34.005 1.00 92.69 708 TRP A CA 1
ATOM 5725 C C . TRP A 1 708 ? -25.056 1.517 34.903 1.00 92.69 708 TRP A C 1
ATOM 5727 O O . TRP A 1 708 ? -23.838 1.621 34.769 1.00 92.69 708 TRP A O 1
ATOM 5737 N N . ASN A 1 709 ? -25.648 0.717 35.786 1.00 92.31 709 ASN A N 1
ATOM 5738 C CA . ASN A 1 709 ? -24.937 -0.203 36.658 1.00 92.31 709 ASN A CA 1
ATOM 5739 C C . ASN A 1 709 ? -25.674 -1.540 36.748 1.00 92.31 709 ASN A C 1
ATOM 5741 O O . ASN A 1 709 ? -26.907 -1.546 36.838 1.00 92.31 709 ASN A O 1
ATOM 5745 N N . ALA A 1 710 ? -24.915 -2.631 36.766 1.00 94.75 710 ALA A N 1
ATOM 5746 C CA . ALA A 1 710 ? -25.376 -3.959 37.152 1.00 94.75 710 ALA A CA 1
ATOM 5747 C C . ALA A 1 710 ? -24.188 -4.818 37.621 1.00 94.75 710 ALA A C 1
ATOM 5749 O O . ALA A 1 710 ? -23.040 -4.475 37.348 1.00 94.75 710 ALA A O 1
ATOM 5750 N N . LYS A 1 711 ? -24.434 -5.957 38.275 1.00 95.81 711 LYS A N 1
ATOM 5751 C CA . LYS A 1 711 ? -23.394 -6.980 38.464 1.00 95.81 711 LYS A CA 1
ATOM 5752 C C . LYS A 1 711 ? -23.175 -7.748 37.164 1.00 95.81 711 LYS A C 1
ATOM 5754 O O . LYS A 1 711 ? -24.150 -8.099 36.499 1.00 95.81 711 LYS A O 1
ATOM 5759 N N . VAL A 1 712 ? -21.918 -8.052 36.828 1.00 96.12 712 VAL A N 1
ATOM 5760 C CA . VAL A 1 712 ? -21.586 -8.827 35.616 1.00 96.12 712 VAL A CA 1
ATOM 5761 C C . VAL A 1 712 ? -22.300 -10.182 35.627 1.00 96.12 712 VAL A C 1
ATOM 5763 O O . VAL A 1 712 ? -22.989 -10.515 34.666 1.00 96.12 712 VAL A O 1
ATOM 5766 N N . ARG A 1 713 ? -22.238 -10.912 36.750 1.00 94.69 713 ARG A N 1
ATOM 5767 C CA . ARG A 1 713 ? -22.922 -12.208 36.924 1.00 94.69 713 ARG A CA 1
ATOM 5768 C C . ARG A 1 713 ? -24.425 -12.143 36.651 1.00 94.69 713 ARG A C 1
ATOM 5770 O O . ARG A 1 713 ? -24.969 -13.047 36.030 1.00 94.69 713 ARG A O 1
ATOM 5777 N N . ASP A 1 714 ? -25.086 -11.062 37.057 1.00 95.31 714 ASP A N 1
ATOM 5778 C CA . ASP A 1 714 ? -26.529 -10.915 36.858 1.00 95.31 714 ASP A CA 1
ATOM 5779 C C . ASP A 1 714 ? -26.883 -10.679 35.386 1.00 95.31 714 ASP A C 1
ATOM 5781 O O . ASP A 1 714 ? -27.885 -11.206 34.906 1.00 95.31 714 ASP A O 1
ATOM 5785 N N . VAL A 1 715 ? -26.068 -9.907 34.654 1.00 94.81 715 VAL A N 1
ATOM 5786 C CA . VAL A 1 715 ? -26.359 -9.574 33.246 1.00 94.81 715 VAL A CA 1
ATOM 5787 C C . VAL A 1 715 ? -26.006 -10.690 32.271 1.00 94.81 715 VAL A C 1
ATOM 5789 O O . VAL A 1 715 ? -26.596 -10.753 31.195 1.00 94.81 715 VAL A O 1
ATOM 5792 N N . ILE A 1 716 ? -25.060 -11.565 32.623 1.00 96.00 716 ILE A N 1
ATOM 5793 C CA . ILE A 1 716 ? -24.709 -12.725 31.791 1.00 96.00 716 ILE A CA 1
ATOM 5794 C C . ILE A 1 716 ? -25.575 -13.944 32.104 1.00 96.00 716 ILE A C 1
ATOM 5796 O O . ILE A 1 716 ? -25.584 -14.886 31.311 1.00 96.00 716 ILE A O 1
ATOM 5800 N N . LYS A 1 717 ? -26.303 -13.939 33.227 1.00 94.62 717 LYS A N 1
ATOM 5801 C CA . LYS A 1 717 ? -27.058 -15.096 33.705 1.00 94.62 717 LYS A CA 1
ATOM 5802 C C . LYS A 1 717 ? -28.015 -15.632 32.643 1.00 94.62 717 LYS A C 1
ATOM 5804 O O . LYS A 1 717 ? -28.858 -14.904 32.119 1.00 94.62 717 LYS A O 1
ATOM 5809 N N . GLY A 1 718 ? -27.919 -16.927 32.348 1.00 90.75 718 GLY A N 1
ATOM 5810 C CA . GLY A 1 718 ? -28.789 -17.580 31.365 1.00 90.75 718 GLY A CA 1
ATOM 5811 C C . GLY A 1 718 ? -28.483 -17.234 29.902 1.00 90.75 718 GLY A C 1
ATOM 5812 O O . GLY A 1 718 ? -29.264 -17.580 29.011 1.00 90.75 718 GLY A O 1
ATOM 5813 N N . THR A 1 719 ? -27.346 -16.598 29.631 1.00 95.25 719 THR A N 1
ATOM 5814 C CA . THR A 1 719 ? -26.816 -16.422 28.274 1.00 95.25 719 THR A CA 1
ATOM 5815 C C . THR A 1 719 ? -25.813 -17.525 27.929 1.00 95.25 719 THR A C 1
ATOM 5817 O O . THR A 1 719 ? -25.489 -18.369 28.761 1.00 95.25 719 THR A O 1
ATOM 5820 N N . VAL A 1 720 ? -25.306 -17.536 26.693 1.00 94.12 720 VAL A N 1
ATOM 5821 C CA . VAL A 1 720 ? -24.196 -18.425 26.288 1.00 94.12 720 VAL A CA 1
ATOM 5822 C C . VAL A 1 720 ? -22.847 -18.019 26.896 1.00 94.12 720 VAL A C 1
ATOM 5824 O O . VAL A 1 720 ? -21.891 -18.780 26.827 1.00 94.12 720 VAL A O 1
ATOM 5827 N N . CYS A 1 721 ? -22.763 -16.833 27.504 1.00 94.81 721 CYS A N 1
ATOM 5828 C CA . CYS A 1 721 ? -21.549 -16.347 28.158 1.00 94.81 721 CYS A CA 1
ATOM 5829 C C . CYS A 1 721 ? -21.409 -16.853 29.601 1.00 94.81 721 CYS A C 1
ATOM 5831 O O . CYS A 1 721 ? -20.333 -16.739 30.185 1.00 94.81 721 CYS A O 1
ATOM 5833 N N . ASP A 1 722 ? -22.499 -17.361 30.178 1.00 92.44 722 ASP A N 1
ATOM 5834 C CA . ASP A 1 722 ? -22.583 -17.795 31.569 1.00 92.44 722 ASP A CA 1
ATOM 5835 C C . ASP A 1 722 ? -21.781 -19.085 31.797 1.00 92.44 722 ASP A C 1
ATOM 5837 O O . ASP A 1 722 ? -22.063 -20.119 31.186 1.00 92.44 722 ASP A O 1
ATOM 5841 N N . THR A 1 723 ? -20.777 -19.029 32.674 1.00 70.88 723 THR A N 1
ATOM 5842 C CA . THR A 1 723 ? -19.916 -20.172 33.023 1.00 70.88 723 THR A CA 1
ATOM 5843 C C . THR A 1 723 ? -20.663 -21.267 33.774 1.00 70.88 723 THR A C 1
ATOM 5845 O O . THR A 1 723 ? -20.298 -22.439 33.672 1.00 70.88 723 THR A O 1
ATOM 5848 N N . ASP A 1 724 ? -21.731 -20.904 34.488 1.00 67.62 724 ASP A N 1
ATOM 5849 C CA . ASP A 1 724 ? -22.425 -21.785 35.431 1.00 67.62 724 ASP A CA 1
ATOM 5850 C C . ASP A 1 724 ? -23.465 -22.687 34.735 1.00 67.62 724 ASP A C 1
ATOM 5852 O O . ASP A 1 724 ? -24.236 -23.382 35.388 1.00 67.62 724 ASP A O 1
ATOM 5856 N N . ARG A 1 725 ? -23.498 -22.702 33.393 1.00 54.41 725 ARG A N 1
ATOM 5857 C CA . ARG A 1 725 ? -24.306 -23.646 32.598 1.00 54.41 725 ARG A CA 1
ATOM 5858 C C . ARG A 1 725 ? -23.639 -25.003 32.354 1.00 54.41 725 ARG A C 1
ATOM 5860 O O . ARG A 1 725 ? -24.319 -25.910 31.885 1.00 54.41 725 ARG A O 1
ATOM 5867 N N . ASN A 1 726 ? -22.337 -25.126 32.627 1.00 45.41 726 ASN A N 1
ATOM 5868 C CA . ASN A 1 726 ? -21.548 -26.340 32.372 1.00 45.41 726 ASN A CA 1
ATOM 5869 C C . ASN A 1 726 ? -21.053 -27.046 33.656 1.00 45.41 726 ASN A C 1
ATOM 5871 O O . ASN A 1 726 ? -20.233 -27.962 33.562 1.00 45.41 726 ASN A O 1
ATOM 5875 N N . GLN A 1 727 ? -21.544 -26.640 34.831 1.00 37.59 727 GLN A N 1
ATOM 5876 C CA . GLN A 1 727 ? -21.539 -27.425 36.077 1.00 37.59 727 GLN A CA 1
ATOM 5877 C C . GLN A 1 727 ? -22.981 -27.775 36.434 1.00 37.59 727 GLN A C 1
ATOM 5879 O O . GLN A 1 727 ? -23.180 -28.861 37.022 1.00 37.59 727 GLN A O 1
#

Secondary structure (DSSP, 8-state):
--PPPPPP--------------PPEEEEEESS--BPPPTT--SS-SS-PPP-----------------------GGG----EEEEETTEEEEE---SSS--S-SEEEEETTSPTTB-PPBEESS-STTTSPPTT----TTS---EEEEEE-TTSEEEEEE--EEESSSEEE-S--EEEEEETTTTEEEEEEEPPTTT-SSSSSEEEEEEEEETTEEEEEEEEEEETTTTEEEEEETTTTEEEEEE-GGGSPPGGG-EEEETTEEEE----EEEEEEEEEPTTS-EEEEEEESS-SEEEEEEHHHHT-HHHHT-S--TTSEEEEEE--TT--EEEEEEETTTTEEEEEEGGGTEEEEEETTS-B-GGGEEEEEE-TTTS-SEEEEEE-TTSEEEEEE--HHHHHHS---TTS--EEEEEEEHHHHHTTSTT-----S---------TT-S-----PPPP----TTHHHHHHHHHHSS--GGG----EEEEETTEEEEE---SSS----SEEEE-S---TT--PPPEESS-HHHHPPPTT----TTS---EEEEEE-TTSEEEEEE--EE-SSS-EE-S--EEEEEETTTTEEEEEEEPPHHHHH-----------B---TT---S-EEEETTTTEEEEEEGGGTEEEEEETTS-B-GGGEEEEEE-TTTSSEEEEEEE-TTSEEEEEEE-HHHHHHS---TTS---EEEEEEHHHHHTTSTT-GGG--

pLDDT: mean 84.23, std 20.08, range [24.36, 98.69]

Radius of gyration: 31.82 Å; chains: 1; bounding box: 84×111×84 Å

Organism: NCBI:txid35572

Foldseek 3Di:
DDDDDDDDDDDDPPPPPPPPLLAFFFFEFALFAAADADPVPPDPDPWRWDDPDDPDDDDDDDDDDDDDHTQIADRQQFFWFEWDDDDQKIWIAGFQQDTRDQFGIWIDGSPDDGHYRDHTAHPPHSVQGGADRVLADDQSHQHTWRYWDQDPQQKIKTKRQCWRNYPHIDRRDAIWIWIARNVVSDTPDIQGDDCVAPPGSPFFHDKDKDADNVCRQQIKIWTQRFQVLKIKIAGSNVRDIDIAHDPQQFADPVQQWACAPNDIDGDRGGKAEWEWEDADPVRWTKIWTHTLSFQWIKIAICVQVVDRVSRHDPDVDLRMDGQEGQDDQQRFRYWYADHVLQKIWTLRQRQLFIWIARQQDRNYNQRTGTLDGDSQPSHRFNYWDQDPVQKIKTKHANVCCSVPHGRDSVDGGITITIDHNQSSCPPHSSDDPDDPDPDPDDDPPPPPDDDDDDDDDDDDDDPPPVLVVLLVQQPAADPQQFDWQEWDDDPQKIWTAGFQQETRDQFRIWIFHNPDDPPDDGDTAHPPHSVQRRADSNLADDPSHQHTWRYWAADPQQKIKTKRCCWHNHVHIDRSDAIWIWIARNVVSGTPDIGGDDPCVVVPPDDPDPDDDQEDQDPQQDFLEWDADPVLQKIKTARLSQLFIKIARPVDRNDNQRMDGLDGDVQQSNDFSYWYADPVQKIKTKHFDVVCSVPHTDDPVDDGIDIDIDHPQVSCPPHSSGPVVVD